Protein AF-A0A928ID30-F1 (afdb_monomer_lite)

Foldseek 3Di:
DDDPPDQLLVVLLLVLLLVLLVLVLFLAAFLDRPRQNLSSLVSLLVSLVLLCLVDVLSVQLNVLSVVLSVLSVVSVVVVVVLVVCVVPPVPPNLSSLVSLLVSLVVNLVSQLRNLVSVLVSLVVLCVVQVQPLQQFQAQPDQDVNAGDTDHPDDPDPDVDDPDDPPPPDPRADHSVRLSVLSSVLSNLSSVLNSQLSCLVVQLPPPPDDPVSNPPSPVCSVVSSVVSRPVNSVSSVVSSVSSVRSSVSSSRPSSSSVSSVVVSCVSAPPPACVQLLVLLLVLLVLLLVLLVLCQQDDDPNDRPRQNLVSLVSNLVSVVSCCVRRHNDPPVLNVLSVLLNVLSVVLVVLVVVLVVPHDLQCCVVDPVSVVSLVSSLVSVLSNLVSSLVNSLVVLVVLLVVLVCVQVVDPVSVPDPVSVVLSVVLVVLSVVLSVLSVVLSVLVSVVSVQSSAWDWDFDFDFDCDPPDNDGDTDTDIDIDGPCNCSSVVSSVSSVVSSVSSVVSSVSSSVSVCVVSVVVD

Radius of gyration: 29.63 Å; chains: 1; bounding box: 76×80×77 Å

Sequence (517 aa):
MSEKSISPAKDLRIGYFITGAFFLFNPFITIVDFLPDFIGALLFVLALYKLRDMSDHMESARTGFLRFFWISLSRIPAFLIMFWVSHNFSAERSIILVFTFCYAVLETILLAFCFNSLFDGFIYVGERNEGTAIFRTVPTKKLNGEYVFAPRKVEKYNKNAGNKRKRRKKVPLGVTGVKRLSIITFLLLRALSVLPELVYIADNGNELSAAQKVAPIHFKGIFTALAFIPALLLGIIWLVNFIKYIRGICADSVFCGNVLTAYELKVPKDSKLHGYRRFCRFCVFATAAAVIALDFFLDDKNAIPDLVASALLFAGVIYYTKRVNPLPAYVPMFSFISVVFDALSQLRFNSFIGSYLYSDVWRSDEATVSYFTYLGFDTLATVAFCLTAVLMISYGVKYAKSELLCDESARNSPRIRNEIKDIRKKGIAAIVISIISAVSNVFYRLTLADTKSIAVADVKSNAISDQKIIETTHMYVPKIDMYWLIDVTISILLVFAVISLIEKLKDSLKYKYMLED

Secondary structure (DSSP, 8-state):
-------HHHHTTTHHHHHHHHHHT----SS--SS-HHHHHHHHHHHTTTGGGT-HHHHHHHHHHHHHHHHHHHHHHHHHHHHHHHHH-GGGTHHHHHHHHHHHHHHHHHHHHHHHHHHHHHHHHHHHTT-HHHHSS-EEEEETTEEEE--S------SS-S--------PPP-HHHHHHHHHHHHHHHHHHHHGGGTHHHHHT-TTS-HHHHHHHHHTHHHHHHHHHHHHHHHHHHHHHHHHHHHHHHHH-HHHHHHHHHHHHHHS-TT-HHHHHHHHHHHHHHHHHHHHHTS--EETTEESS-HHHHHHHHHHHHHHHHHHT-PPPTHHHHHHHHHHHHHHHHHHHHHHHHHH--GGGTTT-HHHHHHHHHHHHHHHHHHHHHHHHHHHHHHHHHHHHHHHHTSSHHHHH-HHHHHHHHHHHHHHHHHHHHHHHHHHHHHHHHHHHT-EEEEEEEEEEE-TTSS-EEEEEEEEEEETTTTHHHHHHHHHHHHHHHHHHHHHHHHHHHHHHHHH--

Structure (mmCIF, N/CA/C/O backbone):
data_AF-A0A928ID30-F1
#
_entry.id   AF-A0A928ID30-F1
#
loop_
_atom_site.group_PDB
_atom_site.id
_atom_site.type_symbol
_atom_site.label_atom_id
_atom_site.label_alt_id
_atom_site.label_comp_id
_atom_site.label_asym_id
_atom_site.label_entity_id
_atom_site.label_seq_id
_atom_site.pdbx_PDB_ins_code
_atom_site.Cartn_x
_atom_site.Cartn_y
_atom_site.Cartn_z
_atom_site.occupancy
_atom_site.B_iso_or_equiv
_atom_site.auth_seq_id
_atom_site.auth_comp_id
_atom_site.auth_asym_id
_atom_site.auth_atom_id
_atom_site.pdbx_PDB_model_num
ATOM 1 N N . MET A 1 1 ? -38.808 5.276 3.725 1.00 35.78 1 MET A N 1
ATOM 2 C CA . MET A 1 1 ? -37.789 4.291 3.291 1.00 35.78 1 MET A CA 1
ATOM 3 C C . MET A 1 1 ? -37.467 3.407 4.482 1.00 35.78 1 MET A C 1
ATOM 5 O O . MET A 1 1 ? -36.936 3.909 5.457 1.00 35.78 1 MET A O 1
ATOM 9 N N . SER A 1 2 ? -37.868 2.136 4.436 1.00 32.31 2 SER A N 1
ATOM 10 C CA . SER A 1 2 ? -37.590 1.145 5.483 1.00 32.31 2 SER A CA 1
ATOM 11 C C . SER A 1 2 ? -36.078 0.954 5.619 1.00 32.31 2 SER A C 1
ATOM 13 O O . SER A 1 2 ? -35.457 0.398 4.711 1.00 32.31 2 SER A O 1
ATOM 15 N N . GLU A 1 3 ? -35.483 1.399 6.728 1.00 37.72 3 GLU A N 1
ATOM 16 C CA . GLU A 1 3 ? -34.131 0.996 7.121 1.00 37.72 3 GLU A CA 1
ATOM 17 C C . GLU A 1 3 ? -34.114 -0.532 7.210 1.00 37.72 3 GLU A C 1
ATOM 19 O O . GLU A 1 3 ? -34.707 -1.133 8.103 1.00 37.72 3 GLU A O 1
ATOM 24 N N . LYS A 1 4 ? -33.486 -1.197 6.234 1.00 41.00 4 LYS A N 1
ATOM 25 C CA . LYS A 1 4 ? -33.106 -2.599 6.404 1.00 41.00 4 LYS A CA 1
ATOM 26 C C . LYS A 1 4 ? -32.195 -2.622 7.626 1.00 41.00 4 LYS A C 1
ATOM 28 O O . LYS A 1 4 ? -31.100 -2.075 7.537 1.00 41.00 4 LYS A O 1
ATOM 33 N N . SER A 1 5 ? -32.640 -3.218 8.732 1.00 43.22 5 SER A N 1
ATOM 34 C CA . SER A 1 5 ? -31.817 -3.433 9.921 1.00 43.22 5 SER A CA 1
ATOM 35 C C . SER A 1 5 ? -30.638 -4.325 9.537 1.00 43.22 5 SER A C 1
ATOM 37 O O . SER A 1 5 ? -30.707 -5.554 9.478 1.00 43.22 5 SER A O 1
ATOM 39 N N . ILE A 1 6 ? -29.542 -3.687 9.138 1.00 59.28 6 ILE A N 1
ATOM 40 C CA . ILE A 1 6 ? -28.300 -4.375 8.841 1.00 59.28 6 ILE A CA 1
ATOM 41 C C . ILE A 1 6 ? -27.819 -4.968 10.166 1.00 59.28 6 ILE A C 1
ATOM 43 O O . ILE A 1 6 ? -27.756 -4.283 11.180 1.00 59.28 6 ILE A O 1
ATOM 47 N N . SER A 1 7 ? -27.515 -6.268 10.180 1.00 76.69 7 SER A N 1
ATOM 48 C CA . SER A 1 7 ? -26.999 -6.924 11.384 1.00 76.69 7 SER A CA 1
ATOM 49 C C . SER A 1 7 ? -25.739 -6.188 11.877 1.00 76.69 7 SER A C 1
ATOM 51 O O . SER A 1 7 ? -24.843 -5.975 11.051 1.00 76.69 7 SER A O 1
ATOM 53 N N . PRO A 1 8 ? -25.588 -5.888 13.179 1.00 76.44 8 PRO A N 1
ATOM 54 C CA . PRO A 1 8 ? -24.477 -5.081 13.704 1.00 76.44 8 PRO A CA 1
ATOM 55 C C . PRO A 1 8 ? -23.089 -5.662 13.369 1.00 76.44 8 PRO A C 1
ATOM 57 O O . PRO A 1 8 ? -22.137 -4.930 13.103 1.00 76.44 8 PRO A O 1
ATOM 60 N N . ALA A 1 9 ? -22.980 -6.989 13.243 1.00 74.31 9 ALA A N 1
ATOM 61 C CA . ALA A 1 9 ? -21.765 -7.671 12.785 1.00 74.31 9 ALA A CA 1
ATOM 62 C C . ALA A 1 9 ? -21.328 -7.281 11.353 1.00 74.31 9 ALA A C 1
ATOM 64 O O . ALA A 1 9 ? -20.133 -7.242 11.043 1.00 74.31 9 ALA A O 1
ATOM 65 N N . LYS A 1 10 ? -22.288 -6.984 10.466 1.00 80.06 10 LYS A N 1
ATOM 66 C CA . LYS A 1 10 ? -22.034 -6.541 9.086 1.00 80.06 10 LYS A CA 1
ATOM 67 C C . LYS A 1 10 ? -21.554 -5.091 9.060 1.00 80.06 10 LYS A C 1
ATOM 69 O O . LYS A 1 10 ? -20.629 -4.784 8.308 1.00 80.06 10 LYS A O 1
ATOM 74 N N . ASP A 1 11 ? -22.084 -4.241 9.936 1.00 80.12 11 ASP A N 1
ATOM 75 C CA . ASP A 1 11 ? -21.626 -2.855 10.078 1.00 80.12 11 ASP A CA 1
ATOM 76 C C . ASP A 1 11 ? -20.246 -2.741 10.724 1.00 80.12 11 ASP A C 1
ATOM 78 O O . ASP A 1 11 ? -19.485 -1.829 10.384 1.00 80.12 11 ASP A O 1
ATOM 82 N N . LEU A 1 12 ? -19.887 -3.685 11.597 1.00 81.12 12 LEU A N 1
ATOM 83 C CA . LEU A 1 12 ? -18.525 -3.870 12.107 1.00 81.12 12 LEU A CA 1
ATOM 84 C C . LEU A 1 12 ? -17.586 -4.549 11.103 1.00 81.12 12 LEU A C 1
ATOM 86 O O . LEU A 1 12 ? -16.379 -4.566 11.320 1.00 81.12 12 LEU A O 1
ATOM 90 N N . ARG A 1 13 ? -18.116 -5.059 9.983 1.00 87.56 13 ARG A N 1
ATOM 91 C CA . ARG A 1 13 ? -17.357 -5.672 8.881 1.00 87.56 13 ARG A CA 1
ATOM 92 C C . ARG A 1 13 ? -16.544 -6.913 9.274 1.00 87.56 13 ARG A C 1
ATOM 94 O O . ARG A 1 13 ? -15.600 -7.282 8.577 1.00 87.56 13 ARG A O 1
ATOM 101 N N . ILE A 1 14 ? -16.946 -7.603 10.341 1.00 84.38 14 ILE A N 1
ATOM 102 C CA . ILE A 1 14 ? -16.239 -8.774 10.890 1.00 84.38 14 ILE A CA 1
ATOM 103 C C . ILE A 1 14 ? -16.182 -9.923 9.862 1.00 84.38 14 ILE A C 1
ATOM 105 O O . ILE A 1 14 ? -15.229 -10.697 9.830 1.00 84.38 14 ILE A O 1
ATOM 109 N N . GLY A 1 15 ? -17.153 -9.991 8.943 1.00 82.31 15 GLY A N 1
ATOM 110 C CA . GLY A 1 15 ? -17.172 -10.972 7.854 1.00 82.31 15 GLY A CA 1
ATOM 111 C C . GLY A 1 15 ? -15.926 -10.958 6.955 1.00 82.31 15 GLY A C 1
ATOM 112 O O . GLY A 1 15 ? -15.552 -12.014 6.449 1.00 82.31 15 GLY A O 1
ATOM 113 N N . TYR A 1 16 ? -15.229 -9.822 6.812 1.00 88.25 16 TYR A N 1
ATOM 114 C CA . TYR A 1 16 ? -13.998 -9.766 6.012 1.00 88.25 16 TYR A CA 1
ATOM 115 C C . TYR A 1 16 ? -12.846 -10.581 6.610 1.00 88.25 16 TYR A C 1
ATOM 117 O O . TYR A 1 16 ? -11.971 -10.992 5.855 1.00 88.25 16 TYR A O 1
ATOM 125 N N . PHE A 1 17 ? -12.857 -10.898 7.912 1.00 90.31 17 PHE A N 1
ATOM 126 C CA . PHE A 1 17 ? -11.881 -11.831 8.487 1.00 90.31 17 PHE A CA 1
ATOM 127 C C . PHE A 1 17 ? -12.002 -13.231 7.879 1.00 90.31 17 PHE A C 1
ATOM 129 O O . PHE A 1 17 ? -10.992 -13.894 7.670 1.00 90.31 17 PHE A O 1
ATOM 136 N N . ILE A 1 18 ? -13.223 -13.681 7.568 1.00 89.50 18 ILE A N 1
ATOM 137 C CA . ILE A 1 18 ? -13.458 -14.995 6.953 1.00 89.50 18 ILE A CA 1
ATOM 138 C C . ILE A 1 18 ? -12.901 -15.004 5.531 1.00 89.50 18 ILE A C 1
ATOM 140 O O . ILE A 1 18 ? -12.149 -15.907 5.174 1.00 89.50 18 ILE A O 1
ATOM 144 N N . THR A 1 19 ? -13.240 -13.985 4.738 1.00 85.88 19 THR A N 1
ATOM 145 C CA . THR A 1 19 ? -12.749 -13.867 3.361 1.00 85.88 19 THR A CA 1
ATOM 146 C C . THR A 1 19 ? -11.232 -13.701 3.335 1.00 85.88 19 THR A C 1
ATOM 148 O O . THR A 1 19 ? -10.565 -14.373 2.563 1.00 85.88 19 THR A O 1
ATOM 151 N N . GLY A 1 20 ? -10.667 -12.870 4.213 1.00 86.62 20 GLY A N 1
ATOM 152 C CA . GLY A 1 20 ? -9.221 -12.681 4.308 1.00 86.62 20 GLY A CA 1
ATOM 153 C C . GLY A 1 20 ? -8.486 -13.958 4.711 1.00 86.62 20 GLY A C 1
ATOM 154 O O . GLY A 1 20 ? -7.426 -14.250 4.165 1.00 86.62 20 GLY A O 1
ATOM 155 N N . ALA A 1 21 ? -9.060 -14.752 5.621 1.00 89.56 21 ALA A N 1
ATOM 156 C CA . ALA A 1 21 ? -8.459 -16.009 6.059 1.00 89.56 21 ALA A CA 1
ATOM 157 C C . ALA A 1 21 ? -8.401 -17.045 4.933 1.00 89.56 21 ALA A C 1
ATOM 159 O O . ALA A 1 21 ? -7.475 -17.845 4.899 1.00 89.56 21 ALA A O 1
ATOM 160 N N . PHE A 1 22 ? -9.356 -17.012 3.999 1.00 87.44 22 PHE A N 1
ATOM 161 C CA . PHE A 1 22 ? -9.329 -17.872 2.819 1.00 87.44 22 PHE A CA 1
ATOM 162 C C . PHE A 1 22 ? -8.118 -17.588 1.918 1.00 87.44 22 PHE A C 1
ATOM 164 O O . PHE A 1 22 ? -7.516 -18.530 1.417 1.00 87.44 22 PHE A O 1
ATOM 171 N N . PHE A 1 23 ? -7.728 -16.318 1.759 1.00 84.56 23 PHE A N 1
ATOM 172 C CA . PHE A 1 23 ? -6.520 -15.951 1.010 1.00 84.56 23 PHE A CA 1
ATOM 173 C C . PHE A 1 23 ? -5.242 -16.338 1.765 1.00 84.56 23 PHE A C 1
ATOM 175 O O . PHE A 1 23 ? -4.383 -16.987 1.191 1.00 84.56 23 PHE A O 1
ATOM 182 N N . LEU A 1 24 ? -5.165 -16.045 3.068 1.00 84.56 24 LEU A N 1
ATOM 183 C CA . LEU A 1 24 ? -4.003 -16.362 3.920 1.00 84.56 24 LEU A CA 1
ATOM 184 C C . LEU A 1 24 ? -3.768 -17.865 4.153 1.00 84.56 24 LEU A C 1
ATOM 186 O O . LEU A 1 24 ? -2.729 -18.256 4.674 1.00 84.56 24 LEU A O 1
ATOM 190 N N . PHE A 1 25 ? -4.749 -18.712 3.842 1.00 82.81 25 PHE A N 1
ATOM 191 C CA . PHE A 1 25 ? -4.639 -20.166 3.965 1.00 82.81 25 PHE A CA 1
ATOM 192 C C . PHE A 1 25 ? -3.690 -20.779 2.917 1.00 82.81 25 PHE A C 1
ATOM 194 O O . PHE A 1 25 ? -3.242 -21.910 3.103 1.00 82.81 25 PHE A O 1
ATOM 201 N N . ASN A 1 26 ? -3.399 -20.059 1.830 1.00 76.25 26 ASN A N 1
ATOM 202 C CA . ASN A 1 26 ? -2.726 -20.585 0.650 1.00 76.25 26 ASN A CA 1
ATOM 203 C C . ASN A 1 26 ? -1.467 -21.419 0.989 1.00 76.25 26 ASN A C 1
ATOM 205 O O . ASN A 1 26 ? -0.547 -20.899 1.627 1.00 76.25 26 ASN A O 1
ATOM 209 N N . PRO A 1 27 ? -1.390 -22.705 0.585 1.00 65.25 27 PRO A N 1
ATOM 210 C CA . PRO A 1 27 ? -0.159 -23.483 0.689 1.00 65.25 27 PRO A CA 1
ATOM 211 C C . PRO A 1 27 ? 0.894 -22.893 -0.256 1.00 65.25 27 PRO A C 1
ATOM 213 O O . PRO A 1 27 ? 0.934 -23.183 -1.450 1.00 65.25 27 PRO A O 1
ATOM 216 N N . PHE A 1 28 ? 1.734 -22.027 0.295 1.00 65.19 28 PHE A N 1
ATOM 217 C CA . PHE A 1 28 ? 2.801 -21.360 -0.432 1.00 65.19 28 PHE A CA 1
ATOM 218 C C . PHE A 1 28 ? 3.882 -22.371 -0.835 1.00 65.19 28 PHE A C 1
ATOM 220 O O . PHE A 1 28 ? 4.518 -22.984 0.025 1.00 65.19 28 PHE A O 1
ATOM 227 N N . ILE A 1 29 ? 4.095 -22.552 -2.138 1.00 58.84 29 ILE A N 1
ATOM 228 C CA . ILE A 1 29 ? 5.249 -23.276 -2.675 1.00 58.84 29 ILE A CA 1
ATOM 229 C C . ILE A 1 29 ? 6.043 -22.262 -3.494 1.00 58.84 29 ILE A C 1
ATOM 231 O O . ILE A 1 29 ? 5.525 -21.765 -4.492 1.00 58.84 29 ILE A O 1
ATOM 235 N N . THR A 1 30 ? 7.303 -22.004 -3.133 1.00 61.25 30 THR A N 1
ATOM 236 C CA . THR A 1 30 ? 8.175 -20.997 -3.785 1.00 61.25 30 THR A CA 1
ATOM 237 C C . THR A 1 30 ? 7.659 -19.562 -3.602 1.00 61.25 30 THR A C 1
ATOM 239 O O . THR A 1 30 ? 6.952 -19.329 -2.640 1.00 61.25 30 THR A O 1
ATOM 242 N N . ILE A 1 31 ? 8.030 -18.592 -4.454 1.00 57.19 31 ILE A N 1
ATOM 243 C CA . ILE A 1 31 ? 7.628 -17.174 -4.325 1.00 57.19 31 ILE A CA 1
ATOM 244 C C . ILE A 1 31 ? 6.251 -16.855 -4.932 1.00 57.19 31 ILE A C 1
ATOM 246 O O . ILE A 1 31 ? 5.662 -15.825 -4.601 1.00 57.19 31 ILE A O 1
ATOM 250 N N . VAL A 1 32 ? 5.708 -17.726 -5.790 1.00 53.72 32 VAL A N 1
ATOM 251 C CA . VAL A 1 32 ? 4.432 -17.472 -6.474 1.00 53.72 32 VAL A CA 1
ATOM 252 C C . VAL A 1 32 ? 3.251 -17.936 -5.622 1.00 53.72 32 VAL A C 1
ATOM 254 O O . VAL A 1 32 ? 3.011 -19.127 -5.430 1.00 53.72 32 VAL A O 1
ATOM 257 N N . ASP A 1 33 ? 2.473 -16.966 -5.156 1.00 60.91 33 ASP A N 1
ATOM 258 C CA . ASP A 1 33 ? 1.212 -17.178 -4.455 1.00 60.91 33 ASP A CA 1
ATOM 259 C C . ASP A 1 33 ? 0.056 -17.409 -5.448 1.00 60.91 33 ASP A C 1
ATOM 261 O O . ASP A 1 33 ? -0.347 -16.491 -6.160 1.00 60.91 33 ASP A O 1
ATOM 265 N N . PHE A 1 34 ? -0.530 -18.616 -5.473 1.00 59.94 34 PHE A N 1
ATOM 266 C CA . PHE A 1 34 ? -1.765 -18.892 -6.235 1.00 59.94 34 PHE A CA 1
ATOM 267 C C . PHE A 1 34 ? -2.950 -18.019 -5.778 1.00 59.94 34 PHE A C 1
ATOM 269 O O . PHE A 1 34 ? -3.750 -17.553 -6.588 1.00 59.94 34 PHE A O 1
ATOM 276 N N . LEU A 1 35 ? -3.052 -17.782 -4.468 1.00 65.88 35 LEU A N 1
ATOM 277 C CA . LEU A 1 35 ? -3.957 -16.813 -3.858 1.00 65.88 35 LEU A CA 1
ATOM 278 C C . LEU A 1 35 ? -3.095 -15.702 -3.257 1.00 65.88 35 LEU A C 1
ATOM 280 O O . LEU A 1 35 ? -2.373 -15.974 -2.301 1.00 65.88 35 LEU A O 1
ATOM 284 N N . PRO A 1 36 ? -3.151 -14.465 -3.773 1.00 73.56 36 PRO A N 1
ATOM 285 C CA . PRO A 1 36 ? -2.225 -13.440 -3.327 1.00 73.56 36 PRO A CA 1
ATOM 286 C C . PRO A 1 36 ? -2.471 -13.052 -1.863 1.00 73.56 36 PRO A C 1
ATOM 288 O O . PRO A 1 36 ? -3.517 -12.486 -1.523 1.00 73.56 36 PRO A O 1
ATOM 291 N N . ASP A 1 37 ? -1.485 -13.305 -1.001 1.00 82.31 37 ASP A N 1
ATOM 292 C CA . ASP A 1 37 ? -1.557 -13.053 0.446 1.00 82.31 37 ASP A CA 1
ATOM 293 C C . ASP A 1 37 ? -1.827 -1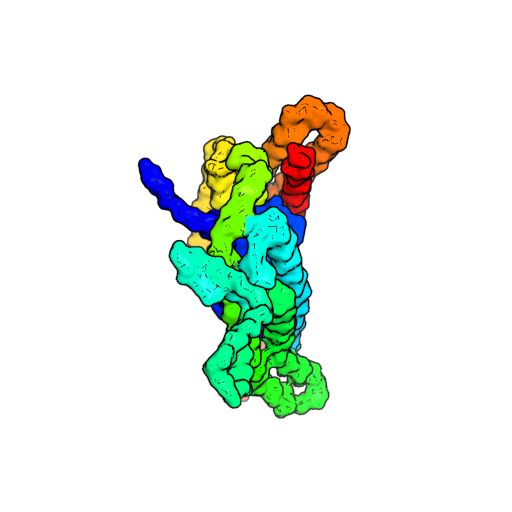1.575 0.778 1.00 82.31 37 ASP A C 1
ATOM 295 O O . ASP A 1 37 ? -2.504 -11.256 1.764 1.00 82.31 37 ASP A O 1
ATOM 299 N N . PHE A 1 38 ? -1.387 -10.653 -0.088 1.00 80.62 38 PHE A N 1
ATOM 300 C CA . PHE A 1 38 ? -1.667 -9.224 0.060 1.00 80.62 38 PHE A CA 1
ATOM 301 C C . PHE A 1 38 ? -3.177 -8.917 0.015 1.00 80.62 38 PHE A C 1
ATOM 303 O O . PHE A 1 38 ? -3.644 -8.014 0.712 1.00 80.62 38 PHE A O 1
ATOM 310 N N . ILE A 1 39 ? -3.984 -9.685 -0.729 1.00 79.19 39 ILE A N 1
ATOM 311 C CA . ILE A 1 39 ? -5.449 -9.523 -0.737 1.00 79.19 39 ILE A CA 1
ATOM 312 C C . ILE A 1 39 ? -6.017 -9.930 0.625 1.00 79.19 39 ILE A C 1
ATOM 314 O O . ILE A 1 39 ? -6.852 -9.220 1.192 1.00 79.19 39 ILE A O 1
ATOM 318 N N . GLY A 1 40 ? -5.520 -11.035 1.189 1.00 85.81 40 GLY A N 1
ATOM 319 C CA . GLY A 1 40 ? -5.871 -11.479 2.537 1.00 85.81 40 GLY A CA 1
ATOM 320 C C . GLY A 1 40 ? -5.556 -10.416 3.588 1.00 85.81 40 GLY A C 1
ATOM 321 O O . GLY A 1 40 ? -6.430 -10.033 4.369 1.00 85.81 40 GLY A O 1
ATOM 322 N N . ALA A 1 41 ? -4.344 -9.863 3.547 1.00 87.69 41 ALA A N 1
ATOM 323 C CA . ALA A 1 41 ? -3.903 -8.780 4.422 1.00 87.69 41 ALA A CA 1
ATOM 324 C C . ALA A 1 41 ? -4.816 -7.545 4.334 1.00 87.69 41 ALA A C 1
ATOM 326 O O . ALA A 1 41 ? -5.261 -7.014 5.356 1.00 87.69 41 ALA A O 1
ATOM 327 N N . LEU A 1 42 ? -5.160 -7.121 3.113 1.00 85.19 42 LEU A N 1
ATOM 328 C CA . LEU A 1 42 ? -6.044 -5.982 2.869 1.00 85.19 42 LEU A CA 1
ATOM 329 C C . LEU A 1 42 ? -7.438 -6.207 3.472 1.00 85.19 42 LEU A C 1
ATOM 331 O O . LEU A 1 42 ? -7.999 -5.306 4.100 1.00 85.19 42 LEU A O 1
ATOM 335 N N . LEU A 1 43 ? -7.989 -7.414 3.335 1.00 87.00 43 LEU A N 1
ATOM 336 C CA . LEU A 1 43 ? -9.287 -7.773 3.909 1.00 87.00 43 LEU A CA 1
ATOM 337 C C . LEU A 1 43 ? -9.268 -7.736 5.445 1.00 87.00 43 LEU A C 1
ATOM 339 O O . LEU A 1 43 ? -10.212 -7.221 6.047 1.00 87.00 43 LEU A O 1
ATOM 343 N N . PHE A 1 44 ? -8.181 -8.176 6.088 1.00 91.06 44 PHE A N 1
ATOM 344 C CA . PHE A 1 44 ? -7.998 -8.025 7.539 1.00 91.06 44 PHE A CA 1
ATOM 345 C C . PHE A 1 44 ? -7.927 -6.550 7.964 1.00 91.06 44 PHE A C 1
ATOM 347 O O . PHE A 1 44 ? -8.560 -6.151 8.944 1.00 91.06 44 PHE A O 1
ATOM 354 N N . VAL A 1 45 ? -7.230 -5.703 7.202 1.00 88.88 45 VAL A N 1
ATOM 355 C CA . VAL A 1 45 ? -7.174 -4.251 7.455 1.00 88.88 45 VAL A CA 1
ATOM 356 C C . VAL A 1 45 ? -8.559 -3.604 7.344 1.00 88.88 45 VAL A C 1
ATOM 358 O O . VAL A 1 45 ? -8.889 -2.708 8.131 1.00 88.88 45 VAL A O 1
ATOM 361 N N . LEU A 1 46 ? -9.378 -4.047 6.385 1.00 85.69 46 LEU A N 1
ATOM 362 C CA . LEU A 1 46 ? -10.756 -3.583 6.210 1.00 85.69 46 LEU A CA 1
ATOM 363 C C . LEU A 1 46 ? -11.682 -4.068 7.332 1.00 85.69 46 LEU A C 1
ATOM 365 O O . LEU A 1 46 ? -12.543 -3.297 7.766 1.00 85.69 46 LEU A O 1
ATOM 369 N N . ALA A 1 47 ? -11.489 -5.299 7.816 1.00 89.12 47 ALA A N 1
ATOM 370 C CA . ALA A 1 47 ? -12.217 -5.857 8.956 1.00 89.12 47 ALA A CA 1
ATOM 371 C C . ALA A 1 47 ? -11.933 -5.072 10.248 1.00 89.12 47 ALA A C 1
ATOM 373 O O . ALA A 1 47 ? -12.838 -4.774 11.022 1.00 89.12 47 ALA A O 1
ATOM 374 N N . LEU A 1 48 ? -10.680 -4.654 10.447 1.00 91.06 48 LEU A N 1
ATOM 375 C CA . LEU A 1 48 ? -10.240 -3.907 11.627 1.00 91.06 48 LEU A CA 1
ATOM 376 C C . LEU A 1 48 ? -10.587 -2.411 11.600 1.00 91.06 48 LEU A C 1
ATOM 378 O O . LEU A 1 48 ? -10.245 -1.688 12.533 1.00 91.06 48 LEU A O 1
ATOM 382 N N . TYR A 1 49 ? -11.252 -1.910 10.555 1.00 85.88 49 TYR A N 1
ATOM 383 C CA . TYR A 1 49 ? -11.416 -0.467 10.349 1.00 85.88 49 TYR A CA 1
ATOM 384 C C . TYR A 1 49 ? -12.110 0.264 11.509 1.00 85.88 49 TYR A C 1
ATOM 386 O O . TYR A 1 49 ? -11.638 1.331 11.894 1.00 85.88 49 TYR A O 1
ATOM 394 N N . LYS A 1 50 ? -13.206 -0.297 12.043 1.00 86.25 50 LYS A N 1
ATOM 395 C CA . LYS A 1 50 ? -13.915 0.254 13.214 1.00 86.25 50 LYS A CA 1
ATOM 396 C C . LYS A 1 50 ? -13.318 -0.241 14.535 1.00 86.25 50 LYS A C 1
ATOM 398 O O . LYS A 1 50 ? -13.209 0.519 15.487 1.00 86.25 50 LYS A O 1
ATOM 403 N N . LEU A 1 51 ? -12.879 -1.501 14.573 1.00 86.94 51 LEU A N 1
ATOM 404 C CA . LEU A 1 51 ? -12.338 -2.134 15.781 1.00 86.94 51 LEU A CA 1
ATOM 405 C C . LEU A 1 51 ? -11.038 -1.484 16.272 1.00 86.94 51 LEU A C 1
ATOM 407 O O . LEU A 1 51 ? -10.796 -1.469 17.473 1.00 86.94 51 LEU A O 1
ATOM 411 N N . ARG A 1 52 ? -10.227 -0.909 15.374 1.00 87.00 52 ARG A N 1
ATOM 412 C CA . ARG A 1 52 ? -8.980 -0.215 15.743 1.00 87.00 52 ARG A CA 1
ATOM 413 C C . ARG A 1 52 ? -9.178 0.957 16.704 1.00 87.00 52 ARG A C 1
ATOM 415 O O . ARG A 1 52 ? -8.253 1.289 17.419 1.00 87.00 52 ARG A O 1
ATOM 422 N N . ASP A 1 53 ? -10.359 1.572 16.699 1.00 84.81 53 ASP A N 1
ATOM 423 C CA . ASP A 1 53 ? -10.658 2.736 17.541 1.00 84.81 53 ASP A CA 1
ATOM 424 C C . ASP A 1 53 ? -11.119 2.310 18.949 1.00 84.81 53 ASP A C 1
ATOM 426 O O . ASP A 1 53 ? -11.310 3.129 19.846 1.00 84.81 53 ASP A O 1
ATOM 430 N N . MET A 1 54 ? -11.337 1.005 19.152 1.00 85.62 54 MET A N 1
ATOM 431 C CA . MET A 1 54 ? -11.803 0.449 20.420 1.00 85.62 54 MET A CA 1
ATOM 432 C C . MET A 1 54 ? -10.649 0.104 21.362 1.00 85.62 54 MET A C 1
ATOM 434 O O . MET A 1 54 ? -10.838 0.191 22.577 1.00 85.62 54 MET A O 1
ATOM 438 N N . SER A 1 55 ? -9.482 -0.279 20.828 1.00 87.31 55 SER A N 1
ATOM 439 C CA . SER A 1 55 ? -8.288 -0.598 21.617 1.00 87.31 55 SER A CA 1
ATOM 440 C C . SER A 1 55 ? -6.980 -0.472 20.829 1.00 87.31 55 SER A C 1
ATOM 442 O O . SER A 1 55 ? -6.919 -0.789 19.637 1.00 87.31 55 SER A O 1
ATOM 444 N N . ASP A 1 56 ? -5.901 -0.124 21.532 1.00 87.31 56 ASP A N 1
ATOM 445 C CA . ASP A 1 56 ? -4.547 0.016 20.968 1.00 87.31 56 ASP A CA 1
ATOM 446 C C . ASP A 1 56 ? -4.012 -1.298 20.384 1.00 87.31 56 ASP A C 1
ATOM 448 O O . ASP A 1 56 ? -3.263 -1.314 19.404 1.00 87.31 56 ASP A O 1
ATOM 452 N N . HIS A 1 57 ? -4.434 -2.436 20.943 1.00 90.00 57 HIS A N 1
ATOM 453 C CA . HIS A 1 57 ? -4.116 -3.757 20.402 1.00 90.00 57 HIS A CA 1
ATOM 454 C C . HIS A 1 57 ? -4.738 -3.974 19.014 1.00 90.00 57 HIS A C 1
ATOM 456 O O . HIS A 1 57 ? -4.089 -4.546 18.136 1.00 90.00 57 HIS A O 1
ATOM 462 N N . MET A 1 58 ? -5.957 -3.475 18.775 1.00 91.31 58 MET A N 1
ATOM 463 C CA . MET A 1 58 ? -6.595 -3.535 17.456 1.00 91.31 58 MET A CA 1
ATOM 464 C C . MET A 1 58 ? -5.948 -2.564 16.457 1.00 91.31 58 MET A C 1
ATOM 466 O O . MET A 1 58 ? -5.811 -2.907 15.278 1.00 91.31 58 MET A O 1
ATOM 470 N N . GLU A 1 59 ? -5.501 -1.382 16.901 1.00 88.12 59 GLU A N 1
ATOM 471 C CA . GLU A 1 59 ? -4.677 -0.486 16.072 1.00 88.12 59 GLU A CA 1
ATOM 472 C C . GLU A 1 59 ? -3.343 -1.146 15.701 1.00 88.12 59 GLU A C 1
ATOM 474 O O . GLU A 1 59 ? -2.960 -1.155 14.526 1.00 88.12 59 GLU A O 1
ATOM 479 N N . SER A 1 60 ? -2.676 -1.770 16.672 1.00 89.12 60 SER A N 1
ATOM 480 C CA . SER A 1 60 ? -1.417 -2.495 16.479 1.00 89.12 60 SER A CA 1
ATOM 481 C C . SER A 1 60 ? -1.580 -3.654 15.497 1.00 89.12 60 SER A C 1
ATOM 483 O O . SER A 1 60 ? -0.805 -3.762 14.546 1.00 89.12 60 SER A O 1
ATOM 485 N N . ALA A 1 61 ? -2.638 -4.461 15.645 1.00 92.62 61 ALA A N 1
ATOM 486 C CA . ALA A 1 61 ? -2.953 -5.549 14.722 1.00 92.62 61 ALA A CA 1
ATOM 487 C C . ALA A 1 61 ? -3.156 -5.029 13.293 1.00 92.62 61 ALA A C 1
ATOM 489 O O . ALA A 1 61 ? -2.567 -5.548 12.345 1.00 92.62 61 ALA A O 1
ATOM 490 N N . ARG A 1 62 ? -3.937 -3.955 13.125 1.00 92.25 62 ARG A N 1
ATOM 491 C CA . ARG A 1 62 ? -4.189 -3.353 11.808 1.00 92.25 62 ARG A CA 1
ATOM 492 C C . ARG A 1 62 ? -2.912 -2.816 11.170 1.00 92.25 62 ARG A C 1
ATOM 494 O O . ARG A 1 62 ? -2.721 -2.963 9.966 1.00 92.25 62 ARG A O 1
ATOM 501 N N . THR A 1 63 ? -2.059 -2.176 11.961 1.00 87.62 63 THR A N 1
ATOM 502 C CA . THR A 1 63 ? -0.784 -1.624 11.489 1.00 87.62 63 THR A CA 1
ATOM 503 C C . THR A 1 63 ? 0.181 -2.744 11.105 1.00 87.62 63 THR A C 1
ATOM 505 O O . THR A 1 63 ? 0.840 -2.652 10.073 1.00 87.62 63 THR A O 1
ATOM 508 N N . GLY A 1 64 ? 0.193 -3.842 11.863 1.00 89.50 64 GLY A N 1
ATOM 509 C CA . GLY A 1 64 ? 0.896 -5.069 11.501 1.00 89.50 64 GLY A CA 1
ATOM 510 C C . GLY A 1 64 ? 0.420 -5.637 10.161 1.00 89.50 64 GLY A C 1
ATOM 511 O O . GLY A 1 64 ? 1.240 -5.847 9.271 1.00 89.50 64 GLY A O 1
ATOM 512 N N . PHE A 1 65 ? -0.894 -5.808 9.970 1.00 91.50 65 PHE A N 1
ATOM 513 C CA . PHE A 1 65 ? -1.442 -6.332 8.710 1.00 91.50 65 PHE A CA 1
ATOM 514 C C . PHE A 1 65 ? -1.177 -5.400 7.518 1.00 91.50 65 PHE A C 1
ATOM 516 O O . PHE A 1 65 ? -0.998 -5.880 6.404 1.00 91.50 65 PHE A O 1
ATOM 523 N N . LEU A 1 66 ? -1.089 -4.081 7.734 1.00 87.19 66 LEU A N 1
ATOM 524 C CA . LEU A 1 66 ? -0.644 -3.131 6.707 1.00 87.19 66 LEU A CA 1
ATOM 525 C C . LEU A 1 66 ? 0.834 -3.317 6.337 1.00 87.19 66 LEU A C 1
ATOM 527 O O . LEU A 1 66 ? 1.175 -3.235 5.163 1.00 87.19 66 LEU A O 1
ATOM 531 N N . ARG A 1 67 ? 1.717 -3.569 7.309 1.00 87.25 67 ARG A N 1
ATOM 532 C CA . ARG A 1 67 ? 3.131 -3.879 7.027 1.00 87.25 67 ARG A CA 1
ATOM 533 C C . ARG A 1 67 ? 3.263 -5.203 6.278 1.00 87.25 67 ARG A C 1
ATOM 535 O O . ARG A 1 67 ? 3.996 -5.275 5.299 1.00 87.25 67 ARG A O 1
ATOM 542 N N . PHE A 1 68 ? 2.504 -6.212 6.700 1.00 89.00 68 PHE A N 1
ATOM 543 C CA . PHE A 1 68 ? 2.431 -7.500 6.017 1.00 89.00 68 PHE A CA 1
ATOM 544 C C . PHE A 1 68 ? 1.916 -7.348 4.576 1.00 89.00 68 PHE A C 1
ATOM 546 O O . PHE A 1 68 ? 2.531 -7.885 3.667 1.00 89.00 68 PHE A O 1
ATOM 553 N N . PHE A 1 69 ? 0.884 -6.525 4.340 1.00 87.50 69 PHE A N 1
ATOM 554 C CA . PHE A 1 69 ? 0.405 -6.195 2.990 1.00 87.50 69 PHE A CA 1
ATOM 555 C C . PHE A 1 69 ? 1.530 -5.692 2.077 1.00 87.50 69 PHE A C 1
ATOM 557 O O . PHE A 1 69 ? 1.678 -6.197 0.969 1.00 87.50 69 PHE A O 1
ATOM 564 N N . TRP A 1 70 ? 2.332 -4.728 2.537 1.00 82.56 70 TRP A N 1
ATOM 565 C CA . TRP A 1 70 ? 3.420 -4.168 1.728 1.00 82.56 70 TRP A CA 1
ATOM 566 C C . TRP A 1 70 ? 4.536 -5.176 1.451 1.00 82.56 70 TRP A C 1
ATOM 568 O O . TRP A 1 70 ? 5.078 -5.191 0.350 1.00 82.56 70 TRP A O 1
ATOM 578 N N . ILE A 1 71 ? 4.855 -6.037 2.418 1.00 86.88 71 ILE A N 1
ATOM 579 C CA . ILE A 1 71 ? 5.866 -7.087 2.244 1.00 86.88 71 ILE A CA 1
ATOM 580 C C . ILE A 1 71 ? 5.380 -8.178 1.293 1.00 86.88 71 ILE A C 1
ATOM 582 O O . ILE A 1 71 ? 6.119 -8.567 0.396 1.00 86.88 71 ILE A O 1
ATOM 586 N N . SER A 1 72 ? 4.131 -8.627 1.409 1.00 84.62 72 SER A N 1
ATOM 587 C CA . SER A 1 72 ? 3.585 -9.594 0.455 1.00 84.62 72 SER A CA 1
ATOM 588 C C . SER A 1 72 ? 3.408 -8.981 -0.941 1.00 84.62 72 SER A C 1
ATOM 590 O O . SER A 1 72 ? 3.566 -9.682 -1.933 1.00 84.62 72 SER A O 1
ATOM 592 N N . LEU A 1 73 ? 3.144 -7.671 -1.051 1.00 81.56 73 LEU A N 1
ATOM 593 C CA . LEU A 1 73 ? 3.096 -6.968 -2.339 1.00 81.56 73 LEU A CA 1
ATOM 594 C C . LEU A 1 73 ? 4.485 -6.845 -2.989 1.00 81.56 73 LEU A C 1
ATOM 596 O O . LEU A 1 73 ? 4.599 -6.985 -4.206 1.00 81.56 73 LEU A O 1
ATOM 600 N N . SER A 1 74 ? 5.547 -6.636 -2.201 1.00 81.50 74 SER A N 1
ATOM 601 C CA . SER A 1 74 ? 6.915 -6.517 -2.731 1.00 81.50 74 SER A CA 1
ATOM 602 C C . SER A 1 74 ? 7.457 -7.819 -3.330 1.00 81.50 74 SER A C 1
ATOM 604 O O . SER A 1 74 ? 8.454 -7.791 -4.049 1.00 81.50 74 SER A O 1
ATOM 606 N N . ARG A 1 75 ? 6.777 -8.954 -3.125 1.00 80.00 75 ARG A N 1
ATOM 607 C CA . ARG A 1 75 ? 7.099 -10.213 -3.811 1.00 80.00 75 ARG A CA 1
ATOM 608 C C . ARG A 1 75 ? 6.967 -10.128 -5.326 1.00 80.00 75 ARG A C 1
ATOM 610 O O . ARG A 1 75 ? 7.696 -10.827 -6.015 1.00 80.00 75 ARG A O 1
ATOM 617 N N . ILE A 1 76 ? 6.070 -9.286 -5.844 1.00 74.75 76 ILE A N 1
ATOM 618 C CA . ILE A 1 76 ? 5.871 -9.124 -7.291 1.00 74.75 76 ILE A CA 1
ATOM 619 C C . ILE A 1 76 ? 7.152 -8.595 -7.962 1.00 74.75 76 ILE A C 1
ATOM 621 O O . ILE A 1 76 ? 7.674 -9.281 -8.840 1.00 74.75 76 ILE A O 1
ATOM 625 N N . PRO A 1 77 ? 7.721 -7.442 -7.551 1.00 69.94 77 PRO A N 1
ATOM 626 C CA . PRO A 1 77 ? 8.986 -6.984 -8.117 1.00 69.94 77 PRO A CA 1
ATOM 627 C C . PRO A 1 77 ? 10.153 -7.922 -7.784 1.00 69.94 77 PRO A C 1
ATOM 629 O O . PRO A 1 77 ? 10.994 -8.147 -8.647 1.00 69.94 77 PRO A O 1
ATOM 632 N N . ALA A 1 78 ? 10.191 -8.540 -6.595 1.00 75.88 78 ALA A N 1
ATOM 633 C CA . ALA A 1 78 ? 11.222 -9.535 -6.284 1.00 75.88 78 ALA A CA 1
ATOM 634 C C . ALA A 1 78 ? 11.176 -10.738 -7.244 1.00 75.88 78 ALA A C 1
ATOM 636 O O . ALA A 1 78 ? 12.218 -11.214 -7.687 1.00 75.88 78 ALA A O 1
ATOM 637 N N . PHE A 1 79 ? 9.978 -11.195 -7.621 1.00 72.81 79 PHE A N 1
ATOM 638 C CA . PHE A 1 79 ? 9.792 -12.238 -8.626 1.00 72.81 79 PHE A CA 1
ATOM 639 C C . PHE A 1 79 ? 10.332 -11.830 -9.997 1.00 72.81 79 PHE A C 1
ATOM 641 O O . PHE A 1 79 ? 11.038 -12.619 -10.621 1.00 72.81 79 PHE A O 1
ATOM 648 N N . LEU A 1 80 ? 10.071 -10.596 -10.434 1.00 67.81 80 LEU A N 1
ATOM 649 C CA . LEU A 1 80 ? 10.606 -10.069 -11.692 1.00 67.81 80 LEU A CA 1
ATOM 650 C C . LEU A 1 80 ? 12.140 -10.005 -11.680 1.00 67.81 80 LEU A C 1
ATOM 652 O O . LEU A 1 80 ? 12.772 -10.459 -12.631 1.00 67.81 80 LEU A O 1
ATOM 656 N N . ILE A 1 81 ? 12.736 -9.523 -10.583 1.00 69.69 81 ILE A N 1
ATOM 657 C CA . ILE A 1 81 ? 14.196 -9.459 -10.412 1.00 69.69 81 ILE A CA 1
ATOM 658 C C . ILE A 1 81 ? 14.803 -10.861 -10.497 1.00 69.69 81 ILE A C 1
ATOM 660 O O . ILE A 1 81 ? 15.752 -11.081 -11.240 1.00 69.69 81 ILE A O 1
ATOM 664 N N . MET A 1 82 ? 14.243 -11.832 -9.777 1.00 70.00 82 MET A N 1
ATOM 665 C CA . MET A 1 82 ? 14.747 -13.206 -9.813 1.00 70.00 82 MET A CA 1
ATOM 666 C C . MET A 1 82 ? 14.590 -13.858 -11.184 1.00 70.00 82 MET A C 1
ATOM 668 O O . MET A 1 82 ? 15.492 -14.573 -11.608 1.00 70.00 82 MET A O 1
ATOM 672 N N . PHE A 1 83 ? 13.459 -13.646 -11.866 1.00 66.75 83 PHE A N 1
ATOM 673 C CA . PHE A 1 83 ? 13.251 -14.181 -13.211 1.00 66.75 83 PHE A CA 1
ATOM 674 C C . PHE A 1 83 ? 14.308 -13.631 -14.173 1.00 66.75 83 PHE A C 1
ATOM 676 O O . PHE A 1 83 ? 14.902 -14.391 -14.931 1.00 66.75 83 PHE A O 1
ATOM 683 N N . TRP A 1 84 ? 14.606 -12.335 -14.069 1.00 64.38 84 TR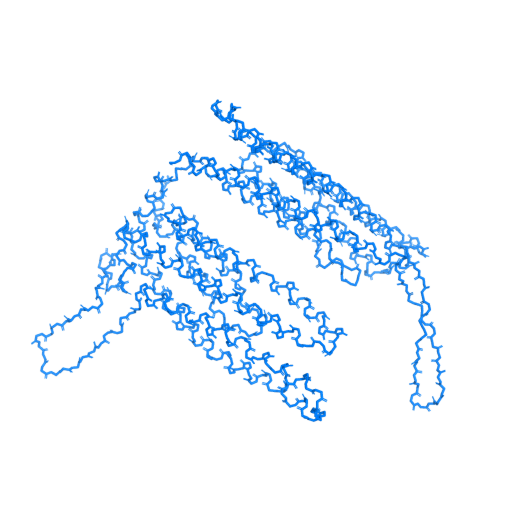P A N 1
ATOM 684 C CA . TRP A 1 84 ? 15.635 -11.673 -14.862 1.00 64.38 84 TRP A CA 1
ATOM 685 C C . TRP A 1 84 ? 17.046 -12.190 -14.548 1.00 64.38 84 TRP A C 1
ATOM 687 O O . TRP A 1 84 ? 17.752 -12.631 -15.455 1.00 64.38 84 TRP A O 1
ATOM 697 N N . VAL A 1 85 ? 17.445 -12.227 -13.269 1.00 64.50 85 VAL A N 1
ATOM 698 C CA . VAL A 1 85 ? 18.779 -12.720 -12.881 1.00 64.50 85 VAL A CA 1
ATOM 699 C C . VAL A 1 85 ? 18.941 -14.190 -13.259 1.00 64.50 85 VAL A C 1
ATOM 701 O O . VAL A 1 85 ? 19.948 -14.566 -13.848 1.00 64.50 85 VAL A O 1
ATOM 704 N N . SER A 1 86 ? 17.928 -15.021 -13.005 1.00 64.12 86 SER A N 1
ATOM 705 C CA . SER A 1 86 ? 17.984 -16.445 -13.341 1.00 64.12 86 SER A CA 1
ATOM 706 C C . SER A 1 86 ? 17.997 -16.711 -14.850 1.00 64.12 86 SER A C 1
ATOM 708 O O . SER A 1 86 ? 18.419 -17.800 -15.246 1.00 64.12 86 SER A O 1
ATOM 710 N N . HIS A 1 87 ? 17.508 -15.784 -15.679 1.00 62.38 87 HIS A N 1
ATOM 711 C CA . HIS A 1 87 ? 17.554 -15.909 -17.135 1.00 62.38 87 HIS A CA 1
ATOM 712 C C . HIS A 1 87 ? 18.927 -15.519 -17.694 1.00 62.38 87 HIS A C 1
ATOM 714 O O . HIS A 1 87 ? 19.469 -16.235 -18.532 1.00 62.38 87 HIS A O 1
ATOM 720 N N . ASN A 1 88 ? 19.514 -14.432 -17.185 1.00 56.53 88 ASN A N 1
ATOM 721 C CA . ASN A 1 88 ? 20.774 -13.882 -17.692 1.00 56.53 88 ASN A CA 1
ATOM 722 C C . ASN A 1 88 ? 22.019 -14.522 -17.056 1.00 56.53 88 ASN A C 1
ATOM 724 O O . ASN A 1 88 ? 23.059 -14.641 -17.700 1.00 56.53 88 ASN A O 1
ATOM 728 N N . PHE A 1 89 ? 21.916 -14.981 -15.807 1.00 58.75 89 PHE A N 1
ATOM 729 C CA . PHE A 1 89 ? 23.032 -15.498 -15.018 1.00 58.75 89 PHE A CA 1
ATOM 730 C C . PHE A 1 89 ? 22.687 -16.881 -14.460 1.00 58.75 89 PHE A C 1
ATOM 732 O O . PHE A 1 89 ? 22.205 -17.050 -13.340 1.00 58.75 89 PHE A O 1
ATOM 739 N N . SER A 1 90 ? 22.972 -17.917 -15.254 1.00 54.88 90 SER A N 1
ATOM 740 C CA . SER A 1 90 ? 22.701 -19.318 -14.885 1.00 54.88 90 SER A CA 1
ATOM 741 C C . SER A 1 90 ? 23.398 -19.758 -13.585 1.00 54.88 90 SER A C 1
ATOM 743 O O . SER A 1 90 ? 22.925 -20.689 -12.938 1.00 54.88 90 SER A O 1
ATOM 745 N N . ALA A 1 91 ? 24.489 -19.086 -13.200 1.00 53.09 91 ALA A N 1
ATOM 746 C CA . ALA A 1 91 ? 25.285 -19.374 -12.006 1.00 53.09 91 ALA A CA 1
ATOM 747 C C . ALA A 1 91 ? 24.704 -18.798 -10.695 1.00 53.09 91 ALA A C 1
ATOM 749 O O . ALA A 1 91 ? 25.178 -19.154 -9.621 1.00 53.09 91 ALA A O 1
ATOM 750 N N . GLU A 1 92 ? 23.673 -17.944 -10.746 1.00 63.25 92 GLU A N 1
ATOM 751 C CA . GLU A 1 92 ? 23.156 -17.223 -9.568 1.00 63.25 92 GLU A CA 1
ATOM 752 C C . GLU A 1 92 ? 21.760 -17.692 -9.112 1.00 63.25 92 GLU A C 1
ATOM 754 O O . GLU A 1 92 ? 21.005 -16.968 -8.461 1.00 63.25 92 GLU A O 1
ATOM 759 N N . ARG A 1 93 ? 21.390 -18.945 -9.407 1.00 65.44 93 ARG A N 1
ATOM 760 C CA . ARG A 1 93 ? 20.078 -19.514 -9.028 1.00 65.44 93 ARG A CA 1
ATOM 761 C C . ARG A 1 93 ? 19.842 -19.583 -7.512 1.00 65.44 93 ARG A C 1
ATOM 763 O O . ARG A 1 93 ? 18.694 -19.645 -7.074 1.00 65.44 93 ARG A O 1
ATOM 770 N N . SER A 1 94 ? 20.899 -19.497 -6.701 1.00 71.62 94 SER A N 1
ATOM 771 C CA . SER A 1 94 ? 20.830 -19.399 -5.235 1.00 71.62 94 SER A CA 1
ATOM 772 C C . SER A 1 94 ? 20.122 -18.137 -4.728 1.00 71.62 94 SER A C 1
ATOM 774 O O . SER A 1 94 ? 19.639 -18.128 -3.595 1.00 71.62 94 SER A O 1
ATOM 776 N N . ILE A 1 95 ? 19.984 -17.096 -5.556 1.00 75.25 95 ILE A N 1
ATOM 777 C CA . ILE A 1 95 ? 19.229 -15.884 -5.214 1.00 75.25 95 ILE A CA 1
ATOM 778 C C . ILE A 1 95 ? 17.763 -16.219 -4.903 1.00 75.25 95 ILE A C 1
ATOM 780 O O . ILE A 1 95 ? 17.191 -15.650 -3.973 1.00 75.25 95 ILE A O 1
ATOM 784 N N . ILE A 1 96 ? 17.172 -17.201 -5.591 1.00 78.38 96 ILE A N 1
ATOM 785 C CA . ILE A 1 96 ? 15.788 -17.631 -5.344 1.00 78.38 96 ILE A CA 1
ATOM 786 C C . ILE A 1 96 ? 15.638 -18.160 -3.909 1.00 78.38 96 ILE A C 1
ATOM 788 O O . ILE A 1 96 ? 14.708 -17.785 -3.190 1.00 78.38 96 ILE A O 1
ATOM 792 N N . LEU A 1 97 ? 16.602 -18.955 -3.438 1.00 82.81 97 LEU A N 1
ATOM 793 C CA . LEU A 1 97 ? 16.635 -19.436 -2.057 1.00 82.81 97 LEU A CA 1
ATOM 794 C C . LEU A 1 97 ? 16.781 -18.285 -1.047 1.00 82.81 97 LEU A C 1
ATOM 796 O O . LEU A 1 97 ? 16.087 -18.261 -0.033 1.00 82.81 97 LEU A O 1
ATOM 800 N N . VAL A 1 98 ? 17.654 -17.311 -1.316 1.00 83.62 98 VAL A N 1
ATOM 801 C CA . VAL A 1 98 ? 17.855 -16.167 -0.410 1.00 83.62 98 VAL A CA 1
ATOM 802 C C . VAL A 1 98 ? 16.568 -15.354 -0.271 1.00 83.62 98 VAL A C 1
ATOM 804 O O . VAL A 1 98 ? 16.125 -15.082 0.845 1.00 83.62 98 VAL A O 1
ATOM 807 N N . PHE A 1 99 ? 15.919 -15.009 -1.386 1.00 83.75 99 PHE A N 1
ATOM 808 C CA . PHE A 1 99 ? 14.667 -14.252 -1.355 1.00 83.75 99 PHE A CA 1
ATOM 809 C C . PHE A 1 99 ? 13.530 -15.047 -0.701 1.00 83.75 99 PHE A C 1
ATOM 811 O O . PHE A 1 99 ? 12.823 -14.500 0.149 1.00 83.75 99 PHE A O 1
ATOM 818 N N . THR A 1 100 ? 13.366 -16.335 -1.030 1.00 85.69 100 THR A N 1
ATOM 819 C CA . THR A 1 100 ? 12.328 -17.192 -0.418 1.00 85.69 100 THR A CA 1
ATOM 820 C C . THR A 1 100 ? 12.501 -17.272 1.099 1.00 85.69 100 THR A C 1
ATOM 822 O O . THR A 1 100 ? 11.527 -17.101 1.836 1.00 85.69 100 THR A O 1
ATOM 825 N N . PHE A 1 101 ? 13.736 -17.439 1.578 1.00 87.69 101 PHE A N 1
ATOM 826 C CA . PHE A 1 101 ? 14.060 -17.472 3.001 1.00 87.69 101 PHE A CA 1
ATOM 827 C C . PHE A 1 101 ? 13.796 -16.128 3.695 1.00 87.69 101 PHE A C 1
ATOM 829 O O . PHE A 1 101 ? 13.105 -16.089 4.715 1.00 87.69 101 PHE A O 1
ATOM 836 N N . CYS A 1 102 ? 14.274 -15.015 3.129 1.00 89.75 102 CYS A N 1
ATOM 837 C CA . CYS A 1 102 ? 14.057 -13.675 3.682 1.00 89.75 102 CYS A CA 1
ATOM 838 C C . CYS A 1 102 ? 12.563 -13.352 3.830 1.00 89.75 102 CYS A C 1
ATOM 840 O O . CYS A 1 102 ? 12.126 -12.903 4.894 1.00 89.75 102 CYS A O 1
ATOM 842 N N . TYR A 1 103 ? 11.759 -13.633 2.799 1.00 89.31 103 TYR A N 1
ATOM 843 C CA . TYR A 1 103 ? 10.312 -13.446 2.869 1.00 89.31 103 TYR A CA 1
ATOM 844 C C . TYR A 1 103 ? 9.657 -14.374 3.894 1.00 89.31 103 TYR A C 1
ATOM 846 O O . TYR A 1 103 ? 8.817 -13.912 4.664 1.00 89.31 103 TYR A O 1
ATOM 854 N N . ALA A 1 104 ? 10.044 -15.651 3.955 1.00 89.12 104 ALA A N 1
ATOM 855 C CA . ALA A 1 104 ? 9.499 -16.594 4.930 1.00 89.12 104 ALA A CA 1
ATOM 856 C C . ALA A 1 104 ? 9.732 -16.127 6.379 1.00 89.12 104 ALA A C 1
ATOM 858 O O . ALA A 1 104 ? 8.810 -16.168 7.200 1.00 89.12 104 ALA A O 1
ATOM 859 N N . VAL A 1 105 ? 10.931 -15.623 6.690 1.00 90.88 105 VAL A N 1
ATOM 860 C CA . VAL A 1 105 ? 11.273 -15.089 8.019 1.00 90.88 105 VAL A CA 1
ATOM 861 C C . VAL A 1 105 ? 10.471 -13.824 8.331 1.00 90.88 105 VAL A C 1
ATOM 863 O O . VAL A 1 105 ? 9.808 -13.760 9.371 1.00 90.88 105 VAL A O 1
ATOM 866 N N . LEU A 1 106 ? 10.482 -12.835 7.430 1.00 90.31 106 LEU A N 1
ATOM 867 C CA . LEU A 1 106 ? 9.777 -11.563 7.627 1.00 90.31 106 LEU A CA 1
ATOM 868 C C . LEU A 1 106 ? 8.274 -11.768 7.833 1.00 90.31 106 LEU A C 1
ATOM 870 O O . LEU A 1 106 ? 7.680 -11.204 8.755 1.00 90.31 106 LEU A O 1
ATOM 874 N N . GLU A 1 107 ? 7.655 -12.606 7.007 1.00 90.00 107 GLU A N 1
ATOM 875 C CA . GLU A 1 107 ? 6.230 -12.890 7.101 1.00 90.00 107 GLU A CA 1
ATOM 876 C C . GLU A 1 107 ? 5.860 -13.654 8.363 1.00 90.00 107 GLU A C 1
ATOM 878 O O . GLU A 1 107 ? 4.823 -13.367 8.958 1.00 90.00 107 GLU A O 1
ATOM 883 N N . THR A 1 108 ? 6.702 -14.587 8.809 1.00 91.06 108 THR A N 1
ATOM 884 C CA . THR A 1 108 ? 6.478 -15.312 10.065 1.00 91.06 108 THR A CA 1
ATOM 885 C C . THR A 1 108 ? 6.457 -14.354 11.250 1.00 91.06 108 THR A C 1
ATOM 887 O O . THR A 1 108 ? 5.523 -14.389 12.054 1.00 91.06 108 THR A O 1
ATOM 890 N N . ILE A 1 109 ? 7.453 -13.466 11.342 1.00 92.31 109 ILE A N 1
ATOM 891 C CA . ILE A 1 109 ? 7.555 -12.473 12.420 1.00 92.31 109 ILE A CA 1
ATOM 892 C C . ILE A 1 109 ? 6.327 -11.557 12.407 1.00 92.31 109 ILE A C 1
ATOM 894 O O . ILE A 1 109 ? 5.697 -11.332 13.445 1.00 92.31 109 ILE A O 1
ATOM 898 N N . LEU A 1 110 ? 5.950 -11.060 11.227 1.00 92.25 110 LEU A N 1
ATOM 899 C CA . LEU A 1 110 ? 4.823 -10.146 11.091 1.00 92.25 110 LEU A CA 1
ATOM 900 C C . LEU A 1 110 ? 3.490 -10.818 11.377 1.00 92.25 110 LEU A C 1
ATOM 902 O O . LEU A 1 110 ? 2.712 -10.269 12.149 1.00 92.25 110 LEU A O 1
ATOM 906 N N . LEU A 1 111 ? 3.210 -11.993 10.815 1.00 91.56 111 LEU A N 1
ATOM 907 C CA . LEU A 1 111 ? 1.955 -12.704 11.065 1.00 91.56 111 LEU A CA 1
ATOM 908 C C . LEU A 1 111 ? 1.833 -13.111 12.534 1.00 91.56 111 LEU A C 1
ATOM 910 O O . LEU A 1 111 ? 0.755 -12.957 13.112 1.00 91.56 111 LEU A O 1
ATOM 914 N N . ALA A 1 112 ? 2.926 -13.551 13.166 1.00 92.19 112 ALA A N 1
ATOM 915 C CA . ALA A 1 112 ? 2.939 -13.835 14.597 1.00 92.19 112 ALA A CA 1
ATOM 916 C C . ALA A 1 112 ? 2.560 -12.590 15.412 1.00 92.19 112 ALA A C 1
ATOM 918 O O . ALA A 1 112 ? 1.657 -12.666 16.247 1.00 92.19 112 ALA A O 1
ATOM 919 N N . PHE A 1 113 ? 3.169 -11.436 15.120 1.00 93.19 113 PHE A N 1
ATOM 920 C CA . PHE A 1 113 ? 2.810 -10.160 15.743 1.00 93.19 113 PHE A CA 1
ATOM 921 C C . PHE A 1 113 ? 1.339 -9.786 15.489 1.00 93.19 113 PHE A C 1
ATOM 923 O O . PHE A 1 113 ? 0.598 -9.509 16.432 1.00 93.19 113 PHE A O 1
ATOM 930 N N . CYS A 1 114 ? 0.886 -9.843 14.232 1.00 93.12 114 CYS A N 1
ATOM 931 C CA . CYS A 1 114 ? -0.465 -9.458 13.822 1.00 93.12 114 CYS A CA 1
ATOM 932 C C . CYS A 1 114 ? -1.537 -10.275 14.540 1.00 93.12 114 CYS A C 1
ATOM 934 O O . CYS A 1 114 ? -2.472 -9.706 15.102 1.00 93.12 114 CYS A O 1
ATOM 936 N N . PHE A 1 115 ? -1.409 -11.605 14.539 1.00 93.56 115 PHE A N 1
ATOM 937 C CA . PHE A 1 115 ? -2.374 -12.473 15.204 1.00 93.56 115 PHE A CA 1
ATOM 938 C C . PHE A 1 115 ? -2.291 -12.352 16.725 1.00 93.56 115 PHE A C 1
ATOM 940 O O . PHE A 1 115 ? -3.334 -12.379 17.375 1.00 93.56 115 PHE A O 1
ATOM 947 N N . ASN A 1 116 ? -1.098 -12.163 17.298 1.00 93.06 116 ASN A N 1
ATOM 948 C CA . ASN A 1 116 ? -0.947 -11.926 18.732 1.00 93.06 116 ASN A CA 1
ATOM 949 C C . ASN A 1 116 ? -1.757 -10.695 19.170 1.00 93.06 116 ASN A C 1
ATOM 951 O O . ASN A 1 116 ? -2.677 -10.827 19.977 1.00 93.06 116 ASN A O 1
ATOM 955 N N . SER A 1 117 ? -1.512 -9.542 18.539 1.00 92.94 117 SER A N 1
ATOM 956 C CA . SER A 1 117 ? -2.237 -8.299 18.822 1.00 92.94 117 SER A CA 1
ATOM 957 C C . SER A 1 117 ? -3.726 -8.378 18.476 1.00 92.94 117 SER A C 1
ATOM 959 O O . SER A 1 117 ? -4.546 -7.816 19.196 1.00 92.94 117 SER A O 1
ATOM 961 N N . LEU A 1 11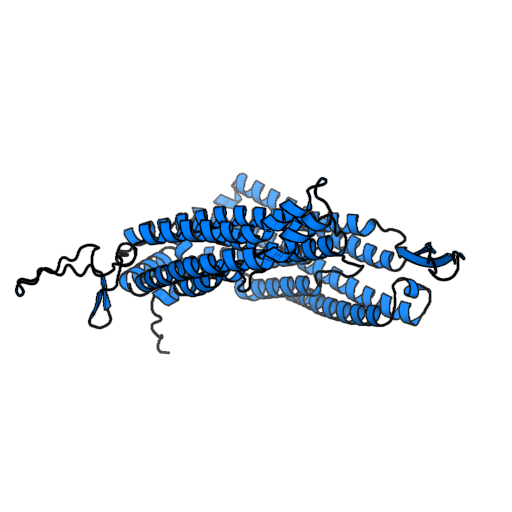8 ? -4.104 -9.093 17.409 1.00 94.06 118 LEU A N 1
ATOM 962 C CA . LEU A 1 118 ? -5.507 -9.273 17.022 1.00 94.06 118 LEU A CA 1
ATOM 963 C C . LEU A 1 118 ? -6.300 -9.988 18.121 1.00 94.06 118 LEU A C 1
ATOM 965 O O . LEU A 1 118 ? -7.383 -9.544 18.500 1.00 94.06 118 LEU A O 1
ATOM 969 N N . PHE A 1 119 ? -5.776 -11.106 18.627 1.00 92.75 119 PHE A N 1
ATOM 970 C CA . PHE A 1 119 ? -6.461 -11.884 19.657 1.00 92.75 119 PHE A CA 1
ATOM 971 C C . PHE A 1 119 ? -6.449 -11.183 21.018 1.00 92.75 119 PHE A C 1
ATOM 973 O O . PHE A 1 119 ? -7.459 -11.244 21.716 1.00 92.75 119 PHE A O 1
ATOM 980 N N . ASP A 1 120 ? -5.374 -10.471 21.362 1.00 89.56 120 ASP A N 1
ATOM 981 C CA . ASP A 1 120 ? -5.320 -9.655 22.584 1.00 89.56 120 ASP A CA 1
ATOM 982 C C . ASP A 1 120 ? -6.313 -8.484 22.509 1.00 89.56 120 ASP A C 1
ATOM 984 O O . ASP A 1 120 ? -7.034 -8.202 23.466 1.00 89.56 120 ASP A O 1
ATOM 988 N N . GLY A 1 121 ? -6.458 -7.877 21.327 1.00 90.06 121 GLY A N 1
ATOM 989 C CA . GLY A 1 121 ? -7.493 -6.887 21.057 1.00 90.06 121 GLY A CA 1
ATOM 990 C C . GLY A 1 121 ? -8.902 -7.453 21.211 1.00 90.06 121 GLY A C 1
ATOM 991 O O . GLY A 1 121 ? -9.755 -6.794 21.803 1.00 90.06 121 GLY A O 1
ATOM 992 N N . PHE A 1 122 ? -9.165 -8.668 20.713 1.00 90.56 122 PHE A N 1
ATOM 993 C CA . PHE A 1 122 ? -10.470 -9.310 20.894 1.00 90.56 122 PHE A CA 1
ATOM 994 C C . PHE A 1 122 ? -10.768 -9.575 22.369 1.00 90.56 122 PHE A C 1
ATOM 996 O O . PHE A 1 122 ? -11.887 -9.318 22.794 1.00 90.56 122 PHE A O 1
ATOM 1003 N N . ILE A 1 123 ? -9.789 -10.034 23.153 1.00 88.75 123 ILE A N 1
ATOM 1004 C CA . ILE A 1 123 ? -9.949 -10.225 24.603 1.00 88.75 123 ILE A CA 1
ATOM 1005 C C . ILE A 1 123 ? -10.340 -8.901 25.261 1.00 88.75 123 ILE A C 1
ATOM 1007 O O . ILE A 1 123 ? -11.401 -8.825 25.872 1.00 88.75 123 ILE A O 1
ATOM 1011 N N . TYR A 1 124 ? -9.561 -7.841 25.038 1.00 88.31 124 TYR A N 1
ATOM 1012 C CA . TYR A 1 124 ? -9.817 -6.528 25.633 1.00 88.31 124 TYR A CA 1
ATOM 1013 C C . TYR A 1 124 ? -11.204 -5.969 25.272 1.00 88.31 124 TYR A C 1
ATOM 1015 O O . TYR A 1 124 ? -11.972 -5.545 26.135 1.00 88.31 124 TYR A O 1
ATOM 1023 N N . VAL A 1 125 ? -11.555 -5.979 23.981 1.00 88.50 125 VAL A N 1
ATOM 1024 C CA . VAL A 1 125 ? -12.853 -5.464 23.512 1.00 88.50 125 VAL A CA 1
ATOM 1025 C C . VAL A 1 125 ? -13.997 -6.353 24.006 1.00 88.50 125 VAL A C 1
ATOM 1027 O O . VAL A 1 125 ? -15.073 -5.843 24.316 1.00 88.50 125 VAL A O 1
ATOM 1030 N N . GLY A 1 126 ? -13.766 -7.662 24.112 1.00 85.88 126 GLY A N 1
ATOM 1031 C CA . GLY A 1 126 ? -14.719 -8.628 24.640 1.00 85.88 126 GLY A CA 1
ATOM 1032 C C . GLY A 1 126 ? -15.030 -8.420 26.118 1.00 85.88 126 GLY A C 1
ATOM 1033 O O . GLY A 1 126 ? -16.199 -8.457 26.485 1.00 85.88 126 GLY A O 1
ATOM 1034 N N . GLU A 1 127 ? -14.026 -8.157 26.958 1.00 85.25 127 GLU A N 1
ATOM 1035 C CA . GLU A 1 127 ? -14.223 -7.915 28.397 1.00 85.25 127 GLU A CA 1
ATOM 1036 C C . GLU A 1 127 ? -15.068 -6.662 28.646 1.00 85.25 127 GLU A C 1
ATOM 1038 O O . GLU A 1 127 ? -15.922 -6.650 29.528 1.00 85.25 127 GLU A O 1
ATOM 1043 N N . ARG A 1 128 ? -14.878 -5.625 27.824 1.00 85.00 128 ARG A N 1
ATOM 1044 C CA . ARG A 1 128 ? -15.529 -4.321 28.003 1.00 85.00 128 ARG A CA 1
ATOM 1045 C C . ARG A 1 128 ? -16.938 -4.221 27.409 1.00 85.00 128 ARG A C 1
ATOM 1047 O O . ARG A 1 128 ? -17.677 -3.322 27.789 1.00 85.00 128 ARG A O 1
ATOM 1054 N N . ASN A 1 129 ? -17.298 -5.103 26.476 1.00 86.25 129 ASN A N 1
ATOM 1055 C CA . ASN A 1 129 ? -18.566 -5.041 25.730 1.00 86.25 129 ASN A CA 1
ATOM 1056 C C . ASN A 1 129 ? -19.394 -6.332 25.846 1.00 86.25 129 ASN A C 1
ATOM 1058 O O . ASN A 1 129 ? -20.162 -6.652 24.941 1.00 86.25 129 ASN A O 1
ATOM 1062 N N . GLU A 1 130 ? -19.215 -7.087 26.934 1.00 80.25 130 GLU A N 1
ATOM 1063 C CA . GLU A 1 130 ? -19.960 -8.324 27.226 1.00 80.25 130 GLU A CA 1
ATOM 1064 C C . GLU A 1 130 ? -19.821 -9.409 26.137 1.00 80.25 130 GLU A C 1
ATOM 1066 O O . GLU A 1 130 ? -20.739 -10.177 25.855 1.00 80.25 130 GLU A O 1
ATOM 1071 N N . GLY A 1 131 ? -18.636 -9.505 25.528 1.00 75.75 131 GLY A N 1
ATOM 1072 C CA . GLY A 1 131 ? -18.313 -10.415 24.428 1.00 75.75 131 GLY A CA 1
ATOM 1073 C C . GLY A 1 131 ? -18.202 -11.880 24.832 1.00 75.75 131 GLY A C 1
ATOM 1074 O O . GLY A 1 131 ? -17.127 -12.475 24.744 1.00 75.75 131 GLY A O 1
ATOM 1075 N N . THR A 1 132 ? -19.301 -12.500 25.258 1.00 73.50 132 THR A N 1
ATOM 1076 C CA . THR A 1 132 ? -19.288 -13.888 25.744 1.00 73.50 132 THR A CA 1
ATOM 1077 C C . THR A 1 132 ? -18.826 -14.887 24.682 1.00 73.50 132 THR A C 1
ATOM 1079 O O . THR A 1 132 ? -18.168 -15.875 25.026 1.00 73.50 132 THR A O 1
ATOM 1082 N N . ALA A 1 133 ? -19.096 -14.627 23.398 1.00 75.75 133 ALA A N 1
ATOM 1083 C CA . ALA A 1 133 ? -18.665 -15.471 22.286 1.00 75.75 133 ALA A CA 1
ATOM 1084 C C . ALA A 1 133 ? -17.156 -15.469 22.027 1.00 75.75 133 ALA A C 1
ATOM 1086 O O . ALA A 1 133 ? -16.645 -16.420 21.442 1.00 75.75 133 ALA A O 1
ATOM 1087 N N . ILE A 1 134 ? -16.442 -14.431 22.467 1.00 80.50 134 ILE A N 1
ATOM 1088 C CA . ILE A 1 134 ? -14.983 -14.352 22.342 1.00 80.50 134 ILE A CA 1
ATOM 1089 C C . ILE A 1 134 ? -14.363 -15.382 23.286 1.00 80.50 134 ILE A C 1
ATOM 1091 O O . ILE A 1 134 ? -13.586 -16.236 22.867 1.00 80.50 134 ILE A O 1
ATOM 1095 N N . PHE A 1 135 ? -14.784 -15.385 24.551 1.00 74.56 135 PHE A N 1
ATOM 1096 C CA . PHE A 1 135 ? -14.254 -16.297 25.570 1.00 74.56 135 PHE A CA 1
ATOM 1097 C C . PHE A 1 135 ? -14.794 -17.726 25.454 1.00 74.56 135 PHE A C 1
ATOM 1099 O O . PHE A 1 135 ? -14.152 -18.679 25.910 1.00 74.56 135 PHE A O 1
ATOM 1106 N N . ARG A 1 136 ? -15.988 -17.894 24.873 1.00 64.81 136 ARG A N 1
ATOM 1107 C CA . ARG A 1 136 ? -16.639 -19.198 24.712 1.00 64.81 136 ARG A CA 1
ATOM 1108 C C . ARG A 1 136 ? -16.313 -19.827 23.362 1.00 64.81 136 ARG A C 1
ATOM 1110 O O . ARG A 1 136 ? -15.867 -19.202 22.416 1.00 64.81 136 ARG A O 1
ATOM 1117 N N . THR A 1 137 ? -16.493 -21.139 23.307 1.00 52.88 137 THR A N 1
ATOM 1118 C CA . THR A 1 137 ? -15.999 -21.968 22.203 1.00 52.88 137 THR A CA 1
ATOM 1119 C C . THR A 1 137 ? -17.073 -22.267 21.161 1.00 52.88 137 THR A C 1
ATOM 1121 O O . THR A 1 137 ? -16.742 -22.488 20.001 1.00 52.88 137 THR A O 1
ATOM 1124 N N . VAL A 1 138 ? -18.364 -22.278 21.520 1.00 48.50 138 VAL A N 1
ATOM 1125 C CA . VAL A 1 138 ? -19.432 -22.667 20.581 1.00 48.50 138 VAL A CA 1
ATOM 1126 C C . VAL A 1 138 ? -20.746 -21.956 20.877 1.00 48.50 138 VAL A C 1
ATOM 1128 O O . VAL A 1 138 ? -21.165 -21.966 22.040 1.00 48.50 138 VAL A O 1
ATOM 1131 N N . PRO A 1 139 ? -21.469 -21.497 19.844 1.00 48.62 139 PRO A N 1
ATOM 1132 C CA . PRO A 1 139 ? -22.920 -21.405 19.919 1.00 48.62 139 PRO A CA 1
ATOM 1133 C C . PRO A 1 139 ? -23.514 -22.822 20.057 1.00 48.62 139 PRO A C 1
ATOM 1135 O O . PRO A 1 139 ? -23.376 -23.658 19.165 1.00 48.62 139 PRO A O 1
ATOM 1138 N N . THR A 1 140 ? -24.135 -23.149 21.189 1.00 42.06 140 THR A N 1
ATOM 1139 C CA . THR A 1 140 ? -24.630 -24.500 21.499 1.00 42.06 140 THR A CA 1
ATOM 1140 C C . THR A 1 140 ? -26.031 -24.801 20.986 1.00 42.06 140 THR A C 1
ATOM 1142 O O . THR A 1 140 ? -26.350 -25.984 20.858 1.00 42.06 140 THR A O 1
ATOM 1145 N N . LYS A 1 141 ? -26.842 -23.792 20.650 1.00 45.84 141 LYS A N 1
ATOM 1146 C CA . LYS A 1 141 ? -28.109 -23.922 19.907 1.00 45.84 141 LYS A CA 1
ATOM 1147 C C . LYS A 1 141 ? -28.644 -22.540 19.527 1.00 45.84 141 LYS A C 1
ATOM 1149 O O . LYS A 1 141 ? -28.425 -21.584 20.264 1.00 45.84 141 LYS A O 1
ATOM 1154 N N . LYS A 1 142 ? -29.369 -22.479 18.407 1.00 40.19 142 LYS A N 1
ATOM 1155 C CA . LYS A 1 142 ? -30.227 -21.349 18.040 1.00 40.19 142 LYS A CA 1
ATOM 1156 C C . LYS A 1 142 ? -31.570 -21.577 18.739 1.00 40.19 142 LYS A C 1
ATOM 1158 O O . LYS A 1 142 ? -32.329 -22.442 18.307 1.00 40.19 142 LYS A O 1
ATOM 1163 N N . LEU A 1 143 ? -31.812 -20.912 19.863 1.00 41.41 143 LEU A N 1
ATOM 1164 C CA . LEU A 1 143 ? -33.140 -20.870 20.483 1.00 41.41 143 LEU A CA 1
ATOM 1165 C C . LEU A 1 143 ? -33.745 -19.522 20.096 1.00 41.41 143 LEU A C 1
ATOM 1167 O O . LEU A 1 143 ? -33.121 -18.498 20.332 1.00 41.41 143 LEU A O 1
ATOM 1171 N N . ASN A 1 144 ? -34.912 -19.517 19.450 1.00 39.59 144 ASN A N 1
ATOM 1172 C CA . ASN A 1 144 ? -35.637 -18.288 19.092 1.00 39.59 144 ASN A CA 1
ATOM 1173 C C . ASN A 1 144 ? -34.804 -17.232 18.332 1.00 39.59 144 ASN A C 1
ATOM 1175 O O . ASN A 1 144 ? -35.001 -16.038 18.501 1.00 39.59 144 ASN A O 1
ATOM 1179 N N . GLY A 1 145 ? -33.860 -17.659 17.488 1.00 51.34 145 GLY A N 1
ATOM 1180 C CA . GLY A 1 145 ? -33.015 -16.740 16.715 1.00 51.34 145 GLY A CA 1
ATOM 1181 C C . GLY A 1 145 ? -31.698 -16.340 17.389 1.00 51.34 145 GLY A C 1
ATOM 1182 O O . GLY A 1 145 ? -30.790 -15.923 16.672 1.00 51.34 145 GLY A O 1
ATOM 1183 N N . GLU A 1 146 ? -31.545 -16.578 18.693 1.00 41.47 146 GLU A N 1
ATOM 1184 C CA . GLU A 1 146 ? -30.360 -16.220 19.478 1.00 41.47 146 GLU A CA 1
ATOM 1185 C C . GLU A 1 146 ? -29.465 -17.429 19.776 1.00 41.47 146 GLU A C 1
ATOM 1187 O O . GLU A 1 146 ? -29.919 -18.569 19.942 1.00 41.47 146 GLU A O 1
ATOM 1192 N N . TYR A 1 147 ? -28.155 -17.186 19.815 1.00 47.47 147 TYR A N 1
ATOM 1193 C CA . TYR A 1 147 ? -27.154 -18.209 20.082 1.00 47.47 147 TYR A CA 1
ATOM 1194 C C . TYR A 1 147 ? -26.809 -18.262 21.570 1.00 47.47 147 TYR A C 1
ATOM 1196 O O . TYR A 1 147 ? -26.250 -17.327 22.128 1.00 47.47 147 TYR A O 1
ATOM 1204 N N . VAL A 1 148 ? -27.075 -19.402 22.208 1.00 48.41 148 VAL A N 1
ATOM 1205 C CA . VAL A 1 148 ? -26.634 -19.654 23.589 1.00 48.41 148 VAL A CA 1
ATOM 1206 C C . VAL A 1 148 ? -25.205 -20.192 23.558 1.00 48.41 148 VAL A C 1
ATOM 1208 O O . VAL A 1 148 ? -24.934 -21.148 22.840 1.00 48.41 148 VAL A O 1
ATOM 1211 N N . PHE A 1 149 ? -24.278 -19.630 24.333 1.00 51.28 149 PHE A N 1
ATOM 1212 C CA . PHE A 1 149 ? -22.887 -20.102 24.394 1.00 51.28 149 PHE A CA 1
ATOM 1213 C C . PHE A 1 149 ? -22.651 -20.925 25.668 1.00 51.28 149 PHE A C 1
ATOM 1215 O O . PHE A 1 149 ? -23.034 -20.481 26.744 1.00 51.28 149 PHE A O 1
ATOM 1222 N N . ALA A 1 150 ? -22.004 -22.094 25.606 1.00 44.72 150 ALA A N 1
ATOM 1223 C CA . ALA A 1 150 ? -21.735 -22.907 26.808 1.00 44.72 150 ALA A CA 1
ATOM 1224 C C . ALA A 1 150 ? -20.249 -22.912 27.221 1.00 44.72 150 ALA A C 1
ATOM 1226 O O . ALA A 1 150 ? -19.374 -22.856 26.350 1.00 44.72 150 ALA A O 1
ATOM 1227 N N . PRO A 1 151 ? -19.938 -23.021 28.529 1.00 44.50 151 PRO A N 1
ATOM 1228 C CA . PRO A 1 151 ? -18.567 -23.164 29.013 1.00 44.50 151 PRO A CA 1
ATOM 1229 C C . PRO A 1 151 ? -17.937 -24.520 28.633 1.00 44.50 151 PRO A C 1
ATOM 1231 O O . PRO A 1 151 ? -18.621 -25.506 28.361 1.00 44.50 151 PRO A O 1
ATOM 1234 N N . ARG A 1 152 ? -16.595 -24.569 28.657 1.00 41.09 152 ARG A N 1
ATOM 1235 C CA . ARG A 1 152 ? -15.711 -25.674 28.206 1.00 41.09 152 ARG A CA 1
ATOM 1236 C C . ARG A 1 152 ? -15.971 -27.041 28.874 1.00 41.09 152 ARG A C 1
ATOM 1238 O O . ARG A 1 152 ? -15.467 -28.054 28.395 1.00 41.09 152 ARG A O 1
ATOM 1245 N N . LYS A 1 153 ? -16.750 -27.083 29.958 1.00 42.34 153 LYS A N 1
ATOM 1246 C CA . LYS A 1 153 ? -17.165 -28.296 30.672 1.00 42.34 153 LYS A CA 1
ATOM 1247 C C . LYS A 1 153 ? -18.676 -28.256 30.898 1.00 42.34 153 LYS A C 1
ATOM 1249 O O . LYS A 1 153 ? -19.138 -27.690 31.877 1.00 42.34 153 LYS A O 1
ATOM 1254 N N . VAL A 1 154 ? -19.446 -28.868 30.002 1.00 44.06 154 VAL A N 1
ATOM 1255 C CA . VAL A 1 154 ? -20.825 -29.260 30.320 1.00 44.06 154 VAL A CA 1
ATOM 1256 C C . VAL A 1 154 ? -20.818 -30.768 30.510 1.00 44.06 154 VAL A C 1
ATOM 1258 O O . VAL A 1 154 ? -20.935 -31.531 29.549 1.00 44.06 154 VAL A O 1
ATOM 1261 N N . GLU A 1 155 ? -20.621 -31.200 31.753 1.00 41.78 155 GLU A N 1
ATOM 1262 C CA . GLU A 1 155 ? -20.949 -32.563 32.160 1.00 41.78 155 GLU A CA 1
ATOM 1263 C C . GLU A 1 155 ? -22.470 -32.694 32.144 1.00 41.78 155 GLU A C 1
ATOM 1265 O O . GLU A 1 155 ? -23.171 -32.188 33.014 1.00 41.78 155 GLU A O 1
ATOM 1270 N N . LYS A 1 156 ? -23.010 -33.357 31.119 1.00 42.72 156 LYS A N 1
ATOM 1271 C CA . LYS A 1 156 ? -24.386 -33.840 31.200 1.00 42.72 156 LYS A CA 1
ATOM 1272 C C . LYS A 1 156 ? -24.391 -35.103 32.049 1.00 42.72 156 LYS A C 1
ATOM 1274 O O . LYS A 1 156 ? -23.975 -36.161 31.578 1.00 42.72 156 LYS A O 1
ATOM 1279 N N . TYR A 1 157 ? -24.883 -34.980 33.276 1.00 38.69 157 TYR A N 1
ATOM 1280 C CA . TYR A 1 157 ? -25.249 -36.118 34.108 1.00 38.69 157 TYR A CA 1
ATOM 1281 C C . TYR A 1 157 ? -26.511 -36.750 33.509 1.00 38.69 157 TYR A C 1
ATOM 1283 O O . TYR A 1 157 ? -27.593 -36.168 33.556 1.00 38.69 157 TYR A O 1
ATOM 1291 N N . ASN A 1 158 ? -26.365 -37.903 32.858 1.00 44.78 158 ASN A N 1
ATOM 1292 C CA . ASN A 1 158 ? -27.503 -38.650 32.337 1.00 44.78 158 ASN A CA 1
ATOM 1293 C C . ASN A 1 158 ? -27.942 -39.638 33.424 1.00 44.78 158 ASN A C 1
ATOM 1295 O O . ASN A 1 158 ? -27.218 -40.594 33.691 1.00 44.78 158 ASN A O 1
ATOM 1299 N N . LYS A 1 159 ? -29.086 -39.392 34.076 1.00 45.78 159 LYS A N 1
ATOM 1300 C CA . LYS A 1 159 ? -29.580 -40.225 35.192 1.00 45.78 159 LYS A CA 1
ATOM 1301 C C . LYS A 1 159 ? -29.938 -41.661 34.778 1.00 45.78 159 LYS A C 1
ATOM 1303 O O . LYS A 1 159 ? -29.984 -42.529 35.638 1.00 45.78 159 LYS A O 1
ATOM 1308 N N . ASN A 1 160 ? -30.106 -41.935 33.482 1.00 48.78 160 ASN A N 1
ATOM 1309 C CA . ASN A 1 160 ? -30.594 -43.224 32.995 1.00 48.78 160 ASN A CA 1
ATOM 1310 C C . ASN A 1 160 ? -29.636 -43.809 31.942 1.00 48.78 160 ASN A C 1
ATOM 1312 O O . ASN A 1 160 ? -29.801 -43.533 30.757 1.00 48.78 160 ASN A O 1
ATOM 1316 N N . ALA A 1 161 ? -28.606 -44.550 32.369 1.00 44.53 161 ALA A N 1
ATOM 1317 C CA . ALA A 1 161 ? -27.990 -45.677 31.641 1.00 44.53 161 ALA A CA 1
ATOM 1318 C C . ALA A 1 161 ? -26.662 -46.086 32.303 1.00 44.53 161 ALA A C 1
ATOM 1320 O O . ALA A 1 161 ? -25.678 -45.345 32.265 1.00 44.53 161 ALA A O 1
ATOM 1321 N N . GLY A 1 162 ? -26.608 -47.309 32.834 1.00 45.19 162 GLY A N 1
ATOM 1322 C CA . GLY A 1 162 ? -25.441 -47.929 33.473 1.00 45.19 162 GLY A CA 1
ATOM 1323 C C . GLY A 1 162 ? -24.255 -48.260 32.555 1.00 45.19 162 GLY A C 1
ATOM 1324 O O . GLY A 1 162 ? -23.467 -49.128 32.901 1.00 45.19 162 GLY A O 1
ATOM 1325 N N . ASN A 1 163 ? -24.073 -47.585 31.415 1.00 44.81 163 ASN A N 1
ATOM 1326 C CA . ASN A 1 163 ? -22.924 -47.811 30.533 1.00 44.81 163 ASN A CA 1
ATOM 1327 C C . ASN A 1 163 ? -22.217 -46.500 30.168 1.00 44.81 163 ASN A C 1
ATOM 1329 O O . ASN A 1 163 ? -22.650 -45.709 29.327 1.00 44.81 163 ASN A O 1
ATOM 1333 N N . LYS A 1 164 ? -21.079 -46.284 30.836 1.00 44.06 164 LYS A N 1
ATOM 1334 C CA . LYS A 1 164 ? -20.227 -45.089 30.791 1.00 44.06 164 LYS A CA 1
ATOM 1335 C C . LYS A 1 164 ? -19.484 -44.952 29.453 1.00 44.06 164 LYS A C 1
ATOM 1337 O O . LYS A 1 164 ? -18.264 -45.072 29.400 1.00 44.06 164 LYS A O 1
ATOM 1342 N N . ARG A 1 165 ? -20.169 -44.603 28.362 1.00 42.84 165 ARG A N 1
ATOM 1343 C CA . ARG A 1 165 ? -19.484 -44.043 27.181 1.00 42.84 165 ARG A CA 1
ATOM 1344 C C . ARG A 1 165 ? -19.347 -42.531 27.338 1.00 42.84 165 ARG A C 1
ATOM 1346 O O . ARG A 1 165 ? -20.239 -41.765 26.982 1.00 42.84 165 ARG A O 1
ATOM 1353 N N . LYS A 1 166 ? -18.187 -42.101 27.850 1.00 40.06 166 LYS A N 1
ATOM 1354 C CA . LYS A 1 166 ? -17.728 -40.701 27.864 1.00 40.06 166 LYS A CA 1
ATOM 1355 C C . LYS A 1 166 ? -17.556 -40.194 26.423 1.00 40.06 166 LYS A C 1
ATOM 1357 O O . LYS A 1 166 ? -16.440 -40.116 25.914 1.00 40.06 166 LYS A O 1
ATOM 1362 N N . ARG A 1 167 ? -18.640 -39.836 25.728 1.00 40.84 167 ARG A N 1
ATOM 1363 C CA . ARG A 1 167 ? -18.544 -39.089 24.464 1.00 40.84 167 ARG A CA 1
ATOM 1364 C C . ARG A 1 167 ? -18.088 -37.666 24.788 1.00 40.84 167 ARG A C 1
ATOM 1366 O O . ARG A 1 167 ? -18.907 -36.782 25.023 1.00 40.84 167 ARG A O 1
ATOM 1373 N N . ARG A 1 168 ? -16.767 -37.442 24.806 1.00 41.28 168 ARG A N 1
ATOM 1374 C CA . ARG A 1 168 ? -16.182 -36.095 24.758 1.00 41.28 168 ARG A CA 1
ATOM 1375 C C . ARG A 1 168 ? -16.700 -35.433 23.481 1.00 41.28 168 ARG A C 1
ATOM 1377 O O . ARG A 1 168 ? -16.242 -35.765 22.390 1.00 41.28 168 ARG A O 1
ATOM 1384 N N . LYS A 1 169 ? -17.678 -34.528 23.583 1.00 46.66 169 LYS A N 1
ATOM 1385 C CA . LYS A 1 169 ? -17.980 -33.638 22.457 1.00 46.66 169 LYS A CA 1
ATOM 1386 C C . LYS A 1 169 ? -16.691 -32.876 22.155 1.00 46.66 169 LYS A C 1
ATOM 1388 O O . LYS A 1 169 ? -16.114 -32.294 23.070 1.00 46.66 169 LYS A O 1
ATOM 1393 N N . LYS A 1 170 ? -16.214 -32.929 20.905 1.00 48.66 170 LYS A N 1
ATOM 1394 C CA . LYS A 1 170 ? -15.084 -32.108 20.452 1.00 48.66 170 LYS A CA 1
ATOM 1395 C C . LYS A 1 170 ? -15.486 -30.646 20.643 1.00 48.66 170 LYS A C 1
ATOM 1397 O O . LYS A 1 170 ? -16.291 -30.125 19.877 1.00 48.66 170 LYS A O 1
ATOM 1402 N N . VAL A 1 171 ? -14.991 -30.028 21.711 1.00 53.19 171 VAL A N 1
ATOM 1403 C CA . VAL A 1 171 ? -15.169 -28.600 21.962 1.00 53.19 171 VAL A CA 1
ATOM 1404 C C . VAL A 1 171 ? -14.187 -27.875 21.031 1.00 53.19 171 VAL A C 1
ATOM 1406 O O . VAL A 1 171 ? -12.996 -28.187 21.086 1.00 53.19 171 VAL A O 1
ATOM 1409 N N . PRO A 1 172 ? -14.640 -26.989 20.132 1.00 57.00 172 PRO A N 1
ATOM 1410 C CA . PRO A 1 172 ? -13.753 -26.167 19.308 1.00 57.00 172 PRO A CA 1
ATOM 1411 C C . PRO A 1 172 ? -12.877 -25.247 20.175 1.00 57.00 172 PRO A C 1
ATOM 1413 O O . PRO A 1 172 ? -13.119 -25.063 21.368 1.00 57.00 172 PRO A O 1
ATOM 1416 N N . LEU A 1 173 ? -11.802 -24.723 19.589 1.00 62.94 173 LEU A N 1
ATOM 1417 C CA . LEU A 1 173 ? -10.797 -23.950 20.316 1.00 62.94 173 LEU A CA 1
ATOM 1418 C C . LEU A 1 173 ? -11.333 -22.558 20.706 1.00 62.94 173 LEU A C 1
ATOM 1420 O O . LEU A 1 173 ? -11.999 -21.910 19.908 1.00 62.94 173 LEU A O 1
ATOM 1424 N N . GLY A 1 174 ? -11.040 -22.106 21.932 1.00 68.69 174 GLY A N 1
ATOM 1425 C CA . GLY A 1 174 ? -11.315 -20.724 22.377 1.00 68.69 174 GLY A CA 1
ATOM 1426 C C . GLY A 1 174 ? -10.196 -19.772 21.949 1.00 68.69 174 GLY A C 1
ATOM 1427 O O . GLY A 1 174 ? -9.240 -20.234 21.325 1.00 68.69 174 GLY A O 1
ATOM 1428 N N . VAL A 1 175 ? -10.254 -18.486 22.331 1.00 81.06 175 VAL A N 1
ATOM 1429 C CA . VAL A 1 175 ? -9.284 -17.457 21.880 1.00 81.06 175 VAL A CA 1
ATOM 1430 C C . VAL A 1 175 ? -7.832 -17.914 21.991 1.00 81.06 175 VAL A C 1
ATOM 1432 O O . VAL A 1 175 ? -7.095 -17.886 21.013 1.00 81.06 175 VAL A O 1
ATOM 1435 N N . THR A 1 176 ? -7.419 -18.407 23.162 1.00 82.75 176 THR A N 1
ATOM 1436 C CA . THR A 1 176 ? -6.040 -18.861 23.407 1.00 82.75 176 THR A CA 1
ATOM 1437 C C . THR A 1 176 ? -5.651 -20.063 22.552 1.00 82.75 176 THR A C 1
ATOM 1439 O O . THR A 1 176 ? -4.498 -20.187 22.143 1.00 82.75 176 THR A O 1
ATOM 1442 N N . GLY A 1 177 ? -6.607 -20.943 22.256 1.00 84.81 177 GLY A N 1
ATOM 1443 C CA . GLY A 1 177 ? -6.396 -22.088 21.382 1.00 84.81 177 GLY A CA 1
ATOM 1444 C C . GLY A 1 177 ? -6.255 -21.679 19.917 1.00 84.81 177 GLY A C 1
ATOM 1445 O O . GLY A 1 177 ? -5.316 -22.118 19.260 1.00 84.81 177 GLY A O 1
ATOM 1446 N N . VAL A 1 178 ? -7.142 -20.811 19.420 1.00 88.06 178 VAL A N 1
ATOM 1447 C CA . VAL A 1 178 ? -7.093 -20.306 18.038 1.00 88.06 178 VAL A CA 1
ATOM 1448 C C . VAL A 1 178 ? -5.855 -19.431 17.830 1.00 88.06 178 VAL A C 1
ATOM 1450 O O . VAL A 1 178 ? -5.180 -19.590 16.823 1.00 88.06 178 VAL A O 1
ATOM 1453 N N . LYS A 1 179 ? -5.481 -18.605 18.815 1.00 90.69 179 LYS A N 1
ATOM 1454 C CA . LYS A 1 179 ? -4.238 -17.818 18.830 1.00 90.69 179 LYS A CA 1
ATOM 1455 C C . LYS A 1 179 ? -3.001 -18.688 18.629 1.00 90.69 179 LYS A C 1
ATOM 1457 O O . LYS A 1 179 ? -2.228 -18.452 17.704 1.00 90.69 179 LYS A O 1
ATOM 1462 N N . ARG A 1 180 ? -2.835 -19.721 19.464 1.00 89.31 180 ARG A N 1
ATOM 1463 C CA . ARG A 1 180 ? -1.713 -20.668 19.349 1.00 89.31 180 ARG A CA 1
ATOM 1464 C C . ARG A 1 180 ? -1.739 -21.404 18.014 1.00 89.31 180 ARG A C 1
ATOM 1466 O O . ARG A 1 180 ? -0.698 -21.528 17.380 1.00 89.31 180 ARG A O 1
ATOM 1473 N N . LEU A 1 181 ? -2.919 -21.847 17.577 1.00 92.06 181 LEU A N 1
ATOM 1474 C CA . LEU A 1 181 ? -3.080 -22.535 16.300 1.00 92.06 181 LEU A CA 1
ATOM 1475 C C . LEU A 1 181 ? -2.668 -21.644 15.121 1.00 92.06 181 LEU A C 1
ATOM 1477 O O . LEU A 1 181 ? -1.947 -22.126 14.258 1.00 92.06 181 LEU A O 1
ATOM 1481 N N . SER A 1 182 ? -3.067 -20.367 15.094 1.00 91.94 182 SER A N 1
ATOM 1482 C CA . SER A 1 182 ? -2.652 -19.416 14.054 1.00 91.94 182 SER A CA 1
ATOM 1483 C C . SER A 1 182 ? -1.137 -19.268 14.000 1.00 91.94 182 SER A C 1
ATOM 1485 O O . SER A 1 182 ? -0.550 -19.470 12.945 1.00 91.94 182 SER A O 1
ATOM 1487 N N . ILE A 1 183 ? -0.495 -18.981 15.136 1.00 91.19 183 ILE A N 1
ATOM 1488 C CA . ILE A 1 183 ? 0.956 -18.749 15.185 1.00 91.19 183 ILE A CA 1
ATOM 1489 C C . ILE A 1 183 ? 1.723 -19.997 14.728 1.00 91.19 183 ILE A C 1
ATOM 1491 O O . ILE A 1 183 ? 2.596 -19.897 13.871 1.00 91.19 183 ILE A O 1
ATOM 1495 N N . ILE A 1 184 ? 1.363 -21.175 15.250 1.00 92.31 184 ILE A N 1
ATOM 1496 C CA . ILE A 1 184 ? 2.011 -22.443 14.880 1.00 92.31 184 ILE A CA 1
ATOM 1497 C C . ILE A 1 184 ? 1.787 -22.756 13.399 1.00 92.31 184 ILE A C 1
ATOM 1499 O O . ILE A 1 184 ? 2.713 -23.188 12.721 1.00 92.31 184 ILE A O 1
ATOM 1503 N N . THR A 1 185 ? 0.578 -22.525 12.882 1.00 91.50 185 THR A N 1
ATOM 1504 C CA . THR A 1 185 ? 0.272 -22.817 11.477 1.00 91.50 185 THR A CA 1
ATOM 1505 C C . THR A 1 185 ? 1.095 -21.938 10.548 1.00 91.50 185 THR A C 1
ATOM 1507 O O . THR A 1 185 ? 1.734 -22.471 9.652 1.00 91.50 185 THR A O 1
ATOM 1510 N N . PHE A 1 186 ? 1.150 -20.622 10.774 1.00 90.94 186 PHE A N 1
ATOM 1511 C CA . PHE A 1 186 ? 1.937 -19.734 9.915 1.00 90.94 186 PHE A CA 1
ATOM 1512 C C . PHE A 1 186 ? 3.441 -19.990 10.025 1.00 90.94 186 PHE A C 1
ATOM 1514 O O . PHE A 1 186 ? 4.115 -19.983 9.003 1.00 90.94 186 PHE A O 1
ATOM 1521 N N . LEU A 1 187 ? 3.955 -20.310 11.217 1.00 91.38 187 LEU A N 1
ATOM 1522 C CA . LEU A 1 187 ? 5.344 -20.748 11.384 1.00 91.38 187 LEU A CA 1
ATOM 1523 C C . LEU A 1 187 ? 5.653 -21.971 10.504 1.00 91.38 187 LEU A C 1
ATOM 1525 O O . LEU A 1 187 ? 6.631 -21.973 9.763 1.00 91.38 187 LEU A O 1
ATOM 1529 N N . LEU A 1 188 ? 4.808 -23.004 10.569 1.00 90.62 188 LEU A N 1
ATOM 1530 C CA . LEU A 1 188 ? 5.012 -24.238 9.811 1.00 90.62 188 LEU A CA 1
ATOM 1531 C C . LEU A 1 188 ? 4.806 -24.036 8.306 1.00 90.62 188 LEU A C 1
ATOM 1533 O O . LEU A 1 188 ? 5.594 -24.554 7.525 1.00 90.62 188 LEU A O 1
ATOM 1537 N N . LEU A 1 189 ? 3.799 -23.262 7.893 1.00 88.00 189 LEU A N 1
ATOM 1538 C CA . LEU A 1 189 ? 3.556 -22.940 6.483 1.00 88.00 189 LEU A CA 1
ATOM 1539 C C . LEU A 1 189 ? 4.766 -22.244 5.851 1.00 88.00 189 LEU A C 1
ATOM 1541 O O . LEU A 1 189 ? 5.207 -22.648 4.778 1.00 88.00 189 LEU A O 1
ATOM 1545 N N . ARG A 1 190 ? 5.337 -21.237 6.527 1.00 88.56 190 ARG A N 1
ATOM 1546 C CA . ARG A 1 190 ? 6.504 -20.503 6.014 1.00 88.56 190 ARG A CA 1
ATOM 1547 C C . ARG A 1 190 ? 7.803 -21.306 6.108 1.00 88.56 190 ARG A C 1
ATOM 1549 O O . ARG A 1 190 ? 8.674 -21.148 5.262 1.00 88.56 190 ARG A O 1
ATOM 1556 N N . ALA A 1 191 ? 7.936 -22.205 7.082 1.00 87.56 191 ALA A N 1
ATOM 1557 C CA . ALA A 1 191 ? 9.056 -23.145 7.108 1.00 87.56 191 ALA A CA 1
ATOM 1558 C C . ALA A 1 191 ? 8.991 -24.131 5.926 1.00 87.56 191 ALA A C 1
ATOM 1560 O O . ALA A 1 191 ? 9.994 -24.369 5.255 1.00 87.56 191 ALA A O 1
ATOM 1561 N N . LEU A 1 192 ? 7.801 -24.667 5.631 1.00 87.88 192 LEU A N 1
ATOM 1562 C CA . LEU A 1 192 ? 7.592 -25.601 4.523 1.00 87.88 192 LEU A CA 1
ATOM 1563 C C . LEU A 1 192 ? 7.808 -24.946 3.155 1.00 87.88 192 LEU A C 1
ATOM 1565 O O . LEU A 1 192 ? 8.296 -25.617 2.252 1.00 87.88 192 LEU A O 1
ATOM 1569 N N . SER A 1 193 ? 7.533 -23.647 2.996 1.00 86.38 193 SER A N 1
ATOM 1570 C CA . SER A 1 193 ? 7.742 -22.961 1.714 1.00 86.38 193 SER A CA 1
ATOM 1571 C C . SER A 1 193 ? 9.208 -22.832 1.292 1.00 86.38 193 SER A C 1
ATOM 1573 O O . SER A 1 193 ? 9.477 -22.653 0.108 1.00 86.38 193 SER A O 1
ATOM 1575 N N . VAL A 1 194 ? 10.153 -22.929 2.235 1.00 87.06 194 VAL A N 1
ATOM 1576 C CA . VAL A 1 194 ? 11.601 -22.890 1.951 1.00 87.06 194 VAL A CA 1
ATOM 1577 C C . VAL A 1 194 ? 12.122 -24.262 1.504 1.00 87.06 194 VAL A C 1
ATOM 1579 O O . VAL A 1 194 ? 13.101 -24.343 0.768 1.00 87.06 194 VAL A O 1
ATOM 1582 N N . LEU A 1 195 ? 11.455 -25.353 1.900 1.00 85.44 195 LEU A N 1
ATOM 1583 C CA . LEU A 1 195 ? 11.906 -26.727 1.654 1.00 85.44 195 LEU A CA 1
ATOM 1584 C C . LEU A 1 195 ? 12.232 -27.028 0.172 1.00 85.44 195 LEU A C 1
ATOM 1586 O O . LEU A 1 195 ? 13.290 -27.607 -0.074 1.00 85.44 195 LEU A O 1
ATOM 1590 N N . PRO A 1 196 ? 11.407 -26.635 -0.824 1.00 83.62 196 PRO A N 1
ATOM 1591 C CA . PRO A 1 196 ? 11.695 -26.916 -2.235 1.00 83.62 196 PRO A CA 1
ATOM 1592 C C . PRO A 1 196 ? 12.927 -26.183 -2.771 1.00 83.62 196 PRO A C 1
ATOM 1594 O O . PRO A 1 196 ? 13.505 -26.589 -3.776 1.00 83.62 196 PRO A O 1
ATOM 1597 N N . GLU A 1 197 ? 13.317 -25.098 -2.111 1.00 82.88 197 GLU A N 1
ATOM 1598 C CA . GLU A 1 197 ? 14.356 -24.171 -2.554 1.00 82.88 197 GLU A CA 1
ATOM 1599 C C . GLU A 1 197 ? 15.725 -24.539 -1.962 1.00 82.88 197 GLU A C 1
ATOM 1601 O O . GLU A 1 197 ? 16.762 -24.158 -2.501 1.00 82.88 197 GLU A O 1
ATOM 1606 N N . LEU A 1 198 ? 15.756 -25.379 -0.918 1.00 81.38 198 LEU A N 1
ATOM 1607 C CA . LEU A 1 198 ? 16.994 -25.949 -0.366 1.00 81.38 198 LEU A CA 1
ATOM 1608 C C . LEU A 1 198 ? 17.784 -26.768 -1.398 1.00 81.38 198 LEU A C 1
ATOM 1610 O O . LEU A 1 198 ? 18.991 -26.941 -1.252 1.00 81.38 198 LEU A O 1
ATOM 1614 N N . VAL A 1 199 ? 17.121 -27.228 -2.463 1.00 77.12 199 VAL A N 1
ATOM 1615 C CA . VAL A 1 199 ? 17.750 -27.916 -3.597 1.00 77.12 199 VAL A CA 1
ATOM 1616 C C . VAL A 1 199 ? 18.866 -27.073 -4.229 1.00 77.12 199 VAL A C 1
ATOM 1618 O O . VAL A 1 199 ? 19.874 -27.632 -4.653 1.00 77.12 199 VAL A O 1
ATOM 1621 N N . TYR A 1 200 ? 18.745 -25.740 -4.221 1.00 73.81 200 TYR A N 1
ATOM 1622 C CA . TYR A 1 200 ? 19.760 -24.839 -4.778 1.00 73.81 200 TYR A CA 1
ATOM 1623 C C . TYR A 1 200 ? 21.045 -24.752 -3.938 1.00 73.81 200 TYR A C 1
ATOM 1625 O O . TYR A 1 200 ? 22.065 -24.298 -4.446 1.00 73.81 200 TYR A O 1
ATOM 1633 N N . ILE A 1 201 ? 21.048 -25.223 -2.683 1.00 72.88 201 ILE A N 1
ATOM 1634 C CA . ILE A 1 201 ? 22.282 -25.319 -1.877 1.00 72.88 201 ILE A CA 1
ATOM 1635 C C . ILE A 1 201 ? 23.218 -26.383 -2.463 1.00 72.88 201 ILE A C 1
ATOM 1637 O O . ILE A 1 201 ? 24.432 -26.197 -2.485 1.00 72.88 201 ILE A O 1
ATOM 1641 N N . ALA A 1 202 ? 22.656 -27.487 -2.960 1.00 64.31 202 ALA A N 1
ATOM 1642 C CA . ALA A 1 202 ? 23.429 -28.598 -3.505 1.00 64.31 202 ALA A CA 1
ATOM 1643 C C . ALA A 1 202 ? 24.062 -28.285 -4.878 1.00 64.31 202 ALA A C 1
ATOM 1645 O O . ALA A 1 202 ? 25.019 -28.951 -5.265 1.00 64.31 202 ALA A O 1
ATOM 1646 N N . ASP A 1 203 ? 23.563 -27.266 -5.587 1.00 60.50 203 ASP A N 1
ATOM 1647 C CA . ASP A 1 203 ? 24.043 -26.844 -6.915 1.00 60.50 203 ASP A CA 1
ATOM 1648 C C . ASP A 1 203 ? 25.391 -26.085 -6.841 1.00 60.50 203 ASP A C 1
ATOM 1650 O O . ASP A 1 203 ? 26.232 -26.181 -7.735 1.00 60.50 203 ASP A O 1
ATOM 1654 N N . ASN A 1 204 ? 25.662 -25.409 -5.716 1.00 55.78 204 ASN A N 1
ATOM 1655 C CA . ASN A 1 204 ? 26.837 -24.542 -5.525 1.00 55.78 204 ASN A CA 1
ATOM 1656 C C . ASN A 1 204 ? 28.092 -25.260 -4.984 1.00 55.78 204 ASN A C 1
ATOM 1658 O O . ASN A 1 204 ? 29.105 -24.618 -4.700 1.00 55.78 204 ASN A O 1
ATOM 1662 N N . GLY A 1 205 ? 28.054 -26.585 -4.814 1.00 55.78 205 GLY A N 1
ATOM 1663 C CA . GLY A 1 205 ? 29.218 -27.366 -4.395 1.00 55.78 205 GLY A CA 1
ATOM 1664 C C . GLY A 1 205 ? 30.236 -27.500 -5.532 1.00 55.78 205 GLY A C 1
ATOM 1665 O O . GLY A 1 205 ? 30.023 -28.265 -6.474 1.00 55.78 205 GLY A O 1
ATOM 1666 N N . ASN A 1 206 ? 31.365 -26.793 -5.441 1.00 50.59 206 ASN A N 1
ATOM 1667 C CA . ASN A 1 206 ? 32.439 -26.828 -6.447 1.00 50.59 206 ASN A CA 1
ATOM 1668 C C . ASN A 1 206 ? 33.136 -28.199 -6.586 1.00 50.59 206 ASN A C 1
ATOM 1670 O O . ASN A 1 206 ? 33.874 -28.400 -7.545 1.00 50.59 206 ASN A O 1
ATOM 1674 N N . GLU A 1 207 ? 32.871 -29.150 -5.685 1.00 52.34 207 GLU A N 1
ATOM 1675 C CA . GLU A 1 207 ? 33.567 -30.444 -5.606 1.00 52.34 207 GLU A CA 1
ATOM 1676 C C . GLU A 1 207 ? 32.752 -31.650 -6.116 1.00 52.34 207 GLU A C 1
ATOM 1678 O O . GLU A 1 207 ? 33.258 -32.770 -6.133 1.00 52.34 207 GLU A O 1
ATOM 1683 N N . LEU A 1 208 ? 31.500 -31.460 -6.552 1.00 53.88 208 LEU A N 1
ATOM 1684 C CA . LEU A 1 208 ? 30.665 -32.562 -7.051 1.00 53.88 208 LEU A CA 1
ATOM 1685 C C . LEU A 1 208 ? 30.799 -32.735 -8.572 1.00 53.88 208 LEU A C 1
ATOM 1687 O O . LEU A 1 208 ? 30.677 -31.776 -9.338 1.00 53.88 208 LEU A O 1
ATOM 1691 N N . SER A 1 209 ? 30.996 -33.981 -9.021 1.00 51.69 209 SER A N 1
ATOM 1692 C CA . SER A 1 209 ? 31.030 -34.334 -10.451 1.00 51.69 209 SER A CA 1
ATOM 1693 C C . SER A 1 209 ? 29.732 -33.913 -11.154 1.00 51.69 209 SER A C 1
ATOM 1695 O O . SER A 1 209 ? 28.665 -33.929 -10.543 1.00 51.69 209 SER A O 1
ATOM 1697 N N . ALA A 1 210 ? 29.777 -33.585 -12.452 1.00 52.53 210 ALA A N 1
ATOM 1698 C CA . ALA A 1 210 ? 28.612 -33.109 -13.218 1.00 52.53 210 ALA A CA 1
ATOM 1699 C C . ALA A 1 210 ? 27.368 -34.026 -13.107 1.00 52.53 210 ALA A C 1
ATOM 1701 O O . ALA A 1 210 ? 26.245 -33.534 -13.055 1.00 52.53 210 ALA A O 1
ATOM 1702 N N . ALA A 1 211 ? 27.555 -35.345 -12.962 1.00 49.88 211 ALA A N 1
ATOM 1703 C CA . ALA A 1 211 ? 26.474 -36.308 -12.713 1.00 49.88 211 ALA A CA 1
ATOM 1704 C C . ALA A 1 211 ? 25.824 -36.180 -11.314 1.00 49.88 211 ALA A C 1
ATOM 1706 O O . ALA A 1 211 ? 24.647 -36.490 -11.146 1.00 49.88 211 ALA A O 1
ATOM 1707 N N . GLN A 1 212 ? 26.564 -35.698 -10.311 1.00 52.03 212 GLN A N 1
ATOM 1708 C CA . GLN A 1 212 ? 26.078 -35.463 -8.946 1.00 52.03 212 GLN A CA 1
ATOM 1709 C C . GLN A 1 212 ? 25.413 -34.081 -8.788 1.00 52.03 212 GLN A C 1
ATOM 1711 O O . GLN A 1 212 ? 24.527 -33.945 -7.948 1.00 52.03 212 GLN A O 1
ATOM 1716 N N . LYS A 1 213 ? 25.766 -33.086 -9.621 1.00 51.47 213 LYS A N 1
ATOM 1717 C CA . LYS A 1 213 ? 25.096 -31.765 -9.677 1.00 51.47 213 LYS A CA 1
ATOM 1718 C C . LYS A 1 213 ? 23.685 -31.825 -10.275 1.00 51.47 213 LYS A C 1
ATOM 1720 O O . LYS A 1 213 ? 22.801 -31.075 -9.880 1.00 51.47 213 LYS A O 1
ATOM 1725 N N . VAL A 1 214 ? 23.447 -32.763 -11.192 1.00 52.25 214 VAL A N 1
ATOM 1726 C CA . VAL A 1 214 ? 22.145 -32.950 -11.859 1.00 52.25 214 VAL A CA 1
ATOM 1727 C C . VAL A 1 214 ? 21.110 -33.629 -10.940 1.00 52.25 214 VAL A C 1
ATOM 1729 O O . VAL A 1 214 ? 19.913 -33.366 -11.051 1.00 52.25 214 VAL A O 1
ATOM 1732 N N . ALA A 1 215 ? 21.543 -34.448 -9.975 1.00 56.16 215 ALA A N 1
ATOM 1733 C CA . ALA A 1 215 ? 20.650 -35.269 -9.152 1.00 56.16 215 ALA A CA 1
ATOM 1734 C C . ALA A 1 215 ? 19.634 -34.485 -8.276 1.00 56.16 215 ALA A C 1
ATOM 1736 O O . ALA A 1 215 ? 18.463 -34.862 -8.286 1.00 56.16 215 ALA A O 1
ATOM 1737 N N . PRO A 1 216 ? 19.983 -33.397 -7.556 1.00 57.94 216 PRO A N 1
ATOM 1738 C CA . PRO A 1 216 ? 19.056 -32.710 -6.645 1.00 57.94 216 PRO A CA 1
ATOM 1739 C C . PRO A 1 216 ? 17.948 -31.928 -7.364 1.00 57.94 216 PRO A C 1
ATOM 1741 O O . PRO A 1 216 ? 16.808 -31.902 -6.898 1.00 57.94 216 PRO A O 1
ATOM 1744 N N . ILE A 1 217 ? 18.257 -31.316 -8.514 1.00 61.31 217 ILE A N 1
ATOM 1745 C CA . ILE A 1 217 ? 17.327 -30.460 -9.274 1.00 61.31 217 ILE A CA 1
ATOM 1746 C C . ILE A 1 217 ? 16.126 -31.271 -9.779 1.00 61.31 217 ILE A C 1
ATOM 1748 O O . ILE A 1 217 ? 14.989 -30.798 -9.716 1.00 61.31 217 ILE A O 1
ATOM 1752 N N . HIS A 1 218 ? 16.345 -32.528 -10.181 1.00 66.06 218 HIS A N 1
ATOM 1753 C CA . HIS A 1 218 ? 15.268 -33.442 -10.573 1.00 66.06 218 HIS A CA 1
ATOM 1754 C C . HIS A 1 218 ? 14.314 -33.793 -9.418 1.00 66.06 218 HIS A C 1
ATOM 1756 O O . HIS A 1 218 ? 13.152 -34.119 -9.663 1.00 66.06 218 HIS A O 1
ATOM 1762 N N . PHE A 1 219 ? 14.752 -33.664 -8.161 1.00 72.50 219 PHE A N 1
ATOM 1763 C CA . PHE A 1 219 ? 13.916 -33.909 -6.983 1.00 72.50 219 PHE A CA 1
ATOM 1764 C C . PHE A 1 219 ? 13.139 -32.677 -6.502 1.00 72.50 219 PHE A C 1
ATOM 1766 O O . PHE A 1 219 ? 12.322 -32.813 -5.587 1.00 72.50 219 PHE A O 1
ATOM 1773 N N . LYS A 1 220 ? 13.298 -31.494 -7.124 1.00 76.62 220 LYS A N 1
ATOM 1774 C CA . LYS A 1 220 ? 12.546 -30.278 -6.747 1.00 76.62 220 LYS A CA 1
ATOM 1775 C C . LYS A 1 220 ? 11.033 -30.518 -6.725 1.00 76.62 220 LYS A C 1
ATOM 1777 O O . LYS A 1 220 ? 10.350 -30.052 -5.812 1.00 76.62 220 LYS A O 1
ATOM 1782 N N . GLY A 1 221 ? 10.510 -31.302 -7.671 1.00 77.12 221 GLY A N 1
ATOM 1783 C CA . GLY A 1 221 ? 9.097 -31.693 -7.702 1.00 77.12 221 GLY A CA 1
ATOM 1784 C C . GLY A 1 221 ? 8.661 -32.527 -6.488 1.00 77.12 221 GLY A C 1
ATOM 1785 O O . GLY A 1 221 ? 7.568 -32.324 -5.962 1.00 77.12 221 GLY A O 1
ATOM 1786 N N . ILE A 1 222 ? 9.531 -33.406 -5.980 1.00 82.06 222 ILE A N 1
ATOM 1787 C CA . ILE A 1 222 ? 9.248 -34.231 -4.795 1.00 82.06 222 ILE A CA 1
ATOM 1788 C C . ILE A 1 222 ? 9.276 -33.379 -3.524 1.00 82.06 222 ILE A C 1
ATOM 1790 O O . ILE A 1 222 ? 8.343 -33.456 -2.727 1.00 82.06 222 ILE A O 1
ATOM 1794 N N . PHE A 1 223 ? 10.288 -32.521 -3.351 1.00 82.75 223 PHE A N 1
ATOM 1795 C CA . PHE A 1 223 ? 10.332 -31.584 -2.221 1.00 82.75 223 PHE A CA 1
ATOM 1796 C C . PHE A 1 223 ? 9.144 -30.617 -2.238 1.00 82.75 223 PHE A C 1
ATOM 1798 O O . PHE A 1 223 ? 8.564 -30.331 -1.195 1.00 82.75 223 PHE A O 1
ATOM 1805 N N . THR A 1 224 ? 8.723 -30.185 -3.427 1.00 82.50 224 THR A N 1
ATOM 1806 C CA . THR A 1 224 ? 7.503 -29.394 -3.625 1.00 82.50 224 THR A CA 1
ATOM 1807 C C . THR A 1 224 ? 6.263 -30.138 -3.137 1.00 82.50 224 THR A C 1
ATOM 1809 O O . THR A 1 224 ? 5.503 -29.597 -2.336 1.00 82.50 224 THR A O 1
ATOM 1812 N N . ALA A 1 225 ? 6.070 -31.393 -3.551 1.00 82.38 225 ALA A N 1
ATOM 1813 C CA . ALA A 1 225 ? 4.933 -32.199 -3.108 1.00 82.38 225 ALA A CA 1
ATOM 1814 C C . ALA A 1 225 ? 4.954 -32.452 -1.587 1.00 82.38 225 ALA A C 1
ATOM 1816 O O . ALA A 1 225 ? 3.918 -32.353 -0.923 1.00 82.38 225 ALA A O 1
ATOM 1817 N N . LEU A 1 226 ? 6.138 -32.724 -1.028 1.00 84.88 226 LEU A N 1
ATOM 1818 C CA . LEU A 1 226 ? 6.341 -32.983 0.398 1.00 84.88 226 LEU A CA 1
ATOM 1819 C C . LEU A 1 226 ? 6.143 -31.729 1.258 1.00 84.88 226 LEU A C 1
ATOM 1821 O O . LEU A 1 226 ? 5.704 -31.849 2.396 1.00 84.88 226 LEU A O 1
ATOM 1825 N N . ALA A 1 227 ? 6.403 -30.536 0.722 1.00 85.81 227 ALA A N 1
ATOM 1826 C CA . ALA A 1 227 ? 6.065 -29.271 1.367 1.00 85.81 227 ALA A CA 1
ATOM 1827 C C . ALA A 1 227 ? 4.564 -28.957 1.267 1.00 85.81 227 ALA A C 1
ATOM 1829 O O . ALA A 1 227 ? 3.931 -28.574 2.253 1.00 85.81 227 ALA A O 1
ATOM 1830 N N . PHE A 1 228 ? 3.980 -29.155 0.084 1.00 85.62 228 PHE A N 1
ATOM 1831 C CA . PHE A 1 228 ? 2.612 -28.751 -0.222 1.00 85.62 228 PHE A CA 1
ATOM 1832 C C . PHE A 1 228 ? 1.557 -29.525 0.560 1.00 85.62 228 PHE A C 1
ATOM 1834 O O . PHE A 1 228 ? 0.649 -28.918 1.123 1.00 85.62 228 PHE A O 1
ATOM 1841 N N . ILE A 1 229 ? 1.652 -30.858 0.608 1.00 87.06 229 ILE A N 1
ATOM 1842 C CA . ILE A 1 229 ? 0.611 -31.694 1.225 1.00 87.06 229 ILE A CA 1
ATOM 1843 C C . ILE A 1 229 ? 0.463 -31.379 2.727 1.00 87.06 229 ILE A C 1
ATOM 1845 O O . ILE A 1 229 ? -0.659 -31.101 3.164 1.00 87.06 229 ILE A O 1
ATOM 1849 N N . PRO A 1 230 ? 1.541 -31.349 3.540 1.00 88.69 230 PRO A N 1
ATOM 1850 C CA . PRO A 1 230 ? 1.446 -30.957 4.943 1.00 88.69 230 PRO A CA 1
ATOM 1851 C C . PRO A 1 230 ? 1.013 -29.501 5.119 1.00 88.69 230 PRO A C 1
ATOM 1853 O O . PRO A 1 230 ? 0.205 -29.224 6.007 1.00 88.69 230 PRO A O 1
ATOM 1856 N N . ALA A 1 231 ? 1.492 -28.584 4.268 1.00 88.38 231 ALA A N 1
ATOM 1857 C CA . ALA A 1 231 ? 1.101 -27.178 4.314 1.00 88.38 231 ALA A CA 1
ATOM 1858 C C . ALA A 1 231 ? -0.412 -27.013 4.101 1.00 88.38 231 ALA A C 1
ATOM 1860 O O . ALA A 1 231 ? -1.097 -26.405 4.925 1.00 88.38 231 ALA A O 1
ATOM 1861 N N . LEU A 1 232 ? -0.963 -27.642 3.063 1.00 89.06 232 LEU A N 1
ATOM 1862 C CA . LEU A 1 232 ? -2.393 -27.637 2.768 1.00 89.06 232 LEU A CA 1
ATOM 1863 C C . LEU A 1 232 ? -3.206 -28.205 3.943 1.00 89.06 232 LEU A C 1
ATOM 1865 O O . LEU A 1 232 ? -4.191 -27.602 4.367 1.00 89.06 232 LEU A O 1
ATOM 1869 N N . LEU A 1 233 ? -2.796 -29.344 4.509 1.00 90.81 233 LEU A N 1
ATOM 1870 C CA . LEU A 1 233 ? -3.503 -29.959 5.638 1.00 90.81 233 LEU A CA 1
ATOM 1871 C C . LEU A 1 233 ? -3.513 -29.051 6.875 1.00 90.81 233 LEU A C 1
ATOM 1873 O O . LEU A 1 233 ? -4.570 -28.842 7.477 1.00 90.81 233 LEU A O 1
ATOM 1877 N N . LEU A 1 234 ? -2.358 -28.485 7.239 1.00 91.19 234 LEU A N 1
ATOM 1878 C CA . LEU A 1 234 ? -2.231 -27.551 8.360 1.00 91.19 234 LEU A CA 1
ATOM 1879 C C . LEU A 1 234 ? -3.087 -26.303 8.142 1.00 91.19 234 LEU A C 1
ATOM 1881 O O . LEU A 1 234 ? -3.842 -25.901 9.033 1.00 91.19 234 LEU A O 1
ATOM 1885 N N . GLY A 1 235 ? -3.033 -25.741 6.938 1.00 89.88 235 GLY A N 1
ATOM 1886 C CA . GLY A 1 235 ? -3.834 -24.595 6.558 1.00 89.88 235 GLY A CA 1
ATOM 1887 C C . GLY A 1 235 ? -5.343 -24.870 6.651 1.00 89.88 235 GLY A C 1
ATOM 1888 O O . GLY A 1 235 ? -6.072 -24.047 7.203 1.00 89.88 235 GLY A O 1
ATOM 1889 N N . ILE A 1 236 ? -5.830 -26.032 6.191 1.00 91.31 236 ILE A N 1
ATOM 1890 C CA . ILE A 1 236 ? -7.260 -26.390 6.255 1.00 91.31 236 ILE A CA 1
ATOM 1891 C C . ILE A 1 236 ? -7.702 -26.498 7.716 1.00 91.31 236 ILE A C 1
ATOM 1893 O O . ILE A 1 236 ? -8.760 -25.983 8.097 1.00 91.31 236 ILE A O 1
ATOM 1897 N N . ILE A 1 237 ? -6.889 -27.153 8.554 1.00 91.75 237 ILE A N 1
ATOM 1898 C CA . ILE A 1 237 ? -7.158 -27.290 9.990 1.00 91.75 237 ILE A CA 1
ATOM 1899 C C . ILE A 1 237 ? -7.273 -25.908 10.638 1.00 91.75 237 ILE A C 1
ATOM 1901 O O . ILE A 1 237 ? -8.207 -25.664 11.410 1.00 91.75 237 ILE A O 1
ATOM 1905 N N . TRP A 1 238 ? -6.356 -24.997 10.323 1.00 93.81 238 TRP A N 1
ATOM 1906 C CA . TRP A 1 238 ? -6.401 -23.627 10.813 1.00 93.81 238 TRP A CA 1
ATOM 1907 C C . TRP A 1 238 ? -7.639 -22.874 10.321 1.00 93.81 238 TRP A C 1
ATOM 1909 O O . TRP A 1 238 ? -8.411 -22.377 11.145 1.00 93.81 238 TRP A O 1
ATOM 1919 N N . LEU A 1 239 ? -7.885 -22.864 9.009 1.00 92.69 239 LEU A N 1
ATOM 1920 C CA . LEU A 1 239 ? -8.975 -22.128 8.371 1.00 92.69 239 LEU A CA 1
ATOM 1921 C C . LEU A 1 239 ? -10.336 -22.529 8.948 1.00 92.69 239 LEU A C 1
ATOM 1923 O O . LEU A 1 239 ? -11.133 -21.675 9.335 1.00 92.69 239 LEU A O 1
ATOM 1927 N N . VAL A 1 240 ? -10.598 -23.831 9.088 1.00 91.38 240 VAL A N 1
ATOM 1928 C CA . VAL A 1 240 ? -11.866 -24.333 9.640 1.00 91.38 240 VAL A CA 1
ATOM 1929 C C . VAL A 1 240 ? -12.075 -23.869 11.083 1.00 91.38 240 VAL A C 1
ATOM 1931 O O . VAL A 1 240 ? -13.194 -23.506 11.458 1.00 91.38 240 VAL A O 1
ATOM 1934 N N . ASN A 1 241 ? -11.026 -23.883 11.910 1.00 89.88 241 ASN A N 1
ATOM 1935 C CA . ASN A 1 241 ? -11.120 -23.439 13.301 1.00 89.88 241 ASN A CA 1
ATOM 1936 C C . ASN A 1 241 ? -11.260 -21.914 13.404 1.00 89.88 241 ASN A C 1
ATOM 1938 O O . ASN A 1 241 ? -12.084 -21.436 14.185 1.00 89.88 241 ASN A O 1
ATOM 1942 N N . PHE A 1 242 ? -10.534 -21.160 12.578 1.00 90.69 242 PHE A N 1
ATOM 1943 C CA . PHE A 1 242 ? -10.616 -19.703 12.527 1.00 90.69 242 PHE A CA 1
ATOM 1944 C C . PHE A 1 242 ? -12.000 -19.226 12.061 1.00 90.69 242 PHE A C 1
ATOM 1946 O O . PHE A 1 242 ? -12.617 -18.383 12.712 1.00 90.69 242 PHE A O 1
ATOM 1953 N N . ILE A 1 243 ? -12.562 -19.828 11.006 1.00 90.06 243 ILE A N 1
ATOM 1954 C CA . ILE A 1 243 ? -13.913 -19.505 10.520 1.00 90.06 243 ILE A CA 1
ATOM 1955 C C . ILE A 1 243 ? -14.967 -19.789 11.593 1.00 90.06 243 ILE A C 1
ATOM 1957 O O . ILE A 1 243 ? -15.873 -18.979 11.788 1.00 90.06 243 ILE A O 1
ATOM 1961 N N . LYS A 1 244 ? -14.873 -20.924 12.299 1.00 86.62 244 LYS A N 1
ATOM 1962 C CA . LYS A 1 244 ? -15.802 -21.250 13.395 1.00 86.62 244 LYS A CA 1
ATOM 1963 C C . LYS A 1 244 ? -15.743 -20.210 14.510 1.00 86.62 244 LYS A C 1
ATOM 1965 O O . LYS A 1 244 ? -16.794 -19.796 14.990 1.00 86.62 244 LYS A O 1
ATOM 1970 N N . TYR A 1 245 ? -14.538 -19.778 14.874 1.00 87.44 245 TYR A N 1
ATOM 1971 C CA . TYR A 1 245 ? -14.320 -18.749 15.884 1.00 87.44 245 TYR A CA 1
ATOM 1972 C C . TYR A 1 245 ? -14.935 -17.404 15.471 1.00 87.44 245 TYR A C 1
ATOM 1974 O O . TYR A 1 245 ? -15.782 -16.871 16.183 1.00 87.44 245 TYR A O 1
ATOM 1982 N N . ILE A 1 246 ? -14.615 -16.905 14.272 1.00 89.31 246 ILE A N 1
ATOM 1983 C CA . ILE A 1 246 ? -15.154 -15.630 13.775 1.00 89.31 246 ILE A CA 1
ATOM 1984 C C . ILE A 1 246 ? -16.676 -15.682 13.594 1.00 89.31 246 ILE A C 1
ATOM 1986 O O . ILE A 1 246 ? -17.368 -14.735 13.955 1.00 89.31 246 ILE A O 1
ATOM 1990 N N . ARG A 1 247 ? -17.235 -16.792 13.089 1.00 86.62 247 ARG A N 1
ATOM 1991 C CA . ARG A 1 247 ? -18.697 -16.964 13.004 1.00 86.62 247 ARG A CA 1
ATOM 1992 C C . ARG A 1 247 ? -19.360 -16.937 14.379 1.00 86.62 247 ARG A C 1
ATOM 1994 O O . ARG A 1 247 ? -20.474 -16.440 14.475 1.00 86.62 247 ARG A O 1
ATOM 2001 N N . GLY A 1 248 ? -18.686 -17.445 15.414 1.00 82.44 248 GLY A N 1
ATOM 2002 C CA . GLY A 1 248 ? -19.131 -17.332 16.802 1.00 82.44 248 GLY A CA 1
ATOM 2003 C C . GLY A 1 248 ? -19.237 -15.877 17.256 1.00 82.44 248 GLY A C 1
ATOM 2004 O O . GLY A 1 248 ? -20.262 -15.498 17.806 1.00 82.44 248 GLY A O 1
ATOM 2005 N N . ILE A 1 249 ? -18.236 -15.051 16.940 1.00 85.56 249 ILE A N 1
ATOM 2006 C CA . ILE A 1 249 ? -18.253 -13.610 17.242 1.00 85.56 249 ILE A CA 1
ATOM 2007 C C . ILE A 1 249 ? -19.364 -12.895 16.461 1.00 85.56 249 ILE A C 1
ATOM 2009 O O . ILE A 1 249 ? -20.131 -12.138 17.042 1.00 85.56 249 ILE A O 1
ATOM 2013 N N . CYS A 1 250 ? -19.504 -13.163 15.158 1.00 84.38 250 CYS A N 1
ATOM 2014 C CA . CYS A 1 250 ? -20.563 -12.562 14.335 1.00 84.38 250 CYS A CA 1
ATOM 2015 C C . CYS A 1 250 ? -21.982 -12.938 14.793 1.00 84.38 250 CYS A C 1
ATOM 2017 O O . CYS A 1 250 ? -22.937 -12.233 14.475 1.00 84.38 250 CYS A O 1
ATOM 2019 N N . ALA A 1 251 ? -22.124 -14.080 15.465 1.00 82.38 251 ALA A N 1
ATOM 2020 C CA . ALA A 1 251 ? -23.378 -14.585 16.005 1.00 82.38 251 ALA A CA 1
ATOM 2021 C C . ALA A 1 251 ? -23.785 -13.912 17.329 1.00 82.38 251 ALA A C 1
ATOM 2023 O O . ALA A 1 251 ? -24.949 -14.012 17.713 1.00 82.38 251 ALA A O 1
ATOM 2024 N N . ASP A 1 252 ? -22.856 -13.244 18.013 1.00 83.50 252 ASP A N 1
ATOM 2025 C CA . ASP A 1 252 ? -23.098 -12.526 19.264 1.00 83.50 252 ASP A CA 1
ATOM 2026 C C . ASP A 1 252 ? -23.600 -11.107 18.959 1.00 83.50 252 ASP A C 1
ATOM 2028 O O . ASP A 1 252 ? -22.825 -10.162 18.772 1.00 83.50 252 ASP A O 1
ATOM 2032 N N . SER A 1 253 ? -24.921 -10.974 18.813 1.00 81.44 253 SER A N 1
ATOM 2033 C CA . SER A 1 253 ? -25.572 -9.702 18.485 1.00 81.44 253 SER A CA 1
ATOM 2034 C C . SER A 1 253 ? -25.447 -8.672 19.603 1.00 81.44 253 SER A C 1
ATOM 2036 O O . SER A 1 253 ? -25.339 -7.489 19.290 1.00 81.44 253 SER A O 1
ATOM 2038 N N . VAL A 1 254 ? -25.417 -9.110 20.867 1.00 83.56 254 VAL A N 1
ATOM 2039 C CA . VAL A 1 254 ? -25.237 -8.239 22.040 1.00 83.56 254 VAL A CA 1
ATOM 2040 C C . VAL A 1 254 ? -23.848 -7.616 22.001 1.00 83.56 254 VAL A C 1
ATOM 2042 O O . VAL A 1 254 ? -23.722 -6.394 21.990 1.00 83.56 254 VAL A O 1
ATOM 2045 N N . PHE A 1 255 ? -22.813 -8.443 21.839 1.00 87.12 255 PHE A N 1
ATOM 2046 C CA . PHE A 1 255 ? -21.445 -7.962 21.673 1.00 87.12 255 PHE A CA 1
ATOM 2047 C C . PHE A 1 255 ? -21.306 -6.994 20.493 1.00 87.12 255 PHE A C 1
ATOM 2049 O O . PHE A 1 255 ? -20.779 -5.891 20.638 1.00 87.12 255 PHE A O 1
ATOM 2056 N N . CYS A 1 256 ? -21.785 -7.392 19.309 1.00 87.62 256 CYS A N 1
ATOM 2057 C CA . CYS A 1 256 ? -21.663 -6.562 18.113 1.00 87.62 256 CYS A CA 1
ATOM 2058 C C . CYS A 1 256 ? -22.431 -5.239 18.252 1.00 87.62 256 CYS A C 1
ATOM 2060 O O . CYS A 1 256 ? -21.961 -4.217 17.757 1.00 87.62 256 CYS A O 1
ATOM 2062 N N . GLY A 1 257 ? -23.594 -5.252 18.910 1.00 86.88 257 GLY A N 1
ATOM 2063 C CA . GLY A 1 257 ? -24.372 -4.052 19.212 1.00 86.88 257 GLY A CA 1
ATOM 2064 C C . GLY A 1 257 ? -23.609 -3.113 20.141 1.00 86.88 257 GLY A C 1
ATOM 2065 O O . GLY A 1 257 ? -23.352 -1.974 19.767 1.00 86.88 257 GLY A O 1
ATOM 2066 N N . ASN A 1 258 ? -23.145 -3.620 21.285 1.00 88.50 258 ASN A N 1
ATOM 2067 C CA . ASN A 1 258 ? -22.411 -2.841 22.284 1.00 88.50 258 ASN A CA 1
ATOM 2068 C C . ASN A 1 258 ? -21.139 -2.205 21.708 1.00 88.50 258 ASN A C 1
ATOM 2070 O O . ASN A 1 258 ? -20.895 -1.017 21.907 1.00 88.50 258 ASN A O 1
ATOM 2074 N N . VAL A 1 259 ? -20.358 -2.960 20.926 1.00 88.50 259 VAL A N 1
ATOM 2075 C CA . VAL A 1 259 ? -19.153 -2.430 20.266 1.00 88.50 259 VAL A CA 1
ATOM 2076 C C . VAL A 1 259 ? -19.501 -1.355 19.239 1.00 88.50 259 VAL A C 1
ATOM 2078 O O . VAL A 1 259 ? -18.776 -0.369 19.116 1.00 88.50 259 VAL A O 1
ATOM 2081 N N . LEU A 1 260 ? -20.590 -1.525 18.484 1.00 89.00 260 LEU A N 1
ATOM 2082 C CA . LEU A 1 260 ? -21.019 -0.525 17.510 1.00 89.00 260 LEU A CA 1
ATOM 2083 C C . LEU A 1 260 ? -21.477 0.762 18.207 1.00 89.00 260 LEU A C 1
ATOM 2085 O O . LEU A 1 260 ? -21.046 1.838 17.804 1.00 89.00 260 LEU A O 1
ATOM 2089 N N . THR A 1 261 ? -22.262 0.658 19.279 1.00 88.06 261 THR A N 1
ATOM 2090 C CA . THR A 1 261 ? -22.685 1.811 20.085 1.00 88.06 261 THR A CA 1
ATOM 2091 C C . THR A 1 261 ? -21.487 2.508 20.730 1.00 88.06 261 THR A C 1
ATOM 2093 O O . THR A 1 261 ? -21.367 3.727 20.641 1.00 88.06 261 THR A O 1
ATOM 2096 N N . ALA A 1 262 ? -20.542 1.755 21.302 1.00 86.19 262 ALA A N 1
ATOM 2097 C CA . ALA A 1 262 ? -19.303 2.309 21.848 1.00 86.19 262 ALA A CA 1
ATOM 2098 C C . ALA A 1 262 ? -18.459 3.016 20.772 1.00 86.19 262 ALA A C 1
ATOM 2100 O O . ALA A 1 262 ? -17.855 4.055 21.037 1.00 86.19 262 ALA A O 1
ATOM 2101 N N . TYR A 1 263 ? -18.439 2.484 19.546 1.00 85.81 263 TYR A N 1
ATOM 2102 C CA . TYR A 1 263 ? -17.798 3.126 18.400 1.00 85.81 263 TYR A CA 1
ATOM 2103 C C . TYR A 1 263 ? -18.482 4.431 18.003 1.00 85.81 263 TYR A C 1
ATOM 2105 O O . TYR A 1 263 ? -17.794 5.421 17.780 1.00 85.81 263 TYR A O 1
ATOM 2113 N N . GLU A 1 264 ? -19.808 4.454 17.917 1.00 84.62 264 GLU A N 1
ATOM 2114 C CA . GLU A 1 264 ? -20.557 5.652 17.529 1.00 84.62 264 GLU A CA 1
ATOM 2115 C C . GLU A 1 264 ? -20.476 6.760 18.583 1.00 84.62 264 GLU A C 1
ATOM 2117 O O . GLU A 1 264 ? -20.423 7.933 18.218 1.00 84.62 264 GLU A O 1
ATOM 2122 N N . LEU A 1 265 ? -20.387 6.391 19.866 1.00 84.12 265 LEU A N 1
ATOM 2123 C CA . LEU A 1 265 ? -20.140 7.324 20.967 1.00 84.12 265 LEU A CA 1
ATOM 2124 C C . LEU A 1 265 ? -18.721 7.905 20.928 1.00 84.12 265 LEU A C 1
ATOM 2126 O O . LEU A 1 265 ? -18.558 9.106 21.116 1.00 84.12 265 LEU A O 1
ATOM 2130 N N . LYS A 1 266 ? -17.698 7.077 20.668 1.00 78.88 266 LYS A N 1
ATOM 2131 C CA . LYS A 1 266 ? -16.303 7.545 20.572 1.00 78.88 266 LYS A CA 1
ATOM 2132 C C . LYS A 1 266 ? -16.007 8.316 19.285 1.00 78.88 266 LYS A C 1
ATOM 2134 O O . LYS A 1 266 ? -15.172 9.206 19.285 1.00 78.88 266 LYS A O 1
ATOM 2139 N N . VAL A 1 267 ? -16.628 7.947 18.166 1.00 76.81 267 VAL A N 1
ATOM 2140 C CA . VAL A 1 267 ? -16.345 8.524 16.844 1.00 76.81 267 VAL A CA 1
ATOM 2141 C C . VAL A 1 267 ? -17.657 8.990 16.207 1.00 76.81 267 VAL A C 1
ATOM 2143 O O . VAL A 1 267 ? -18.232 8.271 15.380 1.00 76.81 267 VAL A O 1
ATOM 2146 N N . PRO A 1 268 ? -18.138 10.200 16.554 1.00 70.81 268 PRO A N 1
ATOM 2147 C CA . PRO A 1 268 ? -19.337 10.756 15.943 1.00 70.81 268 PRO A CA 1
ATOM 2148 C C . PRO A 1 268 ? -19.152 10.961 14.429 1.00 70.81 268 PRO A C 1
ATOM 2150 O O . PRO A 1 268 ? -18.041 11.183 13.932 1.00 70.81 268 PRO A O 1
ATOM 2153 N N . LYS A 1 269 ? -20.261 10.890 13.676 1.00 63.06 269 LYS A N 1
ATOM 2154 C CA . LYS A 1 269 ? -20.281 10.934 12.195 1.00 63.06 269 LYS A CA 1
ATOM 2155 C C . LYS A 1 269 ? -19.670 12.217 11.607 1.00 63.06 269 LYS A C 1
ATOM 2157 O O . LYS A 1 269 ? -19.084 12.148 10.525 1.00 63.06 269 LYS A O 1
ATOM 2162 N N . ASP A 1 270 ? -19.723 13.319 12.352 1.00 57.56 270 ASP A N 1
ATOM 2163 C CA . ASP A 1 270 ? -19.145 14.622 11.988 1.00 57.56 270 ASP A CA 1
ATOM 2164 C C . ASP A 1 270 ? -17.778 14.887 12.639 1.00 57.56 270 ASP A C 1
ATOM 2166 O O . ASP A 1 270 ? -17.273 16.008 12.624 1.00 57.56 270 ASP A O 1
ATOM 2170 N N . SER A 1 271 ? -17.134 13.856 13.199 1.00 61.00 271 SER A N 1
ATOM 2171 C CA . SER A 1 271 ? -15.806 14.013 13.792 1.00 61.00 271 SER A CA 1
ATOM 2172 C C . SER A 1 271 ? -14.792 14.492 12.750 1.00 61.00 271 SER A C 1
ATOM 2174 O O . SER A 1 271 ? -14.667 13.936 11.650 1.00 61.00 271 SER A O 1
ATOM 2176 N N . LYS A 1 272 ? -13.976 15.484 13.129 1.00 67.06 272 LYS A N 1
ATOM 2177 C CA . LYS A 1 272 ? -12.828 15.943 12.328 1.00 67.06 272 LYS A CA 1
ATOM 2178 C C . LYS A 1 272 ? -11.868 14.780 11.983 1.00 67.06 272 LYS A C 1
ATOM 2180 O O . LYS A 1 272 ? -11.201 14.781 10.946 1.00 67.06 272 LYS A O 1
ATOM 2185 N N . LEU A 1 273 ? -11.901 13.708 12.783 1.00 68.75 273 LEU A N 1
ATOM 2186 C CA . LEU A 1 273 ? -11.232 12.427 12.554 1.00 68.75 273 LEU A CA 1
ATOM 2187 C C . LEU A 1 273 ? -11.627 11.752 11.224 1.00 68.75 273 LEU A C 1
ATOM 2189 O O . LEU A 1 273 ? -10.794 11.109 10.577 1.00 68.75 273 LEU A O 1
ATOM 2193 N N . HIS A 1 274 ? -12.872 11.897 10.761 1.00 69.06 274 HIS A N 1
ATOM 2194 C CA . HIS A 1 274 ? -13.271 11.424 9.435 1.00 69.06 274 HIS A CA 1
ATOM 2195 C C . HIS A 1 274 ? -12.614 12.232 8.310 1.00 69.06 274 HIS A C 1
ATOM 2197 O O . HIS A 1 274 ? -12.200 11.627 7.316 1.00 69.06 274 HIS A O 1
ATOM 2203 N N . GLY A 1 275 ? -12.453 13.548 8.476 1.00 68.88 275 GLY A N 1
ATOM 2204 C CA . GLY A 1 275 ? -11.683 14.407 7.569 1.00 68.88 275 GLY A CA 1
ATOM 2205 C C . GLY A 1 275 ? -10.225 13.956 7.472 1.00 68.88 275 GLY A C 1
ATOM 2206 O O . GLY A 1 275 ? -9.742 13.645 6.380 1.00 68.88 275 GLY A O 1
ATOM 2207 N N . TYR A 1 276 ? -9.573 13.756 8.621 1.00 73.88 276 TYR A N 1
ATOM 2208 C CA . TYR A 1 276 ? -8.218 13.197 8.708 1.00 73.88 276 TYR A CA 1
ATOM 2209 C C . TYR A 1 276 ? -8.081 11.847 7.997 1.00 73.88 276 TYR A C 1
ATOM 2211 O O . TYR A 1 276 ? -7.191 11.650 7.174 1.00 73.88 276 TYR A O 1
ATOM 2219 N N . ARG A 1 277 ? -9.003 10.905 8.235 1.00 74.94 277 ARG A N 1
ATOM 2220 C CA . ARG A 1 277 ? -8.968 9.580 7.587 1.00 74.94 277 ARG A CA 1
ATOM 2221 C C . ARG A 1 277 ? -9.096 9.669 6.070 1.00 74.94 277 ARG A C 1
ATOM 2223 O O . ARG A 1 277 ? -8.481 8.870 5.362 1.00 74.94 277 ARG A O 1
ATOM 2230 N N . ARG A 1 278 ? -9.917 10.589 5.558 1.00 76.12 278 ARG A N 1
ATOM 2231 C CA . ARG A 1 278 ? -10.069 10.804 4.112 1.00 76.12 278 ARG A CA 1
ATOM 2232 C C . ARG A 1 278 ? -8.804 11.445 3.533 1.00 76.12 278 ARG A C 1
ATOM 2234 O O . ARG A 1 278 ? -8.344 10.977 2.495 1.00 76.12 278 ARG A O 1
ATOM 2241 N N . PHE A 1 279 ? -8.196 12.395 4.242 1.00 76.88 279 PHE A N 1
ATOM 2242 C CA . PHE A 1 279 ? -6.889 12.958 3.899 1.00 76.88 279 PHE A CA 1
ATOM 2243 C C . PHE A 1 279 ? -5.796 11.878 3.842 1.00 76.88 279 PHE A C 1
ATOM 2245 O O . PHE A 1 279 ? -5.108 11.751 2.835 1.00 76.88 279 PHE A O 1
ATOM 2252 N N . CYS A 1 280 ? -5.704 11.004 4.849 1.00 75.19 280 CYS A N 1
ATOM 2253 C CA . CYS A 1 280 ? -4.736 9.906 4.847 1.00 75.19 280 CYS A CA 1
ATOM 2254 C C . CYS A 1 280 ? -4.910 8.949 3.662 1.00 75.19 280 CYS A C 1
ATOM 2256 O O . CYS A 1 280 ? -3.915 8.435 3.160 1.00 75.19 280 CYS A O 1
ATOM 2258 N N . ARG A 1 281 ? -6.148 8.689 3.215 1.00 76.69 281 ARG A N 1
ATOM 2259 C CA . ARG A 1 281 ? -6.404 7.858 2.024 1.00 76.69 281 ARG A CA 1
ATOM 2260 C C . ARG A 1 281 ? -5.922 8.539 0.749 1.00 76.69 281 ARG A C 1
ATOM 2262 O O . ARG A 1 281 ? -5.313 7.873 -0.075 1.00 76.69 281 ARG A O 1
ATOM 2269 N N . PHE A 1 282 ? -6.140 9.846 0.615 1.00 80.00 282 PHE A N 1
ATOM 2270 C CA . PHE A 1 282 ? -5.539 10.618 -0.471 1.00 80.00 282 PHE A CA 1
ATOM 2271 C C . PHE A 1 282 ? -4.007 10.505 -0.448 1.00 80.00 282 PHE A C 1
ATOM 2273 O O . PHE A 1 282 ? -3.408 10.188 -1.470 1.00 80.00 282 PHE A O 1
ATOM 2280 N N . CYS A 1 283 ? -3.379 10.660 0.723 1.00 77.56 283 CYS A N 1
ATOM 2281 C CA . CYS A 1 283 ? -1.933 10.498 0.847 1.00 77.56 283 CYS A CA 1
ATOM 2282 C C . CYS A 1 283 ? -1.449 9.114 0.395 1.00 77.56 283 CYS A C 1
ATOM 2284 O O . CYS A 1 283 ? -0.363 9.018 -0.149 1.00 77.56 283 CYS A O 1
ATOM 2286 N N . VAL A 1 284 ? -2.234 8.048 0.599 1.00 77.56 284 VAL A N 1
ATOM 2287 C CA . VAL A 1 284 ? -1.884 6.708 0.096 1.00 77.56 284 VAL A CA 1
ATOM 2288 C C . VAL A 1 284 ? -1.868 6.677 -1.432 1.00 77.56 284 VAL A C 1
ATOM 2290 O O . VAL A 1 284 ? -0.910 6.159 -1.993 1.00 77.56 284 VAL A O 1
ATOM 2293 N N . PHE A 1 285 ? -2.869 7.259 -2.102 1.00 81.12 285 PHE A N 1
ATOM 2294 C CA . PHE A 1 285 ? -2.864 7.366 -3.567 1.00 81.12 285 PHE A CA 1
ATOM 2295 C C . PHE A 1 285 ? -1.674 8.183 -4.075 1.00 81.12 285 PHE A C 1
ATOM 2297 O O . PHE A 1 285 ? -1.010 7.758 -5.010 1.00 81.12 285 PHE A O 1
ATOM 2304 N N . ALA A 1 286 ? -1.363 9.308 -3.424 1.00 80.00 286 ALA A N 1
ATOM 2305 C CA . ALA A 1 286 ? -0.224 10.146 -3.792 1.00 80.00 286 ALA A CA 1
ATOM 2306 C C . ALA A 1 286 ? 1.123 9.426 -3.601 1.00 80.00 286 ALA A C 1
ATOM 2308 O O . ALA A 1 286 ? 1.977 9.490 -4.477 1.00 80.00 286 ALA A O 1
ATOM 2309 N N . THR A 1 287 ? 1.309 8.703 -2.489 1.00 77.56 287 THR A N 1
ATOM 2310 C CA . THR A 1 287 ? 2.516 7.890 -2.271 1.00 77.56 287 THR A CA 1
ATOM 2311 C C . THR A 1 287 ? 2.620 6.757 -3.288 1.00 77.56 287 THR A C 1
ATOM 2313 O O . THR A 1 287 ? 3.693 6.540 -3.834 1.00 77.56 287 THR A O 1
ATOM 2316 N N . ALA A 1 288 ? 1.521 6.048 -3.566 1.00 78.06 288 ALA A N 1
ATOM 2317 C CA . ALA A 1 288 ? 1.516 4.968 -4.550 1.00 78.06 288 ALA A CA 1
ATOM 2318 C C . ALA A 1 288 ? 1.849 5.485 -5.957 1.00 78.06 288 ALA A C 1
ATOM 2320 O O . ALA A 1 288 ? 2.679 4.889 -6.632 1.00 78.06 288 ALA A O 1
ATOM 2321 N N . ALA A 1 289 ? 1.264 6.617 -6.362 1.00 83.06 289 ALA A N 1
ATOM 2322 C CA . ALA A 1 289 ? 1.576 7.267 -7.630 1.00 83.06 289 ALA A CA 1
ATOM 2323 C C . ALA A 1 289 ? 3.056 7.674 -7.713 1.00 83.06 289 ALA A C 1
ATOM 2325 O O . ALA A 1 289 ? 3.689 7.401 -8.721 1.00 83.06 289 ALA A O 1
ATOM 2326 N N . ALA A 1 290 ? 3.627 8.252 -6.649 1.00 79.38 290 ALA A N 1
ATOM 2327 C CA . ALA A 1 290 ? 5.040 8.635 -6.624 1.00 79.38 290 ALA A CA 1
ATOM 2328 C C . ALA A 1 290 ? 5.994 7.433 -6.744 1.00 79.38 290 ALA A C 1
ATOM 2330 O O . ALA A 1 290 ? 7.013 7.537 -7.409 1.00 79.38 290 ALA A O 1
ATOM 2331 N N . VAL A 1 291 ? 5.670 6.298 -6.114 1.00 78.50 291 VAL A N 1
ATOM 2332 C CA . VAL A 1 291 ? 6.487 5.073 -6.202 1.00 78.50 291 VAL A CA 1
ATOM 2333 C C . VAL A 1 291 ? 6.370 4.415 -7.577 1.00 78.50 291 VAL A C 1
ATOM 2335 O O . VAL A 1 291 ? 7.354 3.897 -8.083 1.00 78.50 291 VAL A O 1
ATOM 2338 N N . ILE A 1 292 ? 5.177 4.411 -8.174 1.00 79.56 292 ILE A N 1
ATOM 2339 C CA . ILE A 1 292 ? 4.938 3.821 -9.501 1.00 79.56 292 ILE A CA 1
ATOM 2340 C C . ILE A 1 292 ? 5.523 4.700 -10.609 1.00 79.56 292 ILE A C 1
ATOM 2342 O O . ILE A 1 292 ? 5.938 4.164 -11.623 1.00 79.56 292 ILE A O 1
ATOM 2346 N N . ALA A 1 293 ? 5.622 6.013 -10.387 1.00 78.19 293 ALA A N 1
ATOM 2347 C CA . ALA A 1 293 ? 6.339 6.942 -11.260 1.00 78.19 293 ALA A CA 1
ATOM 2348 C C . ALA A 1 293 ? 7.873 6.788 -11.199 1.00 78.19 293 ALA A C 1
ATOM 2350 O O . ALA A 1 293 ? 8.585 7.598 -11.780 1.00 78.19 293 ALA A O 1
ATOM 2351 N N . LEU A 1 294 ? 8.405 5.810 -10.452 1.00 75.81 294 LEU A N 1
ATOM 2352 C CA . LEU A 1 294 ? 9.812 5.450 -10.575 1.00 75.81 294 LEU A CA 1
ATOM 2353 C C . LEU A 1 294 ? 10.014 4.764 -11.924 1.00 75.81 294 LEU A C 1
ATOM 2355 O O . LEU A 1 294 ? 9.629 3.607 -12.094 1.00 75.81 294 LEU A O 1
ATOM 2359 N N . ASP A 1 295 ? 10.651 5.477 -12.843 1.00 68.56 295 ASP A N 1
ATOM 2360 C CA . ASP A 1 295 ? 11.090 4.933 -14.118 1.00 68.56 295 ASP A CA 1
ATOM 2361 C C . ASP A 1 295 ? 12.049 3.752 -13.879 1.00 68.56 295 ASP A C 1
ATOM 2363 O O . ASP A 1 295 ? 13.149 3.914 -13.347 1.00 68.56 295 ASP A O 1
ATOM 2367 N N . PHE A 1 296 ? 11.622 2.536 -14.230 1.00 65.25 296 PHE A N 1
ATOM 2368 C CA . PHE A 1 296 ? 12.448 1.332 -14.122 1.00 65.25 296 PHE A CA 1
ATOM 2369 C C . PHE A 1 296 ? 12.638 0.742 -15.512 1.00 65.25 296 PHE A C 1
ATOM 2371 O O . PHE A 1 296 ? 11.771 0.038 -16.023 1.00 65.25 296 PHE A O 1
ATOM 2378 N N . PHE A 1 297 ? 13.770 1.042 -16.142 1.00 62.59 297 PHE A N 1
ATOM 2379 C CA . PHE A 1 297 ? 14.057 0.603 -17.504 1.00 62.59 297 PHE A CA 1
ATOM 2380 C C . PHE A 1 297 ? 14.577 -0.843 -17.537 1.00 62.59 297 PHE A C 1
ATOM 2382 O O . PHE A 1 297 ? 15.564 -1.175 -16.884 1.00 62.59 297 PHE A O 1
ATOM 2389 N N . LEU A 1 298 ? 13.910 -1.698 -18.313 1.00 54.28 298 LEU A N 1
ATOM 2390 C CA . LEU A 1 298 ? 14.324 -3.054 -18.684 1.00 54.28 298 LEU A CA 1
ATOM 2391 C C . LEU A 1 298 ? 14.366 -3.132 -20.213 1.00 54.28 298 LEU A C 1
ATOM 2393 O O . LEU A 1 298 ? 13.333 -2.934 -20.852 1.00 54.28 298 LEU A O 1
ATOM 2397 N N . ASP A 1 299 ? 15.535 -3.411 -20.792 1.00 56.72 299 ASP A N 1
ATOM 2398 C CA . ASP A 1 299 ? 15.748 -3.479 -22.250 1.00 56.72 299 ASP A CA 1
ATOM 2399 C C . ASP A 1 299 ? 15.154 -2.263 -22.995 1.00 56.72 299 ASP A C 1
ATOM 2401 O O . ASP A 1 299 ? 14.353 -2.404 -23.922 1.00 56.72 299 ASP A O 1
ATOM 2405 N N . ASP A 1 300 ? 15.473 -1.054 -22.514 1.00 58.38 300 ASP A N 1
ATOM 2406 C CA . ASP A 1 300 ? 14.981 0.241 -23.022 1.00 58.38 300 ASP A CA 1
ATOM 2407 C C . ASP A 1 300 ? 13.449 0.432 -22.991 1.00 58.38 300 ASP A C 1
ATOM 2409 O O . ASP A 1 300 ? 12.901 1.355 -23.607 1.00 58.38 300 ASP A O 1
ATOM 2413 N N . LYS A 1 301 ? 12.735 -0.420 -22.245 1.00 60.22 301 LYS A N 1
ATOM 2414 C CA . LYS A 1 301 ? 11.299 -0.308 -21.969 1.00 60.22 301 LYS A CA 1
ATOM 2415 C C . LYS A 1 301 ? 11.082 0.011 -20.500 1.00 60.22 301 LYS A C 1
ATOM 2417 O O . LYS A 1 301 ? 11.670 -0.617 -19.626 1.00 60.22 301 LYS A O 1
ATOM 2422 N N . ASN A 1 302 ? 10.196 0.959 -20.211 1.00 65.44 302 ASN A N 1
ATOM 2423 C CA . ASN A 1 302 ? 9.779 1.189 -18.832 1.00 65.44 302 ASN A CA 1
ATOM 2424 C C . ASN A 1 302 ? 8.960 -0.024 -18.352 1.00 65.44 302 ASN A C 1
ATOM 2426 O O . ASN A 1 302 ? 7.939 -0.372 -18.950 1.00 65.44 302 ASN A O 1
ATOM 2430 N N . ALA A 1 303 ? 9.434 -0.703 -17.309 1.00 59.59 303 ALA A N 1
ATOM 2431 C CA . ALA A 1 303 ? 8.828 -1.909 -16.753 1.00 59.59 303 ALA A CA 1
ATOM 2432 C C . ALA A 1 303 ? 7.467 -1.623 -16.109 1.00 59.59 303 ALA A C 1
ATOM 2434 O O . ALA A 1 303 ? 6.591 -2.490 -16.076 1.00 59.59 303 ALA A O 1
ATOM 2435 N N . ILE A 1 304 ? 7.297 -0.405 -15.592 1.00 65.69 304 ILE A N 1
ATOM 2436 C CA . ILE A 1 304 ? 6.063 0.077 -14.989 1.00 65.69 304 ILE A CA 1
ATOM 2437 C C . ILE A 1 304 ? 5.498 1.161 -15.911 1.00 65.69 304 ILE A C 1
ATOM 2439 O O . ILE A 1 304 ? 6.164 2.162 -16.133 1.00 65.69 304 ILE A O 1
ATOM 2443 N N . PRO A 1 305 ? 4.285 1.000 -16.465 1.00 73.19 305 PRO A N 1
ATOM 2444 C CA . PRO A 1 305 ? 3.714 2.035 -17.315 1.00 73.19 305 PRO A CA 1
ATOM 2445 C C . PRO A 1 305 ? 3.386 3.308 -16.525 1.00 73.19 305 PRO A C 1
ATOM 2447 O O . PRO A 1 305 ? 2.599 3.256 -15.575 1.00 73.19 305 PRO A O 1
ATOM 2450 N N . ASP A 1 306 ? 3.889 4.454 -16.983 1.00 80.56 306 ASP A N 1
ATOM 2451 C CA . ASP A 1 306 ? 3.665 5.776 -16.368 1.00 80.56 306 ASP A CA 1
ATOM 2452 C C . ASP A 1 306 ? 2.177 6.158 -16.304 1.00 80.56 306 ASP A C 1
ATOM 2454 O O . ASP A 1 306 ? 1.707 6.772 -15.340 1.00 80.56 306 ASP A O 1
ATOM 2458 N N . LEU A 1 307 ? 1.383 5.639 -17.248 1.00 84.75 307 LEU A N 1
ATOM 2459 C CA . LEU A 1 307 ? -0.079 5.718 -17.247 1.00 84.75 307 LEU A CA 1
ATOM 2460 C C . LEU A 1 307 ? -0.708 5.228 -15.931 1.00 84.75 307 LEU A C 1
ATOM 2462 O O . LEU A 1 307 ? -1.736 5.745 -15.489 1.00 84.75 307 LEU A O 1
ATOM 2466 N N . VAL A 1 308 ? -0.116 4.220 -15.281 1.00 83.25 308 VAL A N 1
ATOM 2467 C CA . VAL A 1 308 ? -0.615 3.714 -13.996 1.00 83.25 308 VAL A CA 1
ATOM 2468 C C . VAL A 1 308 ? -0.393 4.755 -12.898 1.00 83.25 308 VAL A C 1
ATOM 2470 O O . VAL A 1 308 ? -1.282 4.962 -12.065 1.00 83.25 308 VAL A O 1
ATOM 2473 N N . ALA A 1 309 ? 0.750 5.445 -12.904 1.00 86.38 309 ALA A N 1
ATOM 2474 C CA . ALA A 1 309 ? 1.053 6.493 -11.937 1.00 86.38 309 ALA A CA 1
ATOM 2475 C C . ALA A 1 309 ? 0.101 7.687 -12.088 1.00 86.38 309 ALA A C 1
ATOM 2477 O O . ALA A 1 309 ? -0.492 8.134 -11.097 1.00 86.38 309 ALA A O 1
ATOM 2478 N N . SER A 1 310 ? -0.120 8.170 -13.315 1.00 89.19 310 SER A N 1
ATOM 2479 C CA . SER A 1 310 ? -1.031 9.291 -13.565 1.00 89.19 310 SER A CA 1
ATOM 2480 C C . SER A 1 310 ? -2.491 8.938 -13.294 1.00 89.19 310 SER A C 1
ATOM 2482 O O . SER A 1 310 ? -3.210 9.742 -12.691 1.00 89.19 310 SER A O 1
ATOM 2484 N N . ALA A 1 311 ? -2.932 7.719 -13.624 1.00 88.25 311 ALA A N 1
ATOM 2485 C CA . ALA A 1 311 ? -4.282 7.251 -13.309 1.00 88.25 311 ALA A CA 1
ATOM 2486 C C . ALA A 1 311 ? -4.529 7.175 -11.793 1.00 88.25 311 ALA A C 1
ATOM 2488 O O . ALA A 1 311 ? -5.597 7.570 -11.308 1.00 88.25 311 ALA A O 1
ATOM 2489 N N . LEU A 1 312 ? -3.542 6.709 -11.021 1.00 87.94 312 LEU A N 1
ATOM 2490 C CA . LEU A 1 312 ? -3.620 6.672 -9.560 1.00 87.94 312 LEU A CA 1
ATOM 2491 C C . LEU A 1 312 ? -3.651 8.072 -8.948 1.00 87.94 312 LEU A C 1
ATOM 2493 O O . LEU A 1 312 ? -4.442 8.316 -8.028 1.00 87.94 312 LEU A O 1
ATOM 2497 N N . LEU A 1 313 ? -2.840 8.998 -9.466 1.00 89.00 313 LEU A N 1
ATOM 2498 C CA . LEU A 1 313 ? -2.861 10.390 -9.027 1.00 89.00 313 LEU A CA 1
ATOM 2499 C C . LEU A 1 313 ? -4.231 11.025 -9.307 1.00 89.00 313 LEU A C 1
ATOM 2501 O O . LEU A 1 313 ? -4.822 11.621 -8.404 1.00 89.00 313 LEU A O 1
ATOM 2505 N N . PHE A 1 314 ? -4.793 10.805 -10.498 1.00 92.19 314 PHE A N 1
ATOM 2506 C CA . PHE A 1 314 ? -6.124 11.283 -10.879 1.00 92.19 314 PHE A CA 1
ATOM 2507 C C . PHE A 1 314 ? -7.238 10.725 -9.995 1.00 92.19 314 PHE A C 1
ATOM 2509 O O . PHE A 1 314 ? -8.080 11.481 -9.493 1.00 92.19 314 PHE A O 1
ATOM 2516 N N . ALA A 1 315 ? -7.214 9.420 -9.717 1.00 87.50 315 ALA A N 1
ATOM 2517 C CA . ALA A 1 315 ? -8.140 8.799 -8.777 1.00 87.50 315 ALA A CA 1
ATOM 2518 C C . ALA A 1 315 ? -8.030 9.434 -7.378 1.00 87.50 315 ALA A C 1
ATOM 2520 O O . ALA A 1 315 ? -9.050 9.729 -6.743 1.00 87.50 315 ALA A O 1
ATOM 2521 N N . GLY A 1 316 ? -6.804 9.712 -6.923 1.00 86.31 316 GLY A N 1
ATOM 2522 C CA . GLY A 1 316 ? -6.528 10.428 -5.679 1.00 86.31 316 GLY A CA 1
ATOM 2523 C C . GLY A 1 316 ? -7.110 11.846 -5.657 1.00 86.31 316 GLY A C 1
ATOM 2524 O O . GLY A 1 316 ? -7.767 12.219 -4.681 1.00 86.31 316 GLY A O 1
ATOM 2525 N N . VAL A 1 317 ? -6.933 12.619 -6.733 1.00 89.06 317 VAL A N 1
ATOM 2526 C CA . VAL A 1 317 ? -7.437 13.999 -6.869 1.00 89.06 317 VAL A CA 1
ATOM 2527 C C . VAL A 1 317 ? -8.967 14.041 -6.898 1.00 89.06 317 VAL A C 1
ATOM 2529 O O . VAL A 1 317 ? -9.575 14.836 -6.173 1.00 89.06 317 VAL A O 1
ATOM 2532 N N . ILE A 1 318 ? -9.621 13.158 -7.663 1.00 89.50 318 ILE A N 1
ATOM 2533 C CA . ILE A 1 318 ? -11.089 13.045 -7.669 1.00 89.50 318 ILE A CA 1
ATOM 2534 C C . ILE A 1 318 ? -11.597 12.675 -6.276 1.00 89.50 318 ILE A C 1
ATOM 2536 O O . ILE A 1 318 ? -12.576 13.256 -5.793 1.00 89.50 318 ILE A O 1
ATOM 2540 N N . TYR A 1 319 ? -10.946 11.711 -5.621 1.00 86.19 319 TYR A N 1
ATOM 2541 C CA . TYR A 1 319 ? -11.322 11.289 -4.278 1.00 86.19 319 TYR A CA 1
ATOM 2542 C C . TYR A 1 319 ? -11.214 12.449 -3.281 1.00 86.19 319 TYR A C 1
ATOM 2544 O O . TYR A 1 319 ? -12.152 12.681 -2.514 1.00 86.19 319 TYR A O 1
ATOM 2552 N N . TYR A 1 320 ? -10.111 13.203 -3.318 1.00 83.38 320 TYR A N 1
ATOM 2553 C CA . TYR A 1 320 ? -9.906 14.373 -2.466 1.00 83.38 320 TYR A CA 1
ATOM 2554 C C . TYR A 1 320 ? -10.990 15.432 -2.705 1.00 83.38 320 TYR A C 1
ATOM 2556 O O . TYR A 1 320 ? -11.654 15.845 -1.755 1.00 83.38 320 TYR A O 1
ATOM 2564 N N . THR A 1 321 ? -11.238 15.783 -3.970 1.00 83.81 321 THR A N 1
ATOM 2565 C CA . THR A 1 321 ? -12.218 16.807 -4.370 1.00 83.81 321 THR A CA 1
ATOM 2566 C C . THR A 1 321 ? -13.636 16.459 -3.915 1.00 83.81 321 THR A C 1
ATOM 2568 O O . THR A 1 321 ? -14.365 17.316 -3.426 1.00 83.81 321 THR A O 1
ATOM 2571 N N . LYS A 1 322 ? -14.038 15.185 -4.037 1.00 83.62 322 LYS A N 1
ATOM 2572 C CA . LYS A 1 322 ? -15.399 14.736 -3.693 1.00 83.62 322 LYS A CA 1
ATOM 2573 C C . LYS A 1 322 ? -15.626 14.506 -2.200 1.00 83.62 322 LYS A C 1
ATOM 2575 O O . LYS A 1 322 ? -16.775 14.469 -1.768 1.00 83.62 322 LYS A O 1
ATOM 2580 N N . ARG A 1 323 ? -14.577 14.209 -1.423 1.00 78.62 323 ARG A N 1
ATOM 2581 C CA . ARG A 1 323 ? -14.727 13.662 -0.059 1.00 78.62 323 ARG A CA 1
ATOM 2582 C C . ARG A 1 323 ? -13.988 14.439 1.026 1.00 78.62 323 ARG A C 1
ATOM 2584 O O . ARG A 1 323 ? -14.369 14.288 2.187 1.00 78.62 323 ARG A O 1
ATOM 2591 N N . VAL A 1 324 ? -12.940 15.189 0.693 1.00 73.19 324 VAL A N 1
ATOM 2592 C CA . VAL A 1 324 ? -12.142 15.959 1.661 1.00 73.19 324 VAL A CA 1
ATOM 2593 C C . VAL A 1 324 ? -12.513 17.427 1.565 1.00 73.19 324 VAL A C 1
ATOM 2595 O O . VAL A 1 324 ? -13.190 17.922 2.453 1.00 73.19 324 VAL A O 1
ATOM 2598 N N . ASN A 1 325 ? -12.099 18.085 0.483 1.00 74.44 325 ASN A N 1
ATOM 2599 C CA . ASN A 1 325 ? -12.340 19.498 0.240 1.00 74.44 325 ASN A CA 1
ATOM 2600 C C . ASN A 1 325 ? -12.436 19.757 -1.263 1.00 74.44 325 ASN A C 1
ATOM 2602 O O . ASN A 1 325 ? -11.651 19.173 -2.017 1.00 74.44 325 ASN A O 1
ATOM 2606 N N . PRO A 1 326 ? -13.345 20.645 -1.702 1.00 81.81 326 PRO A N 1
ATOM 2607 C CA . PRO A 1 326 ? -13.426 21.027 -3.100 1.00 81.81 326 PRO A CA 1
ATOM 2608 C C . PRO A 1 326 ? -12.125 21.721 -3.515 1.00 81.81 326 PRO A C 1
ATOM 2610 O O . PRO A 1 326 ? -11.734 22.746 -2.954 1.00 81.81 326 PRO A O 1
ATOM 2613 N N . LEU A 1 327 ? -11.438 21.134 -4.492 1.00 85.69 327 LEU A N 1
ATOM 2614 C CA . LEU A 1 327 ? -10.297 21.748 -5.159 1.00 85.69 327 LEU A CA 1
ATOM 2615 C C . LEU A 1 327 ? -10.791 22.631 -6.311 1.00 85.69 327 LEU A C 1
ATOM 2617 O O . LEU A 1 327 ? -11.858 22.364 -6.872 1.00 85.69 327 LEU A O 1
ATOM 2621 N N . PRO A 1 328 ? -10.022 23.654 -6.714 1.00 88.44 328 PRO A N 1
ATOM 2622 C CA . PRO A 1 328 ? -10.322 24.393 -7.932 1.00 88.44 328 PRO A CA 1
ATOM 2623 C C . PRO A 1 328 ? -10.315 23.484 -9.161 1.00 88.44 328 PRO A C 1
ATOM 2625 O O . PRO A 1 328 ? -9.507 22.559 -9.240 1.00 88.44 328 PRO A O 1
ATOM 2628 N N . ALA A 1 329 ? -11.154 23.802 -10.149 1.00 88.88 329 ALA A N 1
ATOM 2629 C CA . ALA A 1 329 ? -11.370 22.978 -11.341 1.00 88.88 329 ALA A CA 1
ATOM 2630 C C . ALA A 1 329 ? -10.095 22.681 -12.156 1.00 88.88 329 ALA A C 1
ATOM 2632 O O . ALA A 1 329 ? -10.012 21.636 -12.798 1.00 88.88 329 ALA A O 1
ATOM 2633 N N . TYR A 1 330 ? -9.079 23.546 -12.094 1.00 90.75 330 TYR A N 1
ATOM 2634 C CA . TYR A 1 330 ? -7.827 23.336 -12.823 1.00 90.75 330 TYR A CA 1
ATOM 2635 C C . TYR A 1 330 ? -7.004 22.146 -12.294 1.00 90.75 330 TYR A C 1
ATOM 2637 O O . TYR A 1 330 ? -6.294 21.517 -13.068 1.00 90.75 330 TYR A O 1
ATOM 2645 N N . VAL A 1 331 ? -7.108 21.783 -11.008 1.00 89.94 331 VAL A N 1
ATOM 2646 C CA . VAL A 1 331 ? -6.342 20.656 -10.433 1.00 89.94 331 VAL A CA 1
ATOM 2647 C C . VAL A 1 331 ? -6.776 19.302 -11.021 1.00 89.94 331 VAL A C 1
ATOM 2649 O O . VAL A 1 331 ? -5.923 18.589 -11.549 1.00 89.94 331 VAL A O 1
ATOM 2652 N N . PRO A 1 332 ? -8.072 18.916 -10.993 1.00 91.62 332 PRO A N 1
ATOM 2653 C CA . PRO A 1 332 ? -8.517 17.696 -11.662 1.00 91.62 332 PRO A CA 1
ATOM 2654 C C . PRO A 1 332 ? -8.376 17.781 -13.186 1.00 91.62 332 PRO A C 1
ATOM 2656 O O . PRO A 1 332 ? -8.186 16.743 -13.810 1.00 91.62 332 PRO A O 1
ATOM 2659 N N . MET A 1 333 ? -8.426 18.979 -13.783 1.00 92.25 333 MET A N 1
ATOM 2660 C CA . MET A 1 333 ? -8.185 19.163 -15.217 1.00 92.25 333 MET A CA 1
ATOM 2661 C C . MET A 1 333 ? -6.747 18.793 -15.604 1.00 92.25 333 MET A C 1
ATOM 2663 O O . MET A 1 333 ? -6.572 17.966 -16.493 1.00 92.25 333 MET A O 1
ATOM 2667 N N . PHE A 1 334 ? -5.724 19.321 -14.920 1.00 93.56 334 PHE A N 1
ATOM 2668 C CA . PHE A 1 334 ? -4.326 18.948 -15.184 1.00 93.56 334 PHE A CA 1
ATOM 2669 C C . PHE A 1 334 ? -4.071 17.459 -14.953 1.00 93.56 334 PHE A C 1
ATOM 2671 O 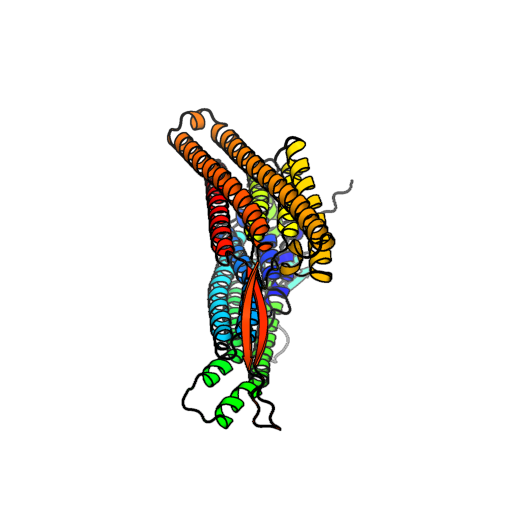O . PHE A 1 334 ? -3.390 16.820 -15.748 1.00 93.56 334 PHE A O 1
ATOM 2678 N N . SER A 1 335 ? -4.683 16.886 -13.918 1.00 93.00 335 SER A N 1
ATOM 2679 C CA . SER A 1 335 ? -4.554 15.458 -13.647 1.00 93.00 335 SER A CA 1
ATOM 2680 C C . SER A 1 335 ? -5.258 14.576 -14.684 1.00 93.00 335 SER A C 1
ATOM 2682 O O . SER A 1 335 ? -4.846 13.443 -14.901 1.00 93.00 335 SER A O 1
ATOM 2684 N N . PHE A 1 336 ? -6.334 15.060 -15.306 1.00 94.38 336 PHE A N 1
ATOM 2685 C CA . PHE A 1 336 ? -6.977 14.369 -16.422 1.00 94.38 336 PHE A CA 1
ATOM 2686 C C . PHE A 1 336 ? -6.117 14.462 -17.685 1.00 94.38 336 PHE A C 1
ATOM 2688 O O . PHE A 1 336 ? -5.918 13.464 -18.371 1.00 94.38 336 PHE A O 1
ATOM 2695 N N . ILE A 1 337 ? -5.564 15.650 -17.950 1.00 94.62 337 ILE A N 1
ATOM 2696 C CA . ILE A 1 337 ? -4.631 15.899 -19.051 1.00 94.62 337 ILE A CA 1
ATOM 2697 C C . ILE A 1 337 ? -3.439 14.940 -18.958 1.00 94.62 337 ILE A C 1
ATOM 2699 O O . ILE A 1 337 ? -3.145 14.284 -19.952 1.00 94.62 337 ILE A O 1
ATOM 2703 N N . SER A 1 338 ? -2.815 14.773 -17.785 1.00 94.00 338 SER A N 1
ATOM 2704 C CA . SER A 1 338 ? -1.682 13.845 -17.639 1.00 94.00 338 SER A CA 1
ATOM 2705 C C . SER A 1 338 ? -2.044 12.412 -18.039 1.00 94.00 338 SER A C 1
ATOM 2707 O O . SER A 1 338 ? -1.326 11.807 -18.820 1.00 94.00 338 SER A O 1
ATOM 2709 N N . VAL A 1 339 ? -3.204 11.900 -17.606 1.00 94.50 339 VAL A N 1
ATOM 2710 C CA . VAL A 1 339 ? -3.663 10.541 -17.962 1.00 94.50 339 VAL A CA 1
ATOM 2711 C C . VAL A 1 339 ? -3.883 10.387 -19.467 1.00 94.50 339 VAL A C 1
ATOM 2713 O O . VAL A 1 339 ? -3.512 9.371 -20.049 1.00 94.50 339 VAL A O 1
ATOM 2716 N N . VAL A 1 340 ? -4.506 11.381 -20.107 1.00 95.38 340 VAL A N 1
ATOM 2717 C CA . VAL A 1 340 ? -4.775 11.339 -21.552 1.00 95.38 340 VAL A CA 1
ATOM 2718 C C . VAL A 1 340 ? -3.469 11.341 -22.343 1.00 95.38 340 VAL A C 1
ATOM 2720 O O . VAL A 1 340 ? -3.310 10.529 -23.252 1.00 95.38 340 VAL A O 1
ATOM 2723 N N . PHE A 1 341 ? -2.533 12.224 -21.995 1.00 95.44 341 PHE A N 1
ATOM 2724 C CA . PHE A 1 341 ? -1.257 12.323 -22.698 1.00 95.44 341 PHE A CA 1
ATOM 2725 C C . PHE A 1 341 ? -0.339 11.124 -22.431 1.00 95.44 341 PHE A C 1
ATOM 2727 O O . PHE A 1 341 ? 0.285 10.661 -23.380 1.00 95.44 341 PHE A O 1
ATOM 2734 N N . ASP A 1 342 ? -0.341 10.539 -21.229 1.00 91.56 342 ASP A N 1
ATOM 2735 C CA . ASP A 1 342 ? 0.372 9.279 -20.960 1.00 91.56 342 ASP A CA 1
ATOM 2736 C C . ASP A 1 342 ? -0.190 8.121 -21.789 1.00 91.56 342 ASP A C 1
ATOM 2738 O O . ASP A 1 342 ? 0.562 7.330 -22.356 1.00 91.56 342 ASP A O 1
ATOM 2742 N N . ALA A 1 343 ? -1.518 8.025 -21.918 1.00 91.00 343 ALA A N 1
ATOM 2743 C CA . ALA A 1 343 ? -2.140 6.989 -22.739 1.00 91.00 343 ALA A CA 1
ATOM 2744 C C . ALA A 1 343 ? -1.764 7.149 -24.221 1.00 91.00 343 ALA A C 1
ATOM 2746 O O . ALA A 1 343 ? -1.459 6.166 -24.898 1.00 91.00 343 ALA A O 1
ATOM 2747 N N . LEU A 1 344 ? -1.755 8.386 -24.728 1.00 93.31 344 LEU A N 1
ATOM 2748 C CA . LEU A 1 344 ? -1.324 8.688 -26.095 1.00 93.31 344 LEU A CA 1
ATOM 2749 C C . LEU A 1 344 ? 0.172 8.415 -26.300 1.00 93.31 344 LEU A C 1
ATOM 2751 O O . LEU A 1 344 ? 0.533 7.822 -27.318 1.00 93.31 344 LEU A O 1
ATOM 2755 N N . SER A 1 345 ? 1.015 8.799 -25.337 1.00 91.12 345 SER A N 1
ATOM 2756 C CA . SER A 1 345 ? 2.453 8.509 -25.319 1.00 91.12 345 SER A CA 1
ATOM 2757 C C . SER A 1 345 ? 2.687 7.001 -25.409 1.00 91.12 345 SER A C 1
ATOM 2759 O O . SER A 1 345 ? 3.360 6.534 -26.326 1.00 91.12 345 SER A O 1
ATOM 2761 N N . GLN A 1 346 ? 2.018 6.212 -24.563 1.00 87.31 346 GLN A N 1
ATOM 2762 C CA . GLN A 1 346 ? 2.163 4.758 -24.538 1.00 87.31 346 GLN A CA 1
ATOM 2763 C C . GLN A 1 346 ? 1.695 4.082 -25.837 1.00 87.31 346 GLN A C 1
ATOM 2765 O O . GLN A 1 346 ? 2.351 3.164 -26.331 1.00 87.31 346 GLN A O 1
ATOM 2770 N N . LEU A 1 347 ? 0.584 4.537 -26.429 1.00 89.19 347 LEU A N 1
ATOM 2771 C CA . LEU A 1 347 ? 0.123 4.032 -27.727 1.00 89.19 347 LEU A CA 1
ATOM 2772 C C . LEU A 1 347 ? 1.139 4.322 -28.841 1.00 89.19 347 LEU A C 1
ATOM 2774 O O . LEU A 1 347 ? 1.424 3.444 -29.659 1.00 89.19 347 LEU A O 1
ATOM 2778 N N . ARG A 1 348 ? 1.704 5.535 -28.867 1.00 90.50 348 ARG A N 1
ATOM 2779 C CA . ARG A 1 348 ? 2.719 5.928 -29.856 1.00 90.50 348 ARG A CA 1
ATOM 2780 C C . ARG A 1 348 ? 4.038 5.201 -29.652 1.00 90.50 348 ARG A C 1
ATOM 2782 O O . ARG A 1 348 ? 4.619 4.750 -30.631 1.00 90.50 348 ARG A O 1
ATOM 2789 N N . PHE A 1 349 ? 4.453 5.009 -28.408 1.00 86.19 349 PHE A N 1
ATOM 2790 C CA . PHE A 1 349 ? 5.644 4.249 -28.057 1.00 86.19 349 PHE A CA 1
ATOM 2791 C C . PHE A 1 349 ? 5.548 2.787 -28.509 1.00 86.19 349 PHE A C 1
ATOM 2793 O O . PHE A 1 349 ? 6.455 2.279 -29.164 1.00 86.19 349 PHE A O 1
ATOM 2800 N N . ASN A 1 350 ? 4.413 2.129 -28.252 1.00 83.50 350 ASN A N 1
ATOM 2801 C CA . ASN A 1 350 ? 4.177 0.757 -28.708 1.00 83.50 350 ASN A CA 1
ATOM 2802 C C . ASN A 1 350 ? 4.186 0.651 -30.240 1.00 83.50 350 ASN A C 1
ATOM 2804 O O . ASN A 1 350 ? 4.731 -0.305 -30.788 1.00 83.50 350 ASN A O 1
ATOM 2808 N N . SER A 1 351 ? 3.609 1.639 -30.932 1.00 85.94 351 SER A N 1
ATOM 2809 C CA . SER A 1 351 ? 3.656 1.708 -32.395 1.00 85.94 351 SER A CA 1
ATOM 2810 C C . SER A 1 351 ? 5.072 1.947 -32.924 1.00 85.94 351 SER A C 1
ATOM 2812 O O . SER A 1 351 ? 5.409 1.413 -33.974 1.00 85.94 351 SER A O 1
ATOM 2814 N N . PHE A 1 352 ? 5.886 2.744 -32.227 1.00 86.12 352 PHE A N 1
ATOM 2815 C CA . PHE A 1 352 ? 7.272 3.014 -32.601 1.00 86.12 352 PHE A CA 1
ATOM 2816 C C . PHE A 1 352 ? 8.130 1.754 -32.457 1.00 86.12 352 PHE A C 1
ATOM 2818 O O . PHE A 1 352 ? 8.720 1.320 -33.437 1.00 86.12 352 PHE A O 1
ATOM 2825 N N . ILE A 1 353 ? 8.112 1.105 -31.288 1.00 82.25 353 ILE A N 1
ATOM 2826 C CA . ILE A 1 353 ? 8.882 -0.127 -31.032 1.00 82.25 353 ILE A CA 1
ATOM 2827 C C . ILE A 1 353 ? 8.448 -1.288 -31.935 1.00 82.25 353 ILE A C 1
ATOM 2829 O O . ILE A 1 353 ? 9.251 -2.165 -32.242 1.00 82.25 353 ILE A O 1
ATOM 2833 N N . GLY A 1 354 ? 7.181 -1.320 -32.359 1.00 80.50 354 GLY A N 1
ATOM 2834 C CA . GLY A 1 354 ? 6.686 -2.337 -33.287 1.00 80.50 354 GLY A CA 1
ATOM 2835 C C . GLY A 1 354 ? 7.271 -2.236 -34.700 1.00 80.50 354 GLY A C 1
ATOM 2836 O O . GLY A 1 354 ? 7.266 -3.236 -35.414 1.00 80.50 354 GLY A O 1
ATOM 2837 N N . SER A 1 355 ? 7.777 -1.061 -35.089 1.00 85.25 355 SER A N 1
ATOM 2838 C CA . SER A 1 355 ? 8.196 -0.768 -36.466 1.00 85.25 355 SER A CA 1
ATOM 2839 C C . SER A 1 355 ? 9.648 -0.298 -36.597 1.00 85.25 355 SER A C 1
ATOM 2841 O O . SER A 1 355 ? 10.220 -0.439 -37.674 1.00 85.25 355 SER A O 1
ATOM 2843 N N . TYR A 1 356 ? 10.245 0.258 -35.539 1.00 85.12 356 TYR A N 1
ATOM 2844 C CA . TYR A 1 356 ? 11.528 0.964 -35.584 1.00 85.12 356 TYR A CA 1
ATOM 2845 C C . TYR A 1 356 ? 12.387 0.695 -34.343 1.00 85.12 356 TYR A C 1
ATOM 2847 O O . TYR A 1 356 ? 11.875 0.451 -33.249 1.00 85.12 356 TYR A O 1
ATOM 2855 N N . LEU A 1 357 ? 13.708 0.801 -34.506 1.00 81.06 357 LEU A N 1
ATOM 2856 C CA . LEU A 1 357 ? 14.674 0.833 -33.407 1.00 81.06 357 LEU A CA 1
ATOM 2857 C C . LEU A 1 357 ? 15.075 2.281 -33.084 1.00 81.06 357 LEU A C 1
ATOM 2859 O O . LEU A 1 357 ? 15.002 3.170 -33.932 1.00 81.06 357 LEU A O 1
ATOM 2863 N N . TYR A 1 358 ? 15.588 2.532 -31.874 1.00 79.62 358 TYR A N 1
ATOM 2864 C CA . TYR A 1 358 ? 16.110 3.859 -31.502 1.00 79.62 358 TYR A CA 1
ATOM 2865 C C . TYR A 1 358 ? 17.256 4.332 -32.415 1.00 79.62 358 TYR A C 1
ATOM 2867 O O . TYR A 1 358 ? 17.408 5.529 -32.651 1.00 79.62 358 TYR A O 1
ATOM 2875 N N . SER A 1 359 ? 18.034 3.406 -32.991 1.00 77.19 359 SER A N 1
ATOM 2876 C CA . SER A 1 359 ? 19.075 3.719 -33.982 1.00 77.19 359 SER A CA 1
ATOM 2877 C C . SER A 1 359 ? 18.533 4.323 -35.277 1.00 77.19 359 SER A C 1
ATOM 2879 O O . SER A 1 359 ? 19.278 4.976 -36.008 1.00 77.19 359 SER A O 1
ATOM 2881 N N . ASP A 1 360 ? 17.253 4.100 -35.573 1.00 82.88 360 ASP A N 1
ATOM 2882 C CA . ASP A 1 360 ? 16.638 4.486 -36.840 1.00 82.88 360 ASP A CA 1
ATOM 2883 C C . ASP A 1 360 ? 16.082 5.913 -36.798 1.00 82.88 360 ASP A C 1
ATOM 2885 O O . ASP A 1 360 ? 15.823 6.498 -37.849 1.00 82.88 360 ASP A O 1
ATOM 2889 N N . VAL A 1 361 ? 15.981 6.511 -35.602 1.00 85.81 361 VAL A N 1
ATOM 2890 C CA . VAL A 1 361 ? 15.417 7.853 -35.370 1.00 85.81 361 VAL A CA 1
ATOM 2891 C C . VAL A 1 361 ? 16.109 8.926 -36.205 1.00 85.81 361 VAL A C 1
ATOM 2893 O O . VAL A 1 361 ? 15.437 9.827 -36.688 1.00 85.81 361 VAL A O 1
ATOM 2896 N N . TRP A 1 362 ? 17.425 8.832 -36.410 1.00 84.94 362 TRP A N 1
ATOM 2897 C CA . TRP A 1 362 ? 18.193 9.788 -37.224 1.00 84.94 362 TRP A CA 1
ATOM 2898 C C . TRP A 1 362 ? 18.435 9.322 -38.664 1.00 84.94 362 TRP A C 1
ATOM 2900 O O . TRP A 1 362 ? 19.114 10.007 -39.424 1.00 84.94 362 TRP A O 1
ATOM 2910 N N . ARG A 1 363 ? 17.941 8.135 -39.031 1.00 83.88 363 ARG A N 1
ATOM 2911 C CA . ARG A 1 363 ? 18.187 7.504 -40.338 1.00 83.88 363 ARG A CA 1
ATOM 2912 C C . ARG A 1 363 ? 16.984 7.561 -41.265 1.00 83.88 363 ARG A C 1
ATOM 2914 O O . ARG A 1 363 ? 17.170 7.537 -42.477 1.00 83.88 363 ARG A O 1
ATOM 2921 N N . SER A 1 364 ? 15.781 7.593 -40.702 1.00 89.38 364 SER A N 1
ATOM 2922 C CA . SER A 1 364 ? 14.525 7.645 -41.443 1.00 89.38 364 SER A CA 1
ATOM 2923 C C . SER A 1 364 ? 13.657 8.779 -40.919 1.00 89.38 364 SER A C 1
ATOM 2925 O O . SER A 1 364 ? 13.379 8.832 -39.720 1.00 89.38 364 SER A O 1
ATOM 2927 N N . ASP A 1 365 ? 13.168 9.624 -41.826 1.00 89.38 365 ASP A N 1
ATOM 2928 C CA . ASP A 1 365 ? 12.254 10.723 -41.500 1.00 89.38 365 ASP A CA 1
ATOM 2929 C C . ASP A 1 365 ? 10.966 10.208 -40.830 1.00 89.38 365 ASP A C 1
ATOM 2931 O O . ASP A 1 365 ? 10.436 10.832 -39.909 1.00 89.38 365 ASP A O 1
ATOM 2935 N N . GLU A 1 366 ? 10.477 9.029 -41.233 1.00 90.19 366 GLU A N 1
ATOM 2936 C CA . GLU A 1 366 ? 9.284 8.411 -40.641 1.00 90.19 366 GLU A CA 1
ATOM 2937 C C . GLU A 1 366 ? 9.524 7.988 -39.184 1.00 90.19 366 GLU A C 1
ATOM 2939 O O . GLU A 1 366 ? 8.669 8.208 -38.317 1.00 90.19 366 GLU A O 1
ATOM 2944 N N . ALA A 1 367 ? 10.709 7.441 -38.892 1.00 87.62 367 ALA A N 1
ATOM 2945 C CA . ALA A 1 367 ? 11.112 7.079 -37.537 1.00 87.62 367 ALA A CA 1
ATOM 2946 C C . ALA A 1 367 ? 11.310 8.330 -36.668 1.00 87.62 367 ALA A C 1
ATOM 2948 O O . ALA A 1 367 ? 10.870 8.346 -35.517 1.00 87.62 367 ALA A O 1
ATOM 2949 N N . THR A 1 368 ? 11.884 9.405 -37.228 1.00 88.94 368 THR A N 1
ATOM 2950 C CA . THR A 1 368 ? 12.009 10.710 -36.563 1.00 88.94 368 THR A CA 1
ATOM 2951 C C . THR A 1 368 ? 10.640 11.241 -36.145 1.00 88.94 368 THR A C 1
ATOM 2953 O O . THR A 1 368 ? 10.410 11.529 -34.970 1.00 88.94 368 THR A O 1
ATOM 2956 N N . VAL A 1 369 ? 9.689 11.326 -37.080 1.00 91.56 369 VAL A N 1
ATOM 2957 C CA . VAL A 1 369 ? 8.343 11.849 -36.802 1.00 91.56 369 VAL A CA 1
ATOM 2958 C C . VAL A 1 369 ? 7.621 10.982 -35.769 1.00 91.56 369 VAL A C 1
ATOM 2960 O O . VAL A 1 369 ? 7.023 11.504 -34.823 1.00 91.56 369 VAL A O 1
ATOM 2963 N N . SER A 1 370 ? 7.701 9.655 -35.891 1.00 89.94 370 SER A N 1
ATOM 2964 C CA . SER A 1 370 ? 7.079 8.751 -34.921 1.00 89.94 370 SER A CA 1
ATOM 2965 C C . SER A 1 370 ? 7.690 8.889 -33.520 1.00 89.94 370 SER A C 1
ATOM 2967 O O . SER A 1 370 ? 6.959 8.852 -32.531 1.00 89.94 370 SER A O 1
ATOM 2969 N N . TYR A 1 371 ? 9.005 9.089 -33.415 1.00 89.81 371 TYR A N 1
ATOM 2970 C CA . TYR A 1 371 ? 9.683 9.261 -32.132 1.00 89.81 371 TYR A CA 1
ATOM 2971 C C . TYR A 1 371 ? 9.361 10.607 -31.472 1.00 89.81 371 TYR A C 1
ATOM 2973 O O . TYR A 1 371 ? 8.987 10.658 -30.301 1.00 89.81 371 TYR A O 1
ATOM 2981 N N . PHE A 1 372 ? 9.434 11.709 -32.222 1.00 91.31 372 PHE A N 1
ATOM 2982 C CA . PHE A 1 372 ? 9.162 13.043 -31.680 1.00 91.31 372 PHE A CA 1
ATOM 2983 C C . PHE A 1 372 ? 7.684 13.265 -31.343 1.00 91.31 372 PHE A C 1
ATOM 2985 O O . PHE A 1 372 ? 7.375 14.030 -30.431 1.00 91.31 372 PHE A O 1
ATOM 2992 N N . THR A 1 373 ? 6.758 12.578 -32.021 1.00 91.75 373 THR A N 1
ATOM 2993 C CA . THR A 1 373 ? 5.339 12.587 -31.624 1.00 91.75 373 THR A CA 1
ATOM 2994 C C . THR A 1 373 ? 5.110 11.854 -30.302 1.00 91.75 373 THR A C 1
ATOM 2996 O O . THR A 1 373 ? 4.356 12.353 -29.467 1.00 91.75 373 THR A O 1
ATOM 2999 N N . TYR A 1 374 ? 5.789 10.723 -30.073 1.00 91.50 374 TYR A N 1
ATOM 3000 C CA . TYR A 1 374 ? 5.840 10.065 -28.762 1.00 91.50 374 TYR A CA 1
ATOM 3001 C C . TYR A 1 374 ? 6.396 11.019 -27.692 1.00 91.50 374 TYR A C 1
ATOM 3003 O O . TYR A 1 374 ? 5.706 11.310 -26.715 1.00 91.50 374 TYR A O 1
ATOM 3011 N N . LEU A 1 375 ? 7.581 11.591 -27.926 1.00 90.75 375 LEU A N 1
ATOM 3012 C CA . LEU A 1 375 ? 8.247 12.495 -26.987 1.00 90.75 375 LEU A CA 1
ATOM 3013 C C . LEU A 1 375 ? 7.406 13.745 -26.666 1.00 90.75 375 LEU A C 1
ATOM 3015 O O . LEU A 1 375 ? 7.356 14.204 -25.527 1.00 90.75 375 LEU A O 1
ATOM 3019 N N . GLY A 1 376 ? 6.709 14.302 -27.658 1.00 93.00 376 GLY A N 1
ATOM 3020 C CA . GLY A 1 376 ? 5.817 15.445 -27.464 1.00 93.00 376 GLY A CA 1
ATOM 3021 C C . GLY A 1 376 ? 4.644 15.135 -26.529 1.00 93.00 376 GLY A C 1
ATOM 3022 O O . GLY A 1 376 ? 4.289 15.960 -25.691 1.00 93.00 376 GLY A O 1
ATOM 3023 N N . PHE A 1 377 ? 4.052 13.943 -26.624 1.00 94.12 377 PHE A N 1
ATOM 3024 C CA . PHE A 1 377 ? 2.998 13.537 -25.692 1.00 94.12 377 PHE A CA 1
ATOM 3025 C C . PHE A 1 377 ? 3.545 13.228 -24.299 1.00 94.12 377 PHE A C 1
ATOM 3027 O O . PHE A 1 377 ? 2.955 13.664 -23.313 1.00 94.12 377 PHE A O 1
ATOM 3034 N N . ASP A 1 378 ? 4.688 12.555 -24.225 1.00 90.06 378 ASP A N 1
ATOM 3035 C CA . ASP A 1 378 ? 5.371 12.204 -22.980 1.00 90.06 378 ASP A CA 1
ATOM 3036 C C . ASP A 1 378 ? 5.759 13.441 -22.147 1.00 90.06 378 ASP A C 1
ATOM 3038 O O . ASP A 1 378 ? 5.461 13.548 -20.955 1.00 90.06 378 ASP A O 1
ATOM 3042 N N . THR A 1 379 ? 6.330 14.451 -22.807 1.00 91.19 379 THR A N 1
ATOM 3043 C CA . THR A 1 379 ? 6.692 15.733 -22.182 1.00 91.19 379 THR A CA 1
ATOM 3044 C C . THR A 1 379 ? 5.469 16.474 -21.643 1.00 91.19 379 THR A C 1
ATOM 3046 O O . THR A 1 379 ? 5.487 16.964 -20.511 1.00 91.19 379 THR A O 1
ATOM 3049 N N . LEU A 1 380 ? 4.379 16.532 -22.415 1.00 93.88 380 LEU A N 1
ATOM 3050 C CA . LEU A 1 380 ? 3.124 17.147 -21.977 1.00 93.88 380 LEU A CA 1
ATOM 3051 C C . LEU A 1 380 ? 2.515 16.407 -20.782 1.00 93.88 380 LEU A C 1
ATOM 3053 O O . LEU A 1 380 ? 2.028 17.052 -19.847 1.00 93.88 380 LEU A O 1
ATOM 3057 N N . ALA A 1 381 ? 2.572 15.075 -20.786 1.00 92.56 381 ALA A N 1
ATOM 3058 C CA . ALA A 1 381 ? 2.085 14.260 -19.685 1.00 92.56 381 ALA A CA 1
ATOM 3059 C C . ALA A 1 381 ? 2.898 14.495 -18.405 1.00 92.56 381 ALA A C 1
ATOM 3061 O O . ALA A 1 381 ? 2.321 14.809 -17.360 1.00 92.56 381 ALA A O 1
ATOM 3062 N N . THR A 1 382 ? 4.228 14.471 -18.513 1.00 90.88 382 THR A N 1
ATOM 3063 C CA . THR A 1 382 ? 5.170 14.700 -17.408 1.00 90.88 382 THR A CA 1
ATOM 3064 C C . THR A 1 382 ? 4.985 16.085 -16.784 1.00 90.88 382 THR A C 1
ATOM 3066 O O . THR A 1 382 ? 4.899 16.226 -15.560 1.00 90.88 382 THR A O 1
ATOM 3069 N N . VAL A 1 383 ? 4.836 17.129 -17.609 1.00 92.19 383 VAL A N 1
ATOM 3070 C CA . VAL A 1 383 ? 4.568 18.497 -17.134 1.00 92.19 383 VAL A CA 1
ATOM 3071 C C . VAL A 1 383 ? 3.224 18.570 -16.405 1.00 92.19 383 VAL A C 1
AT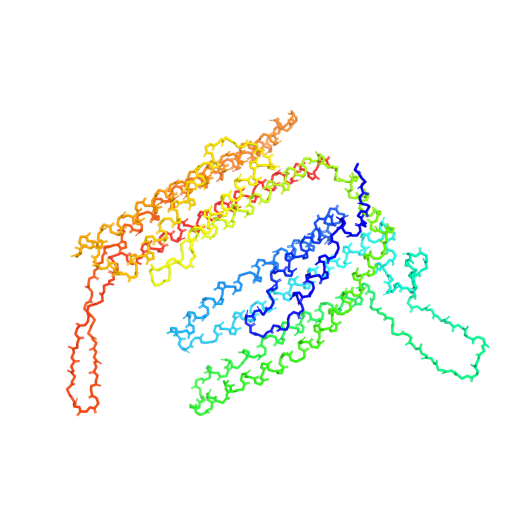OM 3073 O O . VAL A 1 383 ? 3.149 19.125 -15.305 1.00 92.19 383 VAL A O 1
ATOM 3076 N N . ALA A 1 384 ? 2.161 17.990 -16.968 1.00 93.19 384 ALA A N 1
ATOM 3077 C CA . ALA A 1 384 ? 0.837 17.980 -16.347 1.00 93.19 384 ALA A CA 1
ATOM 3078 C C . ALA A 1 384 ? 0.810 17.182 -15.026 1.00 93.19 384 ALA A C 1
ATOM 3080 O O . ALA A 1 384 ? 0.186 17.615 -14.047 1.00 93.19 384 ALA A O 1
ATOM 3081 N N . PHE A 1 385 ? 1.525 16.055 -14.964 1.00 91.00 385 PHE A N 1
ATOM 3082 C CA . PHE A 1 385 ? 1.693 15.244 -13.760 1.00 91.00 385 PHE A CA 1
ATOM 3083 C C . PHE A 1 385 ? 2.432 16.026 -12.667 1.00 91.00 385 PHE A C 1
ATOM 3085 O O . PHE A 1 385 ? 1.939 16.139 -11.540 1.00 91.00 385 PHE A O 1
ATOM 3092 N N . CYS A 1 386 ? 3.560 16.655 -13.013 1.00 90.94 386 CYS A N 1
ATOM 3093 C CA . CYS A 1 386 ? 4.341 17.482 -12.096 1.00 90.94 386 CYS A CA 1
ATOM 3094 C C . CYS A 1 386 ? 3.522 18.668 -11.562 1.00 90.94 386 CYS A C 1
ATOM 3096 O O . CYS A 1 386 ? 3.479 18.897 -10.351 1.00 90.94 386 CYS A O 1
ATOM 3098 N N . LEU A 1 387 ? 2.800 19.389 -12.429 1.00 91.94 387 LEU A N 1
ATOM 3099 C CA . LEU A 1 387 ? 1.914 20.483 -12.013 1.00 91.94 387 LEU A CA 1
ATOM 3100 C C . LEU A 1 387 ? 0.846 19.999 -11.029 1.00 91.94 387 LEU A C 1
ATOM 3102 O O . LEU A 1 387 ? 0.626 20.625 -9.990 1.00 91.94 387 LEU A O 1
ATOM 3106 N N . THR A 1 388 ? 0.218 18.859 -11.314 1.00 91.25 388 THR A N 1
ATOM 3107 C CA . THR A 1 388 ? -0.773 18.250 -10.421 1.00 91.25 388 THR A CA 1
ATOM 3108 C C . THR A 1 388 ? -0.160 17.916 -9.059 1.00 91.25 388 THR A C 1
ATOM 3110 O O . THR A 1 388 ? -0.730 18.274 -8.024 1.00 91.25 388 THR A O 1
ATOM 3113 N N . ALA A 1 389 ? 1.017 17.286 -9.032 1.00 87.75 389 ALA A N 1
ATOM 3114 C CA . ALA A 1 389 ? 1.716 16.934 -7.800 1.00 87.75 389 ALA A CA 1
ATOM 3115 C C . ALA A 1 389 ? 2.076 18.177 -6.963 1.00 87.75 389 ALA A C 1
ATOM 3117 O O . ALA A 1 389 ? 1.773 18.229 -5.767 1.00 87.75 389 ALA A O 1
ATOM 3118 N N . VAL A 1 390 ? 2.638 19.216 -7.592 1.00 90.06 390 VAL A N 1
ATOM 3119 C CA . VAL A 1 390 ? 3.000 20.489 -6.942 1.00 90.06 390 VAL A CA 1
ATOM 3120 C C . VAL A 1 390 ? 1.775 21.185 -6.349 1.00 90.06 390 VAL A C 1
ATOM 3122 O O . VAL A 1 390 ? 1.811 21.657 -5.204 1.00 90.06 390 VAL A O 1
ATOM 3125 N N . LEU A 1 391 ? 0.667 21.226 -7.093 1.00 90.31 391 LEU A N 1
ATOM 3126 C CA . LEU A 1 391 ? -0.591 21.793 -6.616 1.00 90.31 391 LEU A CA 1
ATOM 3127 C C . LEU A 1 391 ? -1.123 21.003 -5.418 1.00 90.31 391 LEU A C 1
ATOM 3129 O O . LEU A 1 391 ? -1.460 21.603 -4.397 1.00 90.31 391 LEU A O 1
ATOM 3133 N N . MET A 1 392 ? -1.131 19.672 -5.485 1.00 87.31 392 MET A N 1
ATOM 3134 C CA . MET A 1 392 ? -1.607 18.829 -4.387 1.00 87.31 392 MET A CA 1
ATOM 3135 C C . MET A 1 392 ? -0.752 18.949 -3.125 1.00 87.31 392 MET A C 1
ATOM 3137 O O . MET A 1 392 ? -1.305 19.040 -2.027 1.00 87.31 392 MET A O 1
ATOM 3141 N N . ILE A 1 393 ? 0.575 19.023 -3.255 1.00 87.25 393 ILE A N 1
ATOM 3142 C CA . ILE A 1 393 ? 1.481 19.301 -2.132 1.00 87.25 393 ILE A CA 1
ATOM 3143 C C . ILE A 1 393 ? 1.146 20.664 -1.516 1.00 87.25 393 ILE A C 1
ATOM 3145 O O . ILE A 1 393 ? 0.964 20.777 -0.301 1.00 87.25 393 ILE A O 1
ATOM 3149 N N . SER A 1 394 ? 0.984 21.691 -2.351 1.00 86.88 394 SER A N 1
ATOM 3150 C CA . SER A 1 394 ? 0.661 23.049 -1.906 1.00 86.88 394 SER A CA 1
ATOM 3151 C C . SER A 1 394 ? -0.681 23.115 -1.170 1.00 86.88 394 SER A C 1
ATOM 3153 O O . SER A 1 394 ? -0.784 23.753 -0.119 1.00 86.88 394 SER A O 1
ATOM 3155 N N . TYR A 1 395 ? -1.708 22.432 -1.681 1.00 86.06 395 TYR A N 1
ATOM 3156 C CA . TYR A 1 395 ? -3.018 22.333 -1.036 1.00 86.06 395 TYR A CA 1
ATOM 3157 C C . TYR A 1 395 ? -2.976 21.510 0.251 1.00 86.06 395 TYR A C 1
ATOM 3159 O O . TYR A 1 395 ? -3.582 21.917 1.241 1.00 86.06 395 TYR A O 1
ATOM 3167 N N . GLY A 1 396 ? -2.215 20.414 0.286 1.00 82.75 396 GLY A N 1
ATOM 3168 C CA . GLY A 1 396 ? -2.008 19.615 1.493 1.00 82.75 396 GLY A CA 1
ATOM 3169 C C . GLY A 1 396 ? -1.366 20.421 2.625 1.00 82.75 396 GLY A C 1
ATOM 3170 O O . GLY A 1 396 ? -1.844 20.382 3.757 1.00 82.75 396 GLY A O 1
ATOM 3171 N N . VAL A 1 397 ? -0.343 21.225 2.313 1.00 84.31 397 VAL A N 1
ATOM 3172 C CA . VAL A 1 397 ? 0.304 22.128 3.282 1.00 84.31 397 VAL A CA 1
ATOM 3173 C C . VAL A 1 397 ? -0.652 23.232 3.746 1.00 84.31 397 VAL A C 1
ATOM 3175 O O . VAL A 1 397 ? -0.712 23.525 4.942 1.00 84.31 397 VAL A O 1
ATOM 3178 N N . LYS A 1 398 ? -1.433 23.834 2.835 1.00 85.50 398 LYS A N 1
ATOM 3179 C CA . LYS A 1 398 ? -2.454 24.839 3.192 1.00 85.50 398 LYS A CA 1
ATOM 3180 C C . LYS A 1 398 ? -3.525 24.257 4.116 1.00 85.50 398 LYS A C 1
ATOM 3182 O O . LYS A 1 398 ? -3.850 24.892 5.113 1.00 85.50 398 LYS A O 1
ATOM 3187 N N . TYR A 1 399 ? -4.014 23.056 3.813 1.00 82.94 399 TYR A N 1
ATOM 3188 C CA . TYR A 1 399 ? -5.001 22.343 4.622 1.00 82.94 399 TYR A CA 1
ATOM 3189 C C . TYR A 1 399 ? -4.468 22.015 6.023 1.00 82.94 399 TYR A C 1
ATOM 3191 O O . TYR A 1 399 ? -5.126 22.287 7.024 1.00 82.94 399 TYR A O 1
ATOM 3199 N N . ALA A 1 400 ? -3.240 21.498 6.122 1.00 79.88 400 ALA A N 1
ATOM 3200 C CA . ALA A 1 400 ? -2.626 21.235 7.421 1.00 79.88 400 ALA A CA 1
ATOM 3201 C C . ALA A 1 400 ? -2.442 22.522 8.236 1.00 79.88 400 ALA A C 1
ATOM 3203 O O . ALA A 1 400 ? -2.703 22.535 9.435 1.00 79.88 400 ALA A O 1
ATOM 3204 N N . LYS A 1 401 ? -2.054 23.627 7.587 1.00 83.56 401 LYS A N 1
ATOM 3205 C CA . LYS A 1 401 ? -1.949 24.938 8.237 1.00 83.56 401 LYS A CA 1
ATOM 3206 C C . LYS A 1 401 ? -3.304 25.445 8.740 1.00 83.56 401 LYS A C 1
ATOM 3208 O O . LYS A 1 401 ? -3.349 25.969 9.849 1.00 83.56 401 LYS A O 1
ATOM 3213 N N . SER A 1 402 ? -4.374 25.339 7.946 1.00 82.00 402 SER A N 1
ATOM 3214 C CA . SER A 1 402 ? -5.706 25.794 8.370 1.00 82.00 402 SER A CA 1
ATOM 3215 C C . SER A 1 402 ? -6.210 24.989 9.558 1.00 82.00 402 SER A C 1
ATOM 3217 O O . SER A 1 402 ? -6.719 25.574 10.504 1.00 82.00 402 SER A O 1
ATOM 3219 N N . GLU A 1 403 ? -5.989 23.674 9.549 1.00 79.25 403 GLU A N 1
ATOM 3220 C CA . GLU A 1 403 ? -6.350 22.816 10.672 1.00 79.25 403 GLU A CA 1
ATOM 3221 C C . GLU A 1 403 ? -5.513 23.128 11.917 1.00 79.25 403 GLU A C 1
ATOM 3223 O O . GLU A 1 403 ? -6.068 23.376 12.980 1.00 79.25 403 GLU A O 1
ATOM 3228 N N . LEU A 1 404 ? -4.186 23.197 11.826 1.00 77.69 404 LEU A N 1
ATOM 3229 C CA . LEU A 1 404 ? -3.333 23.444 12.998 1.00 77.69 404 LEU A CA 1
ATOM 3230 C C . LEU A 1 404 ? -3.545 24.825 13.650 1.00 77.69 404 LEU A C 1
ATOM 3232 O O . LEU A 1 404 ? -3.163 25.011 14.800 1.00 77.69 404 LEU A O 1
ATOM 3236 N N . LEU A 1 405 ? -4.135 25.791 12.937 1.00 80.06 405 LEU A N 1
ATOM 3237 C CA . LEU A 1 405 ? -4.364 27.165 13.409 1.00 80.06 405 LEU A CA 1
ATOM 3238 C C . LEU A 1 405 ? -5.841 27.490 13.693 1.00 80.06 405 LEU A C 1
ATOM 3240 O O . LEU A 1 405 ? -6.175 28.675 13.791 1.00 80.06 405 LEU A O 1
ATOM 3244 N N . CYS A 1 406 ? -6.714 26.479 13.794 1.00 72.88 406 CYS A N 1
ATOM 3245 C CA . CYS A 1 406 ? -8.130 26.686 14.119 1.00 72.88 406 CYS A CA 1
ATOM 3246 C C . CYS A 1 406 ? -8.333 27.373 15.478 1.00 72.88 406 CYS A C 1
ATOM 3248 O O . CYS A 1 406 ? -9.203 28.233 15.573 1.00 72.88 406 CYS A O 1
ATOM 3250 N N . ASP A 1 407 ? -7.517 27.050 16.487 1.00 74.44 407 ASP A N 1
ATOM 3251 C CA . ASP A 1 407 ? -7.686 27.583 17.843 1.00 74.44 407 ASP A CA 1
ATOM 3252 C C . ASP A 1 407 ? -6.760 28.777 18.114 1.00 74.44 407 ASP A C 1
ATOM 3254 O O . ASP A 1 407 ? -5.584 28.786 17.731 1.00 74.44 407 ASP A O 1
ATOM 3258 N N . GLU A 1 408 ? -7.255 29.784 18.839 1.00 69.69 408 GLU A N 1
ATOM 3259 C CA . GLU A 1 408 ? -6.453 30.958 19.223 1.00 69.69 408 GLU A CA 1
ATOM 3260 C C . GLU A 1 408 ? -5.249 30.586 20.100 1.00 69.69 408 GLU A C 1
ATOM 3262 O O . GLU A 1 408 ? -4.150 31.111 19.905 1.00 69.69 408 GLU A O 1
ATOM 3267 N N . SER A 1 409 ? -5.418 29.611 20.999 1.00 70.06 409 SER A N 1
ATOM 3268 C CA . SER A 1 409 ? -4.327 29.050 21.808 1.00 70.06 409 SER A CA 1
ATOM 3269 C C . SER A 1 409 ? -3.244 28.399 20.933 1.00 70.06 409 SER A C 1
ATOM 3271 O O . SER A 1 409 ? -2.045 28.638 21.107 1.00 70.06 409 SER A O 1
ATOM 3273 N N . ALA A 1 410 ? -3.659 27.651 19.904 1.00 69.12 410 ALA A N 1
ATOM 3274 C CA . ALA A 1 410 ? -2.757 26.999 18.960 1.00 69.12 410 ALA A CA 1
ATOM 3275 C C . ALA A 1 410 ? -1.955 28.016 18.123 1.00 69.12 410 ALA A C 1
ATOM 3277 O O . ALA A 1 410 ? -0.764 27.822 17.864 1.00 69.12 410 ALA A O 1
ATOM 3278 N N . ARG A 1 411 ? -2.571 29.149 17.759 1.00 72.50 411 ARG A N 1
ATOM 3279 C CA . ARG A 1 411 ? -1.931 30.227 16.984 1.00 72.50 411 ARG A CA 1
ATOM 3280 C C . ARG A 1 411 ? -0.758 30.887 17.722 1.00 72.50 411 ARG A C 1
ATOM 3282 O O . ARG A 1 411 ? 0.223 31.296 17.086 1.00 72.50 411 ARG A O 1
ATOM 3289 N N . ASN A 1 412 ? -0.831 30.945 19.049 1.00 76.62 412 ASN A N 1
ATOM 3290 C CA . ASN A 1 412 ? 0.193 31.559 19.894 1.00 76.62 412 ASN A CA 1
ATOM 3291 C C . ASN A 1 412 ? 1.276 30.572 20.360 1.00 76.62 412 ASN A C 1
ATOM 3293 O O . ASN A 1 412 ? 2.325 31.001 20.838 1.00 76.62 412 ASN A O 1
ATOM 3297 N N . SER A 1 413 ? 1.087 29.266 20.149 1.00 82.38 413 SER A N 1
ATOM 3298 C CA . SER A 1 413 ? 2.069 28.252 20.532 1.00 82.38 413 SER A CA 1
ATOM 3299 C C . SER A 1 413 ? 3.324 28.288 19.638 1.00 82.38 413 SER A C 1
ATOM 3301 O O . SER A 1 413 ? 3.234 28.079 18.419 1.00 82.38 413 SER A O 1
ATOM 3303 N N . PRO A 1 414 ? 4.534 28.480 20.206 1.00 82.69 414 PRO A N 1
ATOM 3304 C CA . PRO A 1 414 ? 5.779 28.451 19.437 1.00 82.69 414 PRO A CA 1
ATOM 3305 C C . PRO A 1 414 ? 6.053 27.064 18.834 1.00 82.69 414 PRO A C 1
ATOM 3307 O O . PRO A 1 414 ? 6.644 26.963 17.758 1.00 82.69 414 PRO A O 1
ATOM 3310 N N . ARG A 1 415 ? 5.565 25.994 19.476 1.00 83.00 415 ARG A N 1
ATOM 3311 C CA . ARG A 1 415 ? 5.709 24.612 18.999 1.00 83.00 415 ARG A CA 1
ATOM 3312 C C . ARG A 1 415 ? 4.972 24.387 17.678 1.00 83.00 415 ARG A C 1
ATOM 3314 O O . ARG A 1 415 ? 5.585 23.931 16.717 1.00 83.00 415 ARG A O 1
ATOM 3321 N N . ILE A 1 416 ? 3.701 24.786 17.594 1.00 81.69 416 ILE A N 1
ATOM 3322 C CA . ILE A 1 416 ? 2.880 24.634 16.377 1.00 81.69 416 ILE A CA 1
ATOM 3323 C C . ILE A 1 416 ? 3.444 25.483 15.233 1.00 81.69 416 ILE A C 1
ATOM 3325 O O . ILE A 1 416 ? 3.508 25.045 14.084 1.00 81.69 416 ILE A O 1
ATOM 3329 N N . ARG A 1 417 ? 3.951 26.681 15.546 1.00 81.50 417 ARG A N 1
ATOM 3330 C CA . ARG A 1 417 ? 4.627 27.538 14.564 1.00 81.50 417 ARG A CA 1
ATOM 3331 C C . ARG A 1 417 ? 5.881 26.876 13.983 1.00 81.50 417 ARG A C 1
ATOM 3333 O O . ARG A 1 417 ? 6.114 26.983 12.777 1.00 81.50 417 ARG A O 1
ATOM 3340 N N . ASN A 1 418 ? 6.670 26.193 14.812 1.00 86.00 418 ASN A N 1
ATOM 3341 C CA . ASN A 1 418 ? 7.843 25.443 14.362 1.00 86.00 418 ASN A CA 1
ATOM 3342 C C . ASN A 1 418 ? 7.453 24.214 13.529 1.00 86.00 418 ASN A C 1
ATOM 3344 O O . ASN A 1 418 ? 8.080 23.968 12.500 1.00 86.00 418 ASN A O 1
ATOM 3348 N N . GLU A 1 419 ? 6.380 23.506 13.889 1.00 85.44 419 GLU A N 1
ATOM 3349 C CA . GLU A 1 419 ? 5.861 22.394 13.080 1.00 85.44 419 GLU A CA 1
ATOM 3350 C C . GLU A 1 419 ? 5.390 22.846 11.691 1.00 85.44 419 GLU A C 1
ATOM 3352 O O . GLU A 1 419 ? 5.750 22.233 10.687 1.00 85.44 419 GLU A O 1
ATOM 3357 N N . ILE A 1 420 ? 4.664 23.964 11.594 1.00 85.50 420 ILE A N 1
ATOM 3358 C CA . ILE A 1 420 ? 4.228 24.520 10.302 1.00 85.50 420 ILE A CA 1
ATOM 3359 C C . ILE A 1 420 ? 5.432 24.936 9.443 1.00 85.50 420 ILE A C 1
ATOM 3361 O O . ILE A 1 420 ? 5.421 24.736 8.225 1.00 85.50 420 ILE A O 1
ATOM 3365 N N . LYS A 1 421 ? 6.481 25.506 10.053 1.00 87.62 421 LYS A N 1
ATOM 3366 C CA . LYS A 1 421 ? 7.728 25.837 9.344 1.00 87.62 421 LYS A CA 1
ATOM 3367 C C . LYS A 1 421 ? 8.408 24.585 8.786 1.00 87.62 421 LYS A C 1
ATOM 3369 O O . LYS A 1 421 ? 8.835 24.610 7.634 1.00 87.62 421 LYS A O 1
ATOM 3374 N N . ASP A 1 422 ? 8.469 23.507 9.566 1.00 88.62 422 ASP A N 1
ATOM 3375 C CA . ASP A 1 422 ? 9.050 22.226 9.146 1.00 88.62 422 ASP A CA 1
ATOM 3376 C C . ASP A 1 422 ? 8.259 21.602 7.981 1.00 88.62 422 ASP A C 1
ATOM 3378 O O . ASP A 1 422 ? 8.829 21.289 6.934 1.00 88.62 422 ASP A O 1
ATOM 3382 N N . ILE A 1 423 ? 6.924 21.547 8.091 1.00 88.44 423 ILE A N 1
ATOM 3383 C CA . ILE A 1 423 ? 6.034 21.080 7.012 1.00 88.44 423 ILE A CA 1
ATOM 3384 C C . ILE A 1 423 ? 6.248 21.902 5.734 1.00 88.44 423 ILE A C 1
ATOM 3386 O O . ILE A 1 423 ? 6.361 21.339 4.646 1.00 88.44 423 ILE A O 1
ATOM 3390 N N . ARG A 1 424 ? 6.344 23.233 5.845 1.00 89.69 424 ARG A N 1
ATOM 3391 C CA . ARG A 1 424 ? 6.586 24.110 4.691 1.00 89.69 424 ARG A CA 1
ATOM 3392 C C . ARG A 1 424 ? 7.954 23.857 4.060 1.00 89.69 424 ARG A C 1
ATOM 3394 O O . ARG A 1 424 ? 8.039 23.818 2.837 1.00 89.69 424 ARG A O 1
ATOM 3401 N N . LYS A 1 425 ? 9.008 23.678 4.863 1.00 90.38 425 LYS A N 1
ATOM 3402 C CA . LYS A 1 425 ? 10.363 23.391 4.369 1.00 90.38 425 LYS A CA 1
ATOM 3403 C C . LYS A 1 425 ? 10.391 22.079 3.583 1.00 90.38 425 LYS A C 1
ATOM 3405 O O . LYS A 1 425 ? 10.892 22.060 2.462 1.00 90.38 425 LYS A O 1
ATOM 3410 N N . LYS A 1 426 ? 9.790 21.016 4.129 1.00 89.44 426 LYS A N 1
ATOM 3411 C CA . LYS A 1 426 ? 9.652 19.726 3.436 1.00 89.44 426 LYS A CA 1
ATOM 3412 C C . LYS A 1 426 ? 8.791 19.830 2.175 1.00 89.44 426 LYS A C 1
ATOM 3414 O O . LYS A 1 426 ? 9.139 19.246 1.156 1.00 89.44 426 LYS A O 1
ATOM 3419 N N . GLY A 1 427 ? 7.709 20.611 2.219 1.00 88.25 427 GLY A N 1
ATOM 3420 C CA . GLY A 1 427 ? 6.850 20.868 1.061 1.00 88.25 427 GLY A CA 1
ATOM 3421 C C . GLY A 1 427 ? 7.595 21.550 -0.086 1.00 88.25 427 GLY A C 1
ATOM 3422 O O . GLY A 1 427 ? 7.485 21.115 -1.226 1.00 88.25 427 GLY A O 1
ATOM 3423 N N . ILE A 1 428 ? 8.402 22.572 0.217 1.00 89.62 428 ILE A N 1
ATOM 3424 C CA . ILE A 1 428 ? 9.243 23.255 -0.778 1.00 89.62 428 ILE A CA 1
ATOM 3425 C C . ILE A 1 428 ? 10.291 22.295 -1.348 1.00 89.62 428 ILE A C 1
ATOM 3427 O O . ILE A 1 428 ? 10.456 22.247 -2.562 1.00 89.62 428 ILE A O 1
ATOM 3431 N N . ALA A 1 429 ? 10.960 21.508 -0.500 1.00 89.00 429 ALA A N 1
ATOM 3432 C CA . ALA A 1 429 ? 11.939 20.524 -0.959 1.00 89.00 429 ALA A CA 1
ATOM 3433 C C . ALA A 1 429 ? 11.314 19.505 -1.929 1.00 89.00 429 ALA A C 1
ATOM 3435 O O . ALA A 1 429 ? 11.871 19.268 -2.995 1.00 89.00 429 ALA A O 1
ATOM 3436 N N . ALA A 1 430 ? 10.131 18.970 -1.606 1.00 87.94 430 ALA A N 1
ATOM 3437 C CA . ALA A 1 430 ? 9.416 18.045 -2.484 1.00 87.94 430 ALA A CA 1
ATOM 3438 C C . ALA A 1 430 ? 9.051 18.688 -3.833 1.00 87.94 430 ALA A C 1
ATOM 3440 O O . ALA A 1 430 ? 9.263 18.067 -4.866 1.00 87.94 430 ALA A O 1
ATOM 3441 N N . ILE A 1 431 ? 8.586 19.945 -3.841 1.00 89.56 431 ILE A N 1
ATOM 3442 C CA . ILE A 1 431 ? 8.273 20.685 -5.078 1.00 89.56 431 ILE A CA 1
ATOM 3443 C C . ILE A 1 431 ? 9.518 20.864 -5.952 1.00 89.56 431 ILE A C 1
ATOM 3445 O O . ILE A 1 431 ? 9.465 20.613 -7.153 1.00 89.56 431 ILE A O 1
ATOM 3449 N N . VAL A 1 432 ? 10.638 21.291 -5.361 1.00 91.31 432 VAL A N 1
ATOM 3450 C CA . VAL A 1 432 ? 11.893 21.503 -6.099 1.00 91.31 432 VAL A CA 1
ATOM 3451 C C . VAL A 1 432 ? 12.379 20.192 -6.712 1.00 91.31 432 VAL A C 1
ATOM 3453 O O . VAL A 1 432 ? 12.700 20.158 -7.896 1.00 91.31 432 VAL A O 1
ATOM 3456 N N . ILE A 1 433 ? 12.373 19.104 -5.939 1.00 89.12 433 ILE A N 1
ATOM 3457 C CA . ILE A 1 433 ? 12.806 17.791 -6.424 1.00 89.12 433 ILE A CA 1
ATOM 3458 C C . ILE A 1 433 ? 11.853 17.261 -7.509 1.00 89.12 433 ILE A C 1
ATOM 3460 O O . ILE A 1 433 ? 12.329 16.688 -8.482 1.00 89.12 433 ILE A O 1
ATOM 3464 N N . SER A 1 434 ? 10.537 17.501 -7.411 1.00 86.94 434 SER A N 1
ATOM 3465 C CA . SER A 1 434 ? 9.576 17.138 -8.469 1.00 86.94 434 SER A CA 1
ATOM 3466 C C . SER A 1 434 ? 9.886 17.820 -9.798 1.00 86.94 434 SER A C 1
ATOM 3468 O O . SER A 1 434 ? 9.842 17.172 -10.837 1.00 86.94 434 SER A O 1
ATOM 3470 N N . ILE A 1 435 ? 10.232 19.109 -9.769 1.00 89.75 435 ILE A N 1
ATOM 3471 C CA . ILE A 1 435 ? 10.595 19.854 -10.981 1.00 89.75 435 ILE A CA 1
ATOM 3472 C C . ILE A 1 435 ? 11.903 19.311 -11.566 1.00 89.75 435 ILE A C 1
ATOM 3474 O O . ILE A 1 435 ? 11.985 19.099 -12.772 1.00 89.75 435 ILE A O 1
ATOM 3478 N N . ILE A 1 436 ? 12.907 19.048 -10.723 1.00 90.25 436 ILE A N 1
ATOM 3479 C CA . ILE A 1 436 ? 14.189 18.475 -11.163 1.00 90.25 436 ILE A CA 1
ATOM 3480 C C . ILE A 1 436 ? 13.979 17.089 -11.790 1.00 90.25 436 ILE A C 1
ATOM 3482 O O . ILE A 1 436 ? 14.531 16.825 -12.852 1.00 90.25 436 ILE A O 1
ATOM 3486 N N . SER A 1 437 ? 13.153 16.237 -11.176 1.00 86.94 437 SER A N 1
ATOM 3487 C CA . SER A 1 437 ? 12.797 14.907 -11.693 1.00 86.94 437 SER A CA 1
ATOM 3488 C C . SER A 1 437 ? 12.095 14.989 -13.050 1.00 86.94 437 SER A C 1
ATOM 3490 O O . SER A 1 437 ? 12.514 14.322 -13.986 1.00 86.94 437 SER A O 1
ATOM 3492 N N . ALA A 1 438 ? 11.113 15.882 -13.207 1.00 87.75 438 ALA A N 1
ATOM 3493 C CA . ALA A 1 438 ? 10.430 16.078 -14.486 1.00 87.75 438 ALA A CA 1
ATOM 3494 C C . ALA A 1 438 ? 11.385 16.538 -15.605 1.00 87.75 438 ALA A C 1
ATOM 3496 O O . ALA A 1 438 ? 11.303 16.057 -16.731 1.00 87.75 438 ALA A O 1
ATOM 3497 N N . VAL A 1 439 ? 12.306 17.460 -15.299 1.00 89.44 439 VAL A N 1
ATOM 3498 C CA . VAL A 1 439 ? 13.315 17.933 -16.263 1.00 89.44 439 VAL A CA 1
ATOM 3499 C C . VAL A 1 439 ? 14.305 16.823 -16.618 1.00 89.44 439 VAL A C 1
ATOM 3501 O O . VAL A 1 439 ? 14.659 16.679 -17.787 1.00 89.44 439 VAL A O 1
ATOM 3504 N N . SER A 1 440 ? 14.730 16.043 -15.623 1.00 86.88 440 SER A N 1
ATOM 3505 C CA . SER A 1 440 ? 15.632 14.904 -15.798 1.00 86.88 440 SER A CA 1
ATOM 3506 C C . SER A 1 440 ? 15.028 13.837 -16.714 1.00 86.88 440 SER A C 1
ATOM 3508 O O . SER A 1 440 ? 15.675 13.463 -17.690 1.00 86.88 440 SER A O 1
ATOM 3510 N N . ASN A 1 441 ? 13.770 13.436 -16.497 1.00 84.75 441 ASN A N 1
ATOM 3511 C CA . ASN A 1 441 ? 13.117 12.410 -17.317 1.00 84.75 441 ASN A CA 1
ATOM 3512 C C . ASN A 1 441 ? 13.004 12.863 -18.787 1.00 84.75 441 ASN A C 1
ATOM 3514 O O . ASN A 1 441 ? 13.467 12.174 -19.697 1.00 84.75 441 ASN A O 1
ATOM 3518 N N . VAL A 1 442 ? 12.537 14.094 -19.036 1.00 87.00 442 VAL A N 1
ATOM 3519 C CA . VAL A 1 442 ? 12.483 14.654 -20.402 1.00 87.00 442 VAL A CA 1
ATOM 3520 C C . VAL A 1 442 ? 13.863 14.661 -21.070 1.00 87.00 442 VAL A C 1
ATOM 3522 O O . VAL A 1 442 ? 13.993 14.325 -22.250 1.00 87.00 442 VAL A O 1
ATOM 3525 N N . PHE A 1 443 ? 14.908 15.023 -20.326 1.00 85.88 443 PHE A N 1
ATOM 3526 C CA . PHE A 1 443 ? 16.271 15.023 -20.846 1.00 85.88 443 PHE A CA 1
ATOM 3527 C C . PHE A 1 443 ? 16.786 13.604 -21.133 1.00 85.88 443 PHE A C 1
ATOM 3529 O O . PHE A 1 443 ? 17.437 13.382 -22.154 1.00 85.88 443 PHE A O 1
ATOM 3536 N N . TYR A 1 444 ? 16.464 12.622 -20.289 1.00 83.06 444 TYR A N 1
ATOM 3537 C CA . TYR A 1 444 ? 16.806 11.223 -20.533 1.00 83.06 444 TYR A CA 1
ATOM 3538 C C . TYR A 1 444 ? 16.183 10.712 -21.839 1.00 83.06 444 TYR A C 1
ATOM 3540 O O . TYR A 1 444 ? 16.884 10.170 -22.695 1.00 83.06 444 TYR A O 1
ATOM 3548 N N . ARG A 1 445 ? 14.891 10.976 -22.061 1.00 81.19 445 ARG A N 1
ATOM 3549 C CA . ARG A 1 445 ? 14.197 10.588 -23.300 1.00 81.19 445 ARG A CA 1
ATOM 3550 C C . ARG A 1 445 ? 14.778 11.262 -24.541 1.00 81.19 445 ARG A C 1
ATOM 3552 O O . ARG A 1 445 ? 14.812 10.660 -25.610 1.00 81.19 445 ARG A O 1
ATOM 3559 N N . LEU A 1 446 ? 15.299 12.480 -24.422 1.00 83.94 446 LEU A N 1
ATOM 3560 C CA . LEU A 1 446 ? 16.018 13.126 -25.523 1.00 83.94 446 LEU A CA 1
ATOM 3561 C C . LEU A 1 446 ? 17.346 12.425 -25.851 1.00 83.94 446 LEU A C 1
ATOM 3563 O O . LEU A 1 446 ? 17.698 12.320 -27.023 1.00 83.94 446 LEU A O 1
ATOM 3567 N N . THR A 1 447 ? 18.068 11.921 -24.846 1.00 80.81 447 THR A N 1
ATOM 3568 C CA . THR A 1 447 ? 19.377 11.274 -25.059 1.00 80.81 447 THR A CA 1
ATOM 3569 C C . THR A 1 447 ? 19.276 9.839 -25.588 1.00 80.81 447 THR A C 1
ATOM 3571 O O . THR A 1 447 ? 20.208 9.384 -26.248 1.00 80.81 447 THR A O 1
ATOM 3574 N N . LEU A 1 448 ? 18.142 9.152 -25.399 1.00 76.31 448 LEU A N 1
ATOM 3575 C CA . LEU A 1 448 ? 17.887 7.796 -25.919 1.00 76.31 448 LEU A CA 1
ATOM 3576 C C . LEU A 1 448 ? 17.948 7.686 -27.452 1.00 76.31 448 LEU A C 1
ATOM 3578 O O . LEU A 1 448 ? 18.417 6.680 -27.980 1.00 76.31 448 LEU A O 1
ATOM 3582 N N . ALA A 1 449 ? 17.524 8.723 -28.180 1.00 75.50 449 ALA A N 1
ATOM 3583 C CA . ALA A 1 449 ? 17.629 8.751 -29.643 1.00 75.50 449 ALA A CA 1
ATOM 3584 C C . ALA A 1 449 ? 19.086 8.830 -30.128 1.00 75.50 449 ALA A C 1
ATOM 3586 O O . ALA A 1 449 ? 19.391 8.544 -31.285 1.00 75.50 449 ALA A O 1
ATOM 3587 N N . ASP A 1 450 ? 20.001 9.258 -29.265 1.00 77.75 450 ASP A N 1
ATOM 3588 C CA . ASP A 1 450 ? 21.360 9.610 -29.634 1.00 77.75 450 ASP A CA 1
ATOM 3589 C C . ASP A 1 450 ? 22.287 8.397 -29.436 1.00 77.75 450 ASP A C 1
ATOM 3591 O O . ASP A 1 450 ? 22.931 8.232 -28.401 1.00 77.75 450 ASP A O 1
ATOM 3595 N N . THR A 1 451 ? 22.332 7.503 -30.428 1.00 70.56 451 THR A N 1
ATOM 3596 C CA . THR A 1 451 ? 23.076 6.230 -30.357 1.00 70.56 451 THR A CA 1
ATOM 3597 C C . THR A 1 451 ? 24.490 6.322 -30.956 1.00 70.56 451 THR A C 1
ATOM 3599 O O . THR A 1 451 ? 24.783 7.126 -31.845 1.00 70.56 451 THR A O 1
ATOM 3602 N N . LYS A 1 452 ? 25.411 5.499 -30.445 1.00 69.81 452 LYS A N 1
ATOM 3603 C CA . LYS A 1 452 ? 26.753 5.217 -30.977 1.00 69.81 452 LYS A CA 1
ATOM 3604 C C . LYS A 1 452 ? 26.790 3.783 -31.497 1.00 69.81 452 LYS A C 1
ATOM 3606 O O . LYS A 1 452 ? 26.297 2.870 -30.846 1.00 69.81 452 LYS A O 1
ATOM 3611 N N . SER A 1 453 ? 27.418 3.575 -32.651 1.00 66.50 453 SER A N 1
ATOM 3612 C CA . SER A 1 453 ? 27.702 2.233 -33.164 1.00 66.50 453 SER A CA 1
ATOM 3613 C C . SER A 1 453 ? 28.993 1.689 -32.566 1.00 66.50 453 SER A C 1
ATOM 3615 O O . SER A 1 453 ? 30.048 2.309 -32.714 1.00 66.50 453 SER A O 1
ATOM 3617 N N . ILE A 1 454 ? 28.932 0.504 -31.977 1.00 64.81 454 ILE A N 1
ATOM 3618 C CA . ILE A 1 454 ? 30.089 -0.281 -31.559 1.00 64.81 454 ILE A CA 1
ATOM 3619 C C . ILE A 1 454 ? 30.161 -1.496 -32.484 1.00 64.81 454 ILE A C 1
ATOM 3621 O O . ILE A 1 454 ? 29.181 -2.217 -32.656 1.00 64.81 454 ILE A O 1
ATOM 3625 N N . ALA A 1 455 ? 31.306 -1.710 -33.132 1.00 62.84 455 ALA A N 1
ATOM 3626 C CA . ALA A 1 455 ? 31.534 -2.930 -33.897 1.00 62.84 455 ALA A CA 1
ATOM 3627 C C . ALA A 1 455 ? 31.828 -4.072 -32.917 1.00 62.84 455 ALA A C 1
ATOM 3629 O O . ALA A 1 455 ? 32.842 -4.049 -32.222 1.00 62.84 455 ALA A O 1
ATOM 3630 N N . VAL A 1 456 ? 30.936 -5.056 -32.853 1.00 63.09 456 VAL A N 1
ATOM 3631 C CA . VAL A 1 456 ? 31.131 -6.295 -32.102 1.00 63.09 456 VAL A CA 1
ATOM 3632 C C . VAL A 1 456 ? 31.532 -7.367 -33.109 1.00 63.09 456 VAL A C 1
ATOM 3634 O O . VAL A 1 456 ? 30.788 -7.663 -34.045 1.00 63.09 456 VAL A O 1
ATOM 3637 N N . ALA A 1 457 ? 32.742 -7.901 -32.954 1.00 55.72 457 ALA A N 1
ATOM 3638 C CA . ALA A 1 457 ? 33.216 -9.018 -33.759 1.00 55.72 457 ALA A CA 1
ATOM 3639 C C . ALA A 1 457 ? 32.581 -10.304 -33.226 1.00 55.72 457 ALA A C 1
ATOM 3641 O O . ALA A 1 457 ? 32.935 -10.757 -32.137 1.00 55.72 457 ALA A O 1
ATOM 3642 N N . ASP A 1 458 ? 31.649 -10.872 -33.984 1.00 51.12 458 ASP A N 1
ATOM 3643 C CA . ASP A 1 458 ? 31.028 -12.143 -33.644 1.00 51.12 458 ASP A CA 1
ATOM 3644 C C . ASP A 1 458 ? 31.833 -13.264 -34.318 1.00 51.12 458 ASP A C 1
ATOM 3646 O O . ASP A 1 458 ? 31.959 -13.332 -35.545 1.00 51.12 458 ASP A O 1
ATOM 3650 N N . VAL A 1 459 ? 32.480 -14.110 -33.510 1.00 53.94 459 VAL A N 1
ATOM 3651 C CA . VAL A 1 459 ? 33.311 -15.214 -34.011 1.00 53.94 459 VAL A CA 1
ATOM 3652 C C . VAL A 1 459 ? 32.444 -16.462 -34.090 1.00 53.94 459 VAL A C 1
ATOM 3654 O O . VAL A 1 459 ? 32.348 -17.230 -33.133 1.00 53.94 459 VAL A O 1
ATOM 3657 N N . LYS A 1 460 ? 31.834 -16.703 -35.251 1.00 53.22 460 LYS A N 1
ATOM 3658 C CA . LYS A 1 460 ? 31.171 -17.981 -35.526 1.00 53.22 460 LYS A CA 1
ATOM 3659 C C . LYS A 1 460 ? 32.223 -19.012 -35.938 1.00 53.22 460 LYS A C 1
ATOM 3661 O O . LYS A 1 460 ? 32.862 -18.877 -36.980 1.00 53.22 460 LYS A O 1
ATOM 3666 N N . SER A 1 461 ? 32.423 -20.055 -35.129 1.00 48.66 461 SER A N 1
ATOM 3667 C CA . SER A 1 461 ? 33.202 -21.223 -35.553 1.00 48.66 461 SER A CA 1
ATOM 3668 C C . SER A 1 461 ? 32.293 -22.157 -36.352 1.00 48.66 461 SER A C 1
ATOM 3670 O O . SER A 1 461 ? 31.421 -22.812 -35.778 1.00 48.66 461 SER A O 1
ATOM 3672 N N . ASN A 1 462 ? 32.486 -22.241 -37.666 1.00 49.34 462 ASN A N 1
ATOM 3673 C CA . ASN A 1 462 ? 31.832 -23.272 -38.468 1.00 49.34 462 ASN A CA 1
ATOM 3674 C C . ASN A 1 462 ? 32.487 -24.628 -38.177 1.00 49.34 462 ASN A C 1
ATOM 3676 O O . ASN A 1 462 ? 33.659 -24.826 -38.466 1.00 49.34 462 ASN A O 1
ATOM 3680 N N . ALA A 1 463 ? 31.729 -25.590 -37.645 1.00 51.22 463 ALA A N 1
ATOM 3681 C CA . ALA A 1 463 ? 32.246 -26.911 -37.263 1.00 51.22 463 ALA A CA 1
ATOM 3682 C C . ALA A 1 463 ? 32.708 -27.799 -38.446 1.00 51.22 463 ALA A C 1
ATOM 3684 O O . ALA A 1 463 ? 33.172 -28.912 -38.226 1.00 51.22 463 ALA A O 1
ATOM 3685 N N . ILE A 1 464 ? 32.557 -27.339 -39.695 1.00 55.41 464 ILE A N 1
ATOM 3686 C CA . ILE A 1 464 ? 32.787 -28.129 -40.922 1.00 55.41 464 ILE A CA 1
ATOM 3687 C C . ILE A 1 464 ? 33.998 -27.611 -41.725 1.00 55.41 464 ILE A C 1
ATOM 3689 O O . ILE A 1 464 ? 34.515 -28.302 -42.599 1.00 55.41 464 ILE A O 1
ATOM 3693 N N . SER A 1 465 ? 34.514 -26.426 -41.402 1.00 52.19 465 SER A N 1
ATOM 3694 C CA . SER A 1 465 ? 35.717 -25.867 -42.023 1.00 52.19 465 SER A CA 1
ATOM 3695 C C . SER A 1 465 ? 36.434 -24.997 -40.998 1.00 52.19 465 SER A C 1
ATOM 3697 O O . SER A 1 465 ? 35.815 -24.065 -40.491 1.00 52.19 465 SER A O 1
ATOM 3699 N N . ASP A 1 466 ? 37.727 -25.223 -40.753 1.00 52.72 466 ASP A N 1
ATOM 3700 C CA . ASP A 1 466 ? 38.597 -24.436 -39.849 1.00 52.72 466 ASP A CA 1
ATOM 3701 C C . ASP A 1 466 ? 38.767 -22.941 -40.242 1.00 52.72 466 ASP A C 1
ATOM 3703 O O . ASP A 1 466 ? 39.677 -22.246 -39.789 1.00 52.72 466 ASP A O 1
ATOM 3707 N N . GLN A 1 467 ? 37.884 -22.397 -41.081 1.00 48.50 467 GLN A N 1
ATOM 3708 C CA . GLN A 1 467 ? 37.773 -20.972 -41.355 1.00 48.50 467 GLN A CA 1
ATOM 3709 C C . GLN A 1 467 ? 36.961 -20.272 -40.259 1.00 48.50 467 GLN A C 1
ATOM 3711 O O . GLN A 1 467 ? 35.743 -20.425 -40.153 1.00 48.50 467 GLN A O 1
ATOM 3716 N N . LYS A 1 468 ? 37.645 -19.433 -39.474 1.00 50.25 468 LYS A N 1
ATOM 3717 C CA . LYS A 1 468 ? 37.010 -18.403 -38.644 1.00 50.25 468 LYS A CA 1
ATOM 3718 C C . LYS A 1 468 ? 36.491 -17.293 -39.554 1.00 50.25 468 LYS A C 1
ATOM 3720 O O . LYS A 1 468 ? 37.278 -16.501 -40.065 1.00 50.25 468 LYS A O 1
ATOM 3725 N N . ILE A 1 469 ? 35.179 -17.230 -39.744 1.00 54.72 469 ILE A N 1
ATOM 3726 C CA . ILE A 1 469 ? 34.533 -16.081 -40.379 1.00 54.72 469 ILE A CA 1
ATOM 3727 C C . ILE A 1 469 ? 34.262 -15.068 -39.265 1.00 54.72 469 ILE A C 1
ATOM 3729 O O . ILE A 1 469 ? 33.539 -15.363 -38.315 1.00 54.72 469 ILE A O 1
ATOM 3733 N N . ILE A 1 470 ? 34.901 -13.902 -39.349 1.00 53.50 470 ILE A N 1
ATOM 3734 C CA . ILE A 1 470 ? 34.641 -12.780 -38.443 1.00 53.50 470 ILE A CA 1
ATOM 3735 C C . ILE A 1 470 ? 33.511 -11.971 -39.078 1.00 53.50 470 ILE A C 1
ATOM 3737 O O . ILE A 1 470 ? 33.748 -11.214 -40.018 1.00 53.50 470 ILE A O 1
ATOM 3741 N N . GLU A 1 471 ? 32.283 -12.151 -38.595 1.00 54.78 471 GLU A N 1
ATOM 3742 C CA . GLU A 1 471 ? 31.175 -11.264 -38.947 1.00 54.78 471 GLU A CA 1
ATOM 3743 C C . GLU A 1 471 ? 31.209 -10.072 -37.986 1.00 54.78 471 GLU A C 1
ATOM 3745 O O . GLU A 1 471 ? 31.050 -10.209 -36.773 1.00 54.78 471 GLU A O 1
ATOM 3750 N N . THR A 1 472 ? 31.462 -8.875 -38.512 1.00 52.12 472 THR A N 1
ATOM 3751 C CA . THR A 1 472 ? 31.345 -7.641 -37.731 1.00 52.12 472 THR A CA 1
ATOM 3752 C C . THR A 1 472 ? 29.887 -7.212 -37.686 1.00 52.12 472 THR A C 1
ATOM 3754 O O . THR A 1 472 ? 29.373 -6.623 -38.636 1.00 52.12 472 THR A O 1
ATOM 3757 N N . THR A 1 473 ? 29.221 -7.494 -36.573 1.00 57.66 473 THR A N 1
ATOM 3758 C CA . THR A 1 473 ? 27.891 -6.962 -36.262 1.00 57.66 473 THR A CA 1
ATOM 3759 C C . THR A 1 473 ? 28.016 -5.616 -35.556 1.00 57.66 473 THR A C 1
ATOM 3761 O O . THR A 1 473 ? 28.768 -5.474 -34.594 1.00 57.66 473 THR A O 1
ATOM 3764 N N . HIS A 1 474 ? 27.283 -4.604 -36.016 1.00 60.81 474 HIS A N 1
ATOM 3765 C CA . HIS A 1 474 ? 27.222 -3.317 -35.325 1.00 60.81 474 HIS A CA 1
ATOM 3766 C C . HIS A 1 474 ? 26.129 -3.353 -34.256 1.00 60.81 474 HIS A C 1
ATOM 3768 O O . HIS A 1 474 ? 24.954 -3.511 -34.576 1.00 60.81 474 HIS A O 1
ATOM 3774 N N . MET A 1 475 ? 26.520 -3.177 -32.996 1.00 57.97 475 MET A N 1
ATOM 3775 C CA . MET A 1 475 ? 25.606 -2.959 -31.880 1.00 57.97 475 MET A CA 1
ATOM 3776 C C . MET A 1 475 ? 25.451 -1.451 -31.669 1.00 57.97 475 MET A C 1
ATOM 3778 O O . MET A 1 475 ? 26.446 -0.726 -31.613 1.00 57.97 475 MET A O 1
ATOM 3782 N N . TYR A 1 476 ? 24.216 -0.964 -31.588 1.00 61.66 476 TYR A N 1
ATOM 3783 C CA . TYR A 1 476 ? 23.929 0.447 -31.334 1.00 61.66 476 TYR A CA 1
ATOM 3784 C C . TYR A 1 476 ? 23.591 0.628 -29.864 1.00 61.66 476 TYR A C 1
ATOM 3786 O O . TYR A 1 476 ? 22.662 0.004 -29.366 1.00 61.66 476 TYR A O 1
ATOM 3794 N N . VAL A 1 477 ? 24.365 1.468 -29.187 1.00 61.16 477 VAL A N 1
ATOM 3795 C CA . VAL A 1 477 ? 24.262 1.714 -27.748 1.00 61.16 477 VAL A CA 1
ATOM 3796 C C . VAL A 1 477 ? 24.069 3.220 -27.531 1.00 61.16 477 VAL A C 1
ATOM 3798 O O . VAL A 1 477 ? 24.685 4.000 -28.267 1.00 61.16 477 VAL A O 1
ATOM 3801 N N . PRO A 1 478 ? 23.210 3.680 -26.605 1.00 64.12 478 PRO A N 1
ATOM 3802 C CA . PRO A 1 478 ? 23.065 5.102 -26.300 1.00 64.12 478 PRO A CA 1
ATOM 3803 C C . PRO A 1 478 ? 24.414 5.791 -26.035 1.00 64.12 478 PRO A C 1
ATOM 3805 O O . PRO A 1 478 ? 25.349 5.235 -25.467 1.00 64.12 478 PRO A O 1
ATOM 3808 N N . LYS A 1 479 ? 24.558 7.055 -26.447 1.00 64.00 479 LYS A N 1
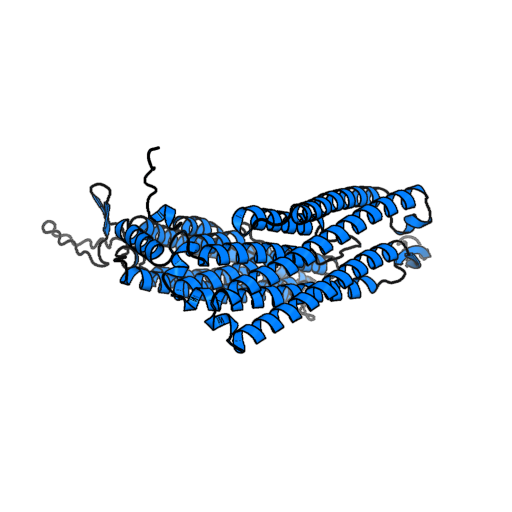ATOM 3809 C CA . LYS A 1 479 ? 25.809 7.813 -26.258 1.00 64.00 479 LYS A CA 1
ATOM 3810 C C . LYS A 1 479 ? 26.182 8.014 -24.792 1.00 64.00 479 LYS A C 1
ATOM 3812 O O . LYS A 1 479 ? 27.368 8.222 -24.511 1.00 64.00 479 LYS A O 1
ATOM 3817 N N . ILE A 1 480 ? 25.178 8.025 -23.914 1.00 66.19 480 ILE A N 1
ATOM 3818 C CA . ILE A 1 480 ? 25.274 8.310 -22.482 1.00 66.19 480 ILE A CA 1
ATOM 3819 C C . ILE A 1 480 ? 24.516 7.220 -21.707 1.00 66.19 480 ILE A C 1
ATOM 3821 O O . ILE A 1 480 ? 23.446 7.456 -21.149 1.00 66.19 480 ILE A O 1
ATOM 3825 N N . ASP A 1 481 ? 25.097 6.024 -21.637 1.00 60.94 481 ASP A N 1
ATOM 3826 C CA . ASP A 1 481 ? 24.494 4.857 -20.972 1.00 60.94 481 ASP A CA 1
ATOM 3827 C C . ASP A 1 481 ? 24.256 5.010 -19.468 1.00 60.94 481 ASP A C 1
ATOM 3829 O O . ASP A 1 481 ? 23.547 4.202 -18.887 1.00 60.94 481 ASP A O 1
ATOM 3833 N N . MET A 1 482 ? 24.835 6.011 -18.800 1.00 67.56 482 MET A N 1
ATOM 3834 C CA . MET A 1 482 ? 24.680 6.187 -17.347 1.00 67.56 482 MET A CA 1
ATOM 3835 C C . MET A 1 482 ? 23.639 7.241 -16.951 1.00 67.56 482 MET A C 1
ATOM 3837 O O . MET A 1 482 ? 23.429 7.463 -15.759 1.00 67.56 482 MET A O 1
ATOM 3841 N N . TYR A 1 483 ? 22.968 7.897 -17.906 1.00 72.62 483 TYR A N 1
ATOM 3842 C CA . TYR A 1 483 ? 22.007 8.951 -17.560 1.00 72.62 483 TYR A CA 1
ATOM 3843 C C . TYR A 1 483 ? 20.750 8.404 -16.868 1.00 72.62 483 TYR A C 1
ATOM 3845 O O . TYR A 1 483 ? 20.248 9.037 -15.941 1.00 72.62 483 TYR A O 1
ATOM 3853 N N . TRP A 1 484 ? 20.296 7.197 -17.225 1.00 70.81 484 TRP A N 1
ATOM 3854 C CA . TRP A 1 484 ? 19.174 6.545 -16.536 1.00 70.81 484 TRP A CA 1
ATOM 3855 C C . TRP A 1 484 ? 19.451 6.357 -15.036 1.00 70.81 484 TRP A C 1
ATOM 3857 O O . TRP A 1 484 ? 18.535 6.444 -14.228 1.00 70.81 484 TRP A O 1
ATOM 3867 N N . LEU A 1 485 ? 20.714 6.169 -14.628 1.00 69.88 485 LEU A N 1
ATOM 3868 C CA . LEU A 1 485 ? 21.090 6.057 -13.216 1.00 69.88 485 LEU A CA 1
ATOM 3869 C C . LEU A 1 485 ? 20.889 7.390 -12.476 1.00 69.88 485 LEU A C 1
ATOM 3871 O O . LEU A 1 485 ? 20.410 7.416 -11.341 1.00 69.88 485 LEU A O 1
ATOM 3875 N N . ILE A 1 486 ? 21.233 8.509 -13.122 1.00 78.69 486 ILE A N 1
ATOM 3876 C CA . ILE A 1 486 ? 21.002 9.856 -12.583 1.00 78.69 486 ILE A CA 1
ATOM 3877 C C . ILE A 1 486 ? 19.496 10.100 -12.449 1.00 78.69 486 ILE A C 1
ATOM 3879 O O . ILE A 1 486 ? 19.041 10.536 -11.394 1.00 78.69 486 ILE A O 1
ATOM 3883 N N . ASP A 1 487 ? 18.721 9.745 -13.468 1.00 78.12 487 ASP A N 1
ATOM 3884 C CA . ASP A 1 487 ? 17.272 9.913 -13.454 1.00 78.12 487 ASP A CA 1
ATOM 3885 C C . ASP A 1 487 ? 16.599 9.080 -12.349 1.00 78.12 487 ASP A C 1
ATOM 3887 O O . ASP A 1 487 ? 15.886 9.615 -11.498 1.00 78.12 487 ASP A O 1
ATOM 3891 N N . VAL A 1 488 ? 16.949 7.794 -12.247 1.00 75.75 488 VAL A N 1
ATOM 3892 C CA . VAL A 1 488 ? 16.469 6.894 -11.188 1.00 75.75 488 VAL A CA 1
ATOM 3893 C C . VAL A 1 488 ? 16.828 7.419 -9.799 1.00 75.75 488 VAL A C 1
ATOM 3895 O O . VAL A 1 488 ? 15.990 7.407 -8.896 1.00 75.75 488 VAL A O 1
ATOM 3898 N N . THR A 1 489 ? 18.055 7.906 -9.591 1.00 77.81 489 THR A N 1
ATOM 3899 C CA . THR A 1 489 ? 18.455 8.446 -8.279 1.00 77.81 489 THR A CA 1
ATOM 3900 C C . THR A 1 489 ? 17.669 9.703 -7.904 1.00 77.81 489 THR A C 1
ATOM 3902 O O . THR A 1 489 ? 17.241 9.826 -6.752 1.00 77.81 489 THR A O 1
ATOM 3905 N N . ILE A 1 490 ? 17.403 10.601 -8.856 1.00 84.25 490 ILE A N 1
ATOM 3906 C CA . ILE A 1 490 ? 16.555 11.783 -8.645 1.00 84.25 490 ILE A CA 1
ATOM 3907 C C . ILE A 1 490 ? 15.110 11.367 -8.331 1.00 84.25 490 ILE A C 1
ATOM 3909 O O . ILE A 1 490 ? 14.511 11.891 -7.388 1.00 84.25 490 ILE A O 1
ATOM 3913 N N . SER A 1 491 ? 14.566 10.389 -9.052 1.00 80.50 491 SER A N 1
ATOM 3914 C CA . SER A 1 491 ? 13.214 9.865 -8.832 1.00 80.50 491 SER A CA 1
ATOM 3915 C C . SER A 1 491 ? 13.084 9.158 -7.471 1.00 80.50 491 SER A C 1
ATOM 3917 O O . SER A 1 491 ? 12.097 9.345 -6.755 1.00 80.50 491 SER A O 1
ATOM 3919 N N . ILE A 1 492 ? 14.121 8.452 -7.008 1.00 80.12 492 ILE A N 1
ATOM 3920 C CA . ILE A 1 492 ? 14.184 7.902 -5.643 1.00 80.12 492 ILE A CA 1
ATOM 3921 C C . ILE A 1 492 ? 14.183 9.025 -4.594 1.00 80.12 492 ILE A C 1
ATOM 3923 O O . ILE A 1 492 ? 13.438 8.955 -3.609 1.00 80.12 492 ILE A O 1
ATOM 3927 N N . LEU A 1 493 ? 14.975 10.085 -4.793 1.00 84.56 493 LEU A N 1
ATOM 3928 C CA . LEU A 1 493 ? 14.979 11.250 -3.898 1.00 84.56 493 LEU A CA 1
ATOM 3929 C C . LEU A 1 493 ? 13.601 11.921 -3.836 1.00 84.56 493 LEU A C 1
ATOM 3931 O O . LEU A 1 493 ? 13.172 12.332 -2.753 1.00 84.56 493 LEU A O 1
ATOM 3935 N N . LEU A 1 494 ? 12.885 11.989 -4.964 1.00 84.88 494 LEU A N 1
ATOM 3936 C CA . LEU A 1 494 ? 11.512 12.486 -5.015 1.00 84.88 494 LEU A CA 1
ATOM 3937 C C . LEU A 1 494 ? 10.583 11.645 -4.135 1.00 84.88 494 LEU A C 1
ATOM 3939 O O . LEU A 1 494 ? 9.858 12.195 -3.301 1.00 84.88 494 LEU A O 1
ATOM 3943 N N . VAL A 1 495 ? 10.633 10.319 -4.274 1.00 82.44 495 VAL A N 1
ATOM 3944 C CA . VAL A 1 495 ? 9.828 9.394 -3.465 1.00 82.44 495 VAL A CA 1
ATOM 3945 C C . VAL A 1 495 ? 10.092 9.603 -1.975 1.00 82.44 495 VAL A C 1
ATOM 3947 O O . VAL A 1 495 ? 9.144 9.769 -1.202 1.00 82.44 495 VAL A O 1
ATOM 3950 N N . PHE A 1 496 ? 11.358 9.688 -1.560 1.00 83.81 496 PHE A N 1
ATOM 3951 C CA . PHE A 1 496 ? 11.708 9.956 -0.163 1.00 83.81 496 PHE A CA 1
ATOM 3952 C C . PHE A 1 496 ? 11.200 11.316 0.325 1.00 83.81 496 PHE A C 1
ATOM 3954 O O . PHE A 1 496 ? 10.664 11.410 1.434 1.00 83.81 496 PHE A O 1
ATOM 3961 N N . ALA A 1 497 ? 11.321 12.368 -0.488 1.00 84.94 497 ALA A N 1
ATOM 3962 C CA . ALA A 1 497 ? 10.835 13.699 -0.139 1.00 84.94 497 ALA A CA 1
ATOM 3963 C C . ALA A 1 497 ? 9.308 13.719 0.050 1.00 84.94 497 ALA A C 1
ATOM 3965 O O . ALA A 1 497 ? 8.810 14.268 1.039 1.00 84.94 497 ALA A O 1
ATOM 3966 N N . VAL A 1 498 ? 8.565 13.071 -0.853 1.00 83.75 498 VAL A N 1
ATOM 3967 C CA . VAL A 1 498 ? 7.099 12.967 -0.797 1.00 83.75 498 VAL A CA 1
ATOM 3968 C C . VAL A 1 498 ? 6.648 12.129 0.399 1.00 83.75 498 VAL A C 1
ATOM 3970 O O . VAL A 1 498 ? 5.753 12.554 1.133 1.00 83.75 498 VAL A O 1
ATOM 3973 N N . ILE A 1 499 ? 7.277 10.976 0.653 1.00 83.44 499 ILE A N 1
ATOM 3974 C CA . ILE A 1 499 ? 6.967 10.127 1.814 1.00 83.44 499 ILE A CA 1
ATOM 3975 C C . ILE A 1 499 ? 7.234 10.885 3.118 1.00 83.44 499 ILE A C 1
ATOM 3977 O O . ILE A 1 499 ? 6.342 10.975 3.960 1.00 83.44 499 ILE A O 1
ATOM 3981 N N . SER A 1 500 ? 8.406 11.512 3.253 1.00 84.69 500 SER A N 1
ATOM 3982 C CA . SER A 1 500 ? 8.793 12.276 4.448 1.00 84.69 500 SER A CA 1
ATOM 3983 C C . SER A 1 500 ? 7.852 13.451 4.733 1.00 84.69 500 SER A C 1
ATOM 3985 O O . SER A 1 500 ? 7.566 13.766 5.894 1.00 84.69 500 SER A O 1
ATOM 3987 N N . LEU A 1 501 ? 7.345 14.109 3.684 1.00 85.94 501 LEU A N 1
ATOM 3988 C CA . LEU A 1 501 ? 6.327 15.149 3.808 1.00 85.94 501 LEU A CA 1
ATOM 3989 C C . LEU A 1 501 ? 4.983 14.568 4.267 1.00 85.94 501 LEU A C 1
ATOM 3991 O O . LEU A 1 501 ? 4.356 15.109 5.177 1.00 85.94 501 LEU A O 1
ATOM 3995 N N . ILE A 1 502 ? 4.536 13.479 3.641 1.00 84.88 502 ILE A N 1
ATOM 3996 C CA . ILE A 1 502 ? 3.258 12.831 3.948 1.00 84.88 502 ILE A CA 1
ATOM 3997 C C . ILE A 1 502 ? 3.234 12.295 5.380 1.00 84.88 502 ILE A C 1
ATOM 3999 O O . ILE A 1 502 ? 2.227 12.461 6.067 1.00 84.88 502 ILE A O 1
ATOM 4003 N N . GLU A 1 503 ? 4.313 11.666 5.840 1.00 84.50 503 GLU A N 1
ATOM 4004 C CA . GLU A 1 503 ? 4.448 11.204 7.224 1.00 84.50 503 GLU A CA 1
ATOM 4005 C C . GLU A 1 503 ? 4.365 12.375 8.194 1.00 84.50 503 GLU A C 1
ATOM 4007 O O . GLU A 1 503 ? 3.531 12.364 9.096 1.00 84.50 503 GLU A O 1
ATOM 4012 N N . LYS A 1 504 ? 5.111 13.455 7.931 1.00 85.88 504 LYS A N 1
ATOM 4013 C CA . LYS A 1 504 ? 5.061 14.647 8.781 1.00 85.88 504 LYS A CA 1
ATOM 4014 C C . LYS A 1 504 ? 3.660 15.264 8.843 1.00 85.88 504 LYS A C 1
ATOM 4016 O O . LYS A 1 504 ? 3.198 15.629 9.920 1.00 85.88 504 LYS A O 1
ATOM 4021 N N . LEU A 1 505 ? 2.970 15.355 7.704 1.00 82.88 505 LEU A N 1
ATOM 4022 C CA . LEU A 1 505 ? 1.583 15.826 7.638 1.00 82.88 505 LEU A CA 1
ATOM 4023 C C . LEU A 1 505 ? 0.642 14.919 8.441 1.00 82.88 505 LEU A C 1
ATOM 4025 O O . LEU A 1 505 ? -0.233 15.415 9.151 1.00 82.88 505 LEU A O 1
ATOM 4029 N N . LYS A 1 506 ? 0.813 13.595 8.341 1.00 81.56 506 LYS A N 1
ATOM 4030 C CA . LYS A 1 506 ? 0.012 12.621 9.091 1.00 81.56 506 LYS A CA 1
ATOM 4031 C C . LYS A 1 506 ? 0.241 12.733 10.590 1.00 81.56 506 LYS A C 1
ATOM 4033 O O . LYS A 1 506 ? -0.752 12.682 11.310 1.00 81.56 506 LYS A O 1
ATOM 4038 N N . ASP A 1 507 ? 1.483 12.891 11.035 1.00 81.19 507 ASP A N 1
ATOM 4039 C CA . ASP A 1 507 ? 1.847 12.955 12.452 1.00 81.19 507 ASP A CA 1
ATOM 4040 C C . ASP A 1 507 ? 1.342 14.240 13.109 1.00 81.19 507 ASP A C 1
ATOM 4042 O O . ASP A 1 507 ? 0.668 14.181 14.138 1.00 81.19 507 ASP A O 1
ATOM 4046 N N . SER A 1 508 ? 1.576 15.396 12.476 1.00 77.12 508 SER A N 1
ATOM 4047 C CA . SER A 1 508 ? 1.101 16.685 12.998 1.00 77.12 508 SER A CA 1
ATOM 4048 C C . SER A 1 508 ? -0.428 16.745 13.075 1.00 77.12 508 SER A C 1
ATOM 4050 O O . SER A 1 508 ? -0.982 17.277 14.034 1.00 77.12 508 SER A O 1
ATOM 4052 N N . LEU A 1 509 ? -1.136 16.154 12.106 1.00 75.50 509 LEU A N 1
ATOM 4053 C CA . LEU A 1 509 ? -2.596 16.060 12.167 1.00 75.50 509 LEU A CA 1
ATOM 4054 C C . LEU A 1 509 ? -3.076 14.988 13.164 1.00 75.50 509 LEU A C 1
ATOM 4056 O O . LEU A 1 509 ? -4.077 15.214 13.839 1.00 75.50 509 LEU A O 1
ATOM 4060 N N . LYS A 1 510 ? -2.376 13.848 13.305 1.00 74.00 510 LYS A N 1
ATOM 4061 C CA . LYS A 1 510 ? -2.711 12.802 14.294 1.00 74.00 510 LYS A CA 1
ATOM 4062 C C . LYS A 1 510 ? -2.687 13.372 15.708 1.00 74.00 510 LYS A C 1
ATOM 4064 O O . LYS A 1 510 ? -3.615 13.120 16.466 1.00 74.00 510 LYS A O 1
ATOM 4069 N N . TYR A 1 511 ? -1.659 14.159 16.028 1.00 67.06 511 TYR A N 1
ATOM 4070 C CA . TYR A 1 511 ? -1.504 14.798 17.333 1.00 67.06 511 TYR A CA 1
ATOM 4071 C C . TYR A 1 511 ? -2.712 15.672 17.690 1.00 67.06 511 TYR A C 1
ATOM 4073 O O . TYR A 1 511 ? -3.250 15.546 18.783 1.00 67.06 511 TYR A O 1
ATOM 4081 N N . LYS A 1 512 ? -3.195 16.495 16.748 1.00 67.56 512 LYS A N 1
ATOM 4082 C CA . LYS A 1 512 ? -4.384 17.333 16.959 1.00 67.56 512 LYS A CA 1
ATOM 4083 C C . LYS A 1 512 ? -5.646 16.496 17.204 1.00 67.56 512 LYS A C 1
ATOM 4085 O O . LYS A 1 512 ? -6.397 16.772 18.126 1.00 67.56 512 LYS A O 1
ATOM 4090 N N . TYR A 1 513 ? -5.873 15.461 16.394 1.00 63.44 513 TYR A N 1
ATOM 4091 C CA . TYR A 1 513 ? -7.116 14.683 16.455 1.00 63.44 513 TYR A CA 1
ATOM 4092 C C . TYR A 1 513 ? -7.148 13.582 17.522 1.00 63.44 513 TYR A C 1
ATOM 4094 O O . TYR A 1 513 ? -8.212 13.012 17.718 1.00 63.44 513 TYR A O 1
ATOM 4102 N N . MET A 1 514 ? -6.025 13.247 18.166 1.00 55.81 514 MET A N 1
ATOM 4103 C CA . MET A 1 514 ? -5.973 12.261 19.260 1.00 55.81 514 MET A CA 1
ATOM 4104 C C . MET A 1 514 ? -5.811 12.880 20.656 1.00 55.81 514 MET A C 1
ATOM 4106 O O . MET A 1 514 ? -5.839 12.142 21.632 1.00 55.81 514 MET A O 1
ATOM 4110 N N . LEU A 1 515 ? -5.615 14.199 20.763 1.00 44.78 515 LEU A N 1
ATOM 4111 C CA . LEU A 1 515 ? -5.512 14.915 22.045 1.00 44.78 515 LEU A CA 1
ATOM 4112 C C . LEU A 1 515 ? -6.712 15.829 22.339 1.00 44.78 515 LEU A C 1
ATOM 4114 O O . LEU A 1 515 ? -6.762 16.416 23.414 1.00 44.78 515 LEU A O 1
ATOM 4118 N N . GLU A 1 516 ? -7.653 15.969 21.399 1.00 40.88 516 GLU A N 1
ATOM 4119 C CA . GLU A 1 516 ? -8.948 16.634 21.630 1.00 40.88 516 GLU A CA 1
ATOM 4120 C C . GLU A 1 516 ? -10.012 15.674 22.229 1.00 40.88 516 GLU A C 1
ATOM 4122 O O . GLU A 1 516 ? -11.134 16.124 22.453 1.00 40.88 516 GLU A O 1
ATOM 4127 N N . ASP A 1 517 ? -9.671 14.402 22.505 1.00 36.44 517 ASP A N 1
ATOM 4128 C CA . ASP A 1 517 ? -10.550 13.393 23.139 1.00 36.44 517 ASP A CA 1
ATOM 4129 C C . ASP A 1 517 ? -10.265 13.204 24.641 1.00 36.44 517 ASP A C 1
ATOM 4131 O O . ASP A 1 517 ? -9.077 13.015 25.006 1.00 36.44 517 ASP A O 1
#

pLDDT: mean 76.91, std 15.12, range [32.31, 95.44]